Protein AF-A0A1A7X365-F1 (afdb_monomer)

Foldseek 3Di:
DVVVVVVVVVVVVVVVVVVVVLVVVLVPDDDPVVNVVSVVVVVVVVVVVVVVVVVVVVVVVVVVVVVVVVVVVVVVVVVVVVVVVVVVVVVVVVVVVVVVVVVVVVVVVPDDDDDDDDDDPVVVVVVVVVVVVVVVVVVVVVVVVVVVVVVVVVVVVVVVVVVVVVVVVVVVVVVVVVVVVVVVLVVVLVVLVVVLVDPPDDPVVNVVSVVVNVVSVVVVVVVVVVVVVPQCADPQQFGQFDPDPDVVSSVVSVVVSVVVVVVCVVVCVVQVVVLVVLVCVVPVVDPQPDDDDDPSVVVSVVSPDDPVCCVSVVVNVVCVVCVVVCVVCVCVVVVVVVVCVVPPDPVNVVCLVVQQVPRCRGPQRVDPPHPVNPD

InterPro domains:
  IPR000195 Rab-GAP-TBC domain [PS50086] (304-375)
  IPR035969 Rab-GAP-TBC domain superfamily [SSF47923] (286-368)
  IPR050302 Rab GTPase-activating TBC domain-containing protein [PTHR47219] (92-367)

Sequence (375 aa):
AQKELVWILHKALEAAQLEKRSCSEFLAAGDEQERLELLRHRERQAADLRRRLEEANMEVEGLKKSLADRDTQLSEQQESIKKLIEKNQAKQQVITKLSDHMTSCLFDSQHPDSSFGGPQNSQSIRQLQQQIENLKDDMEAYKTQNKFLNSEIYQLTRLWQKSSEQEKSLMVKCSYLEAANCQVESRYLGVLRKLQETKALDLEQLGAVQKMIEDALRGELKRDIRLSSDRDHDEYGFKIVPDYEVEDMKLLAKIQALEIRCFNLLNQEGVERPLLARWAEYLDSRSDGNLSPSPELKALLRAGVPKEHRQRVWCWLVRTRTRNIWERYPHHYQQLCEKSRTSPHLASRQIQLDLHRTLTTNQNFSSPSSPALHQ

Radius of gyration: 41.45 Å; Cα contacts (8 Å, |Δi|>4): 77; chains: 1; bounding box: 100×92×90 Å

Mean predicted aligned error: 21.5 Å

Structure (mmCIF, N/CA/C/O backbone):
data_AF-A0A1A7X365-F1
#
_entry.id   AF-A0A1A7X365-F1
#
loop_
_atom_site.group_PDB
_atom_site.id
_atom_site.type_symbol
_atom_site.label_atom_id
_atom_site.label_alt_id
_atom_site.label_comp_id
_atom_site.label_asym_id
_atom_site.label_entity_id
_atom_site.label_seq_id
_atom_site.pdbx_PDB_ins_code
_atom_site.Cartn_x
_atom_site.Cartn_y
_atom_site.Cartn_z
_atom_site.occupancy
_atom_site.B_iso_or_equiv
_atom_site.auth_seq_id
_atom_site.auth_comp_id
_atom_site.auth_asym_id
_atom_site.auth_atom_id
_atom_site.pdbx_PDB_model_num
ATOM 1 N N . ALA A 1 1 ? 15.070 33.798 38.983 1.00 67.25 1 ALA A N 1
ATOM 2 C CA . ALA A 1 1 ? 14.998 33.362 40.396 1.00 67.25 1 ALA A CA 1
ATOM 3 C C . ALA A 1 1 ? 13.934 34.118 41.210 1.00 67.25 1 ALA A C 1
ATOM 5 O O . ALA A 1 1 ? 12.795 33.679 41.206 1.00 67.25 1 ALA A O 1
ATOM 6 N N . GLN A 1 2 ? 14.222 35.253 41.875 1.00 81.38 2 GLN A N 1
ATOM 7 C CA . GLN A 1 2 ? 13.239 35.900 42.780 1.00 81.38 2 GLN A CA 1
ATOM 8 C C . GLN A 1 2 ? 11.979 36.436 42.067 1.00 81.38 2 GLN A C 1
ATOM 10 O O . GLN A 1 2 ? 10.875 36.255 42.567 1.00 81.38 2 GLN A O 1
ATOM 15 N N . LYS A 1 3 ? 12.115 37.037 40.875 1.00 86.75 3 LYS A N 1
ATOM 16 C CA . LYS A 1 3 ? 10.968 37.555 40.097 1.00 86.75 3 LYS A CA 1
ATOM 17 C C . LYS A 1 3 ? 10.043 36.451 39.564 1.00 86.75 3 LYS A C 1
ATOM 19 O O . LYS A 1 3 ? 8.831 36.624 39.557 1.00 86.75 3 LYS A O 1
ATOM 24 N N . GLU A 1 4 ? 10.606 35.315 39.159 1.00 87.00 4 GLU A N 1
ATOM 25 C CA . GLU A 1 4 ? 9.829 34.151 38.702 1.00 87.00 4 GLU A CA 1
ATOM 26 C C . GLU A 1 4 ? 9.062 33.511 39.856 1.00 87.00 4 GLU A C 1
ATOM 28 O O . GLU A 1 4 ? 7.892 33.183 39.703 1.00 87.00 4 GLU A O 1
ATOM 33 N N . LEU A 1 5 ? 9.688 33.404 41.033 1.00 91.00 5 LEU A N 1
ATOM 34 C CA . LEU A 1 5 ? 9.028 32.888 42.228 1.00 91.00 5 LEU A CA 1
ATOM 35 C C . LEU A 1 5 ? 7.830 33.758 42.631 1.00 91.00 5 LEU A C 1
ATOM 37 O O . LEU A 1 5 ? 6.754 33.231 42.894 1.00 91.00 5 LEU A O 1
ATOM 41 N N . VAL A 1 6 ? 7.991 35.086 42.627 1.00 93.12 6 VAL A N 1
ATOM 42 C CA . VAL A 1 6 ? 6.895 36.030 42.915 1.00 93.12 6 VAL A CA 1
ATOM 43 C C . VAL A 1 6 ? 5.750 35.877 41.911 1.00 93.12 6 VAL A C 1
ATOM 45 O O . VAL A 1 6 ? 4.588 35.882 42.307 1.00 93.12 6 VAL A O 1
ATOM 48 N N . TRP A 1 7 ? 6.054 35.682 40.627 1.00 93.44 7 TRP A N 1
ATOM 49 C CA . TRP A 1 7 ? 5.036 35.464 39.599 1.00 93.44 7 TRP A CA 1
ATOM 50 C C . TRP A 1 7 ? 4.288 34.133 39.769 1.00 93.44 7 TRP A C 1
ATOM 52 O O . TRP A 1 7 ? 3.063 34.104 39.664 1.00 93.44 7 TRP A O 1
ATOM 62 N N . ILE A 1 8 ? 4.995 33.044 40.091 1.00 92.88 8 ILE A N 1
ATOM 63 C CA . ILE A 1 8 ? 4.375 31.736 40.368 1.00 92.88 8 ILE A CA 1
ATOM 64 C C . ILE A 1 8 ? 3.462 31.828 41.593 1.00 92.88 8 ILE A C 1
ATOM 66 O O . ILE A 1 8 ? 2.335 31.340 41.555 1.00 92.88 8 ILE A O 1
ATOM 70 N N . LEU A 1 9 ? 3.921 32.487 42.660 1.00 92.88 9 LEU A N 1
ATOM 71 C CA . LEU A 1 9 ? 3.124 32.693 43.869 1.00 92.88 9 LEU A CA 1
ATOM 72 C C . LEU A 1 9 ? 1.886 33.552 43.595 1.00 92.88 9 LEU A C 1
ATOM 74 O O . LEU A 1 9 ? 0.812 33.241 44.103 1.00 92.88 9 LEU A O 1
ATOM 78 N N . HIS A 1 10 ? 2.006 34.589 42.762 1.00 93.19 10 HIS A N 1
ATOM 79 C CA . HIS A 1 10 ? 0.865 35.404 42.351 1.00 93.19 10 HIS A CA 1
ATOM 80 C C . HIS A 1 10 ? -0.165 34.578 41.570 1.00 93.19 10 HIS A C 1
ATOM 82 O O . HIS A 1 10 ? -1.341 34.593 41.918 1.00 93.19 10 HIS A O 1
ATOM 88 N N . LYS A 1 11 ? 0.280 33.762 40.605 1.00 93.44 11 LYS A N 1
ATOM 89 C CA . LYS A 1 11 ? -0.600 32.841 39.870 1.00 93.44 11 LYS A CA 1
ATOM 90 C C . LYS A 1 11 ? -1.267 31.800 40.764 1.00 93.44 11 LYS A C 1
ATOM 92 O O . LYS A 1 11 ? -2.445 31.505 40.587 1.00 93.44 11 LYS A O 1
ATOM 97 N N . ALA A 1 12 ? -0.527 31.238 41.717 1.00 92.25 12 ALA A N 1
ATOM 98 C CA . ALA A 1 12 ? -1.074 30.277 42.668 1.00 92.25 12 ALA A CA 1
ATOM 99 C C . ALA A 1 12 ? -2.134 30.929 43.571 1.00 92.25 12 ALA A C 1
ATOM 101 O O . ALA A 1 12 ? -3.173 30.329 43.838 1.00 92.25 12 ALA A O 1
ATOM 102 N N . LEU A 1 13 ? -1.904 32.177 43.993 1.00 93.94 13 LEU A N 1
ATOM 103 C CA . LEU A 1 13 ? -2.868 32.949 44.771 1.00 93.94 13 LEU A CA 1
ATOM 104 C C . LEU A 1 13 ? -4.130 33.269 43.960 1.00 93.94 13 LEU A C 1
ATOM 106 O O . LEU A 1 13 ? -5.233 33.101 44.474 1.00 93.94 13 LEU A O 1
ATOM 110 N N . GLU A 1 14 ? -3.988 33.699 42.706 1.00 93.50 14 GLU A N 1
ATOM 111 C CA . GLU A 1 14 ? -5.119 33.934 41.801 1.00 93.50 14 GLU A CA 1
ATOM 112 C C . GLU A 1 14 ? -5.942 32.657 41.587 1.00 93.50 14 GLU A C 1
ATOM 114 O O . GLU A 1 14 ? -7.169 32.692 41.697 1.00 93.50 14 GLU A O 1
ATOM 119 N N . ALA A 1 15 ? -5.283 31.515 41.362 1.00 90.38 15 ALA A N 1
ATOM 120 C CA . ALA A 1 15 ? -5.948 30.222 41.219 1.00 90.38 15 ALA A CA 1
ATOM 121 C C . ALA A 1 15 ? -6.735 29.842 42.485 1.0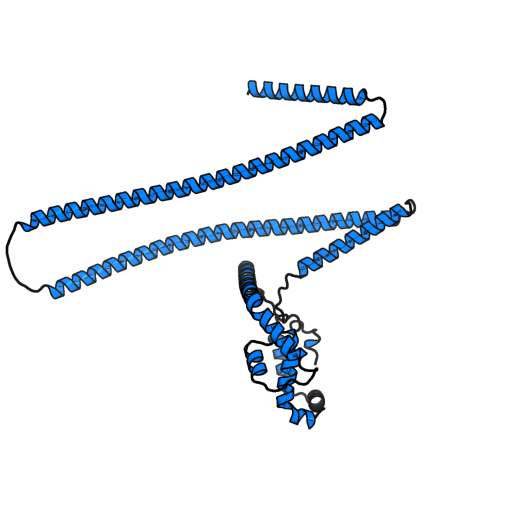0 90.38 15 ALA A C 1
ATOM 123 O O . ALA A 1 15 ? -7.924 29.535 42.400 1.00 90.38 15 ALA A O 1
ATOM 124 N N . ALA A 1 16 ? -6.118 29.961 43.664 1.00 90.88 16 ALA A N 1
ATOM 125 C CA . ALA A 1 16 ? -6.775 29.672 44.939 1.00 90.88 16 ALA A CA 1
ATOM 126 C C . ALA A 1 16 ? -7.962 30.618 45.222 1.00 90.88 16 ALA A C 1
ATOM 128 O O . ALA A 1 16 ? -8.984 30.208 45.776 1.00 90.88 16 ALA A O 1
ATOM 129 N N . GLN A 1 17 ? -7.866 31.893 44.827 1.00 91.44 17 GLN A N 1
ATOM 130 C CA . GLN A 1 17 ? -8.973 32.846 44.947 1.00 91.44 17 GLN A CA 1
ATOM 131 C C . GLN A 1 17 ? -10.138 32.505 44.009 1.00 91.44 17 GLN A C 1
ATOM 133 O O . GLN A 1 17 ? -11.297 32.642 44.407 1.00 91.44 17 GLN A O 1
ATOM 138 N N . LEU A 1 18 ? -9.854 32.050 42.787 1.00 89.00 18 LEU A N 1
ATOM 139 C CA . LEU A 1 18 ? -10.870 31.607 41.831 1.00 89.00 18 LEU A CA 1
ATOM 140 C C . LEU A 1 18 ? -11.557 30.314 42.283 1.00 89.00 18 LEU A C 1
ATOM 142 O O . LEU A 1 18 ? -12.782 30.230 42.206 1.00 89.00 18 LEU A O 1
ATOM 146 N N . GLU A 1 19 ? -10.804 29.351 42.819 1.00 89.25 19 GLU A N 1
ATOM 147 C CA . GLU A 1 19 ? -11.369 28.143 43.432 1.00 89.25 19 GLU A CA 1
ATOM 148 C C . GLU A 1 19 ? -12.299 28.500 44.588 1.00 89.25 19 GLU A C 1
ATOM 150 O O . GLU A 1 19 ? -13.444 28.053 44.619 1.00 89.25 19 GLU A O 1
ATOM 155 N N . LYS A 1 20 ? -11.861 29.385 45.494 1.00 92.44 20 LYS A N 1
ATOM 156 C CA . LYS A 1 20 ? -12.696 29.848 46.608 1.00 92.44 20 LYS A CA 1
ATOM 157 C C . LYS A 1 20 ? -14.010 30.470 46.124 1.00 92.44 20 LYS A C 1
ATOM 159 O O . LYS A 1 20 ? -15.058 30.161 46.687 1.00 92.44 20 LYS A O 1
ATOM 164 N N . ARG A 1 21 ? -13.968 31.319 45.088 1.00 89.94 21 ARG A N 1
ATOM 165 C CA . ARG A 1 21 ? -15.169 31.932 44.486 1.00 89.94 21 ARG A CA 1
ATOM 166 C C . ARG A 1 21 ? -16.092 30.877 43.872 1.00 89.94 21 ARG A C 1
ATOM 168 O O . ARG A 1 21 ? -17.285 30.874 44.157 1.00 89.94 21 ARG A O 1
ATOM 175 N N . SER A 1 22 ? -15.532 29.930 43.123 1.00 86.69 22 SER A N 1
ATOM 1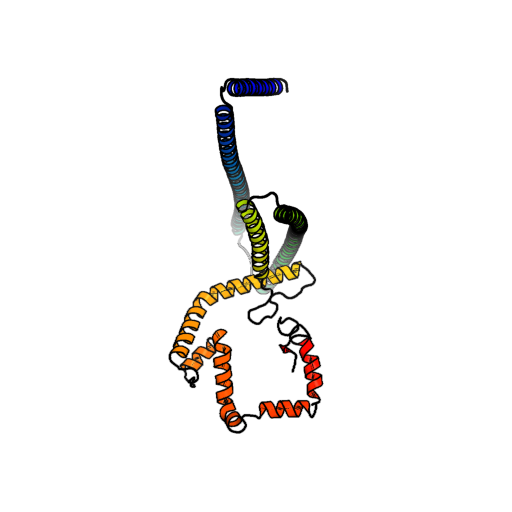76 C CA . SER A 1 22 ? -16.289 28.831 42.517 1.00 86.69 22 SER A CA 1
ATOM 177 C C . SER A 1 22 ? -16.952 27.929 43.564 1.00 86.69 22 SER A C 1
ATOM 179 O O . SER A 1 22 ? -18.098 27.523 43.391 1.00 86.69 22 SER A O 1
ATOM 181 N N . CYS A 1 23 ? -16.261 27.639 44.669 1.00 86.50 23 CYS A N 1
ATOM 182 C CA . CYS A 1 23 ? -16.823 26.881 45.785 1.00 86.50 23 CYS A CA 1
ATOM 183 C C . CYS A 1 23 ? -17.931 27.666 46.498 1.00 86.50 23 CYS A C 1
ATOM 185 O O . CYS A 1 23 ? -18.951 27.083 46.854 1.00 86.50 23 CYS A O 1
ATOM 187 N N . SER A 1 24 ? -17.775 28.983 46.676 1.00 89.31 24 SER A N 1
ATOM 188 C CA . SER A 1 24 ? -18.839 29.809 47.258 1.00 89.31 24 SER A CA 1
ATOM 189 C C . SER A 1 24 ? -20.081 29.894 46.368 1.00 89.31 24 SER A C 1
ATOM 191 O O . SER A 1 24 ? -21.185 29.826 46.893 1.00 89.31 24 SER A O 1
ATOM 193 N N . GLU A 1 25 ? -19.921 29.965 45.042 1.00 87.94 25 GLU A N 1
ATOM 194 C CA . GLU A 1 25 ? -21.035 29.914 44.081 1.00 87.94 25 GLU A CA 1
ATOM 195 C C . GLU A 1 25 ? -21.776 28.572 44.151 1.00 87.94 25 GLU A C 1
ATOM 197 O O . GLU A 1 25 ? -23.003 28.538 44.173 1.00 87.94 25 GLU A O 1
ATOM 202 N N . PHE A 1 26 ? -21.037 27.464 44.255 1.00 88.75 26 PHE A N 1
ATOM 203 C CA . PHE A 1 26 ? -21.619 26.127 44.378 1.00 88.75 26 PHE A CA 1
ATOM 204 C C . PHE A 1 26 ? -22.395 25.933 45.693 1.00 88.75 26 PHE A C 1
ATOM 206 O O . PHE A 1 26 ? -23.471 25.334 45.704 1.00 88.75 26 PHE A O 1
ATOM 213 N N . LEU A 1 27 ? -21.869 26.456 46.805 1.00 86.81 27 LEU A N 1
ATOM 214 C CA . LEU A 1 27 ? -22.532 26.395 48.111 1.00 86.81 27 LEU A CA 1
ATOM 215 C C . LEU A 1 27 ? -23.747 27.329 48.203 1.00 86.81 27 LEU A C 1
ATOM 217 O O . LEU A 1 27 ? -24.686 27.013 48.929 1.00 86.81 27 LEU A O 1
ATOM 221 N N . ALA A 1 28 ? -23.738 28.448 47.473 1.00 88.81 28 ALA A N 1
ATOM 222 C CA . ALA A 1 28 ? -24.839 29.409 47.434 1.00 88.81 28 ALA A CA 1
ATOM 223 C C . ALA A 1 28 ? -26.050 28.939 46.606 1.00 88.81 28 ALA A C 1
ATOM 225 O O . ALA A 1 28 ? -27.132 29.495 46.773 1.00 88.81 28 ALA A O 1
ATOM 226 N N . ALA A 1 29 ? -25.889 27.934 45.738 1.00 87.44 29 ALA A N 1
ATOM 227 C CA . ALA A 1 29 ? -27.003 27.321 45.014 1.00 87.44 29 ALA A CA 1
ATOM 228 C C . ALA A 1 29 ? -27.960 26.609 45.986 1.00 87.44 29 ALA A C 1
ATOM 230 O O . ALA A 1 29 ? -27.506 25.886 46.887 1.00 87.44 29 ALA A O 1
ATOM 231 N N . GLY A 1 30 ? -29.265 26.841 45.810 1.00 82.44 30 GLY A N 1
ATOM 232 C CA . GLY A 1 30 ? -30.304 26.423 46.753 1.00 82.44 30 GLY A CA 1
ATOM 233 C C . GLY A 1 30 ? -30.647 24.943 46.629 1.00 82.44 30 GLY A C 1
ATOM 234 O O . GLY A 1 30 ? -30.670 24.235 47.637 1.00 82.44 30 GLY A O 1
ATOM 235 N N . ASP A 1 31 ? -30.812 24.471 45.392 1.00 89.56 31 ASP A N 1
ATOM 236 C CA . ASP A 1 31 ? -31.239 23.104 45.089 1.00 89.56 31 ASP A CA 1
ATOM 237 C C . ASP A 1 31 ? -30.104 22.242 44.509 1.00 89.56 31 ASP A C 1
ATOM 239 O O . ASP A 1 31 ? -29.183 22.720 43.837 1.00 89.56 31 ASP A O 1
ATOM 243 N N . GLU A 1 32 ? -30.176 20.923 44.719 1.00 89.12 32 GLU A N 1
ATOM 244 C CA . GLU A 1 32 ? -29.201 19.971 44.157 1.00 89.12 32 GLU A CA 1
ATOM 245 C C . GLU A 1 32 ? -29.199 19.972 42.623 1.00 89.12 32 GLU A C 1
ATOM 247 O O . GLU A 1 32 ? -28.154 19.778 41.997 1.00 89.12 32 GLU A O 1
ATOM 252 N N . GLN A 1 33 ? -30.348 20.259 42.010 1.00 89.12 33 GLN A N 1
ATOM 253 C CA . GLN A 1 33 ? -30.479 20.351 40.560 1.00 89.12 33 GLN A CA 1
ATOM 254 C C . GLN A 1 33 ? -29.687 21.540 39.989 1.00 89.12 33 GLN A C 1
ATOM 256 O O . GLN A 1 33 ? -28.963 21.376 39.007 1.00 89.12 33 GLN A O 1
ATOM 261 N N . GLU A 1 34 ? -29.741 22.707 40.640 1.00 88.38 34 GLU A N 1
ATOM 262 C CA . GLU A 1 34 ? -28.975 23.898 40.242 1.00 88.38 34 GLU A CA 1
ATOM 263 C C . GLU A 1 34 ? -27.463 23.658 40.375 1.00 88.38 34 GLU A C 1
ATOM 265 O O . GLU A 1 34 ? -26.678 24.025 39.496 1.00 88.38 34 GLU A O 1
ATOM 270 N N . ARG A 1 35 ? -27.043 22.962 41.441 1.00 90.38 35 ARG A N 1
ATOM 271 C CA . ARG A 1 35 ? -25.644 22.552 41.648 1.00 90.38 35 ARG A CA 1
ATOM 272 C C . ARG A 1 35 ? -25.142 21.629 40.539 1.00 90.38 35 ARG A C 1
ATOM 274 O O . ARG A 1 35 ? -24.033 21.817 40.033 1.00 90.38 35 ARG A O 1
ATOM 281 N N . LEU A 1 36 ? -25.952 20.647 40.140 1.00 90.44 36 LEU A N 1
ATOM 282 C CA . LEU A 1 36 ? -25.625 19.729 39.046 1.00 90.44 36 LEU A CA 1
ATOM 283 C C . LEU A 1 36 ? -25.539 20.451 37.697 1.00 90.44 36 LEU A C 1
ATOM 285 O O . LEU A 1 36 ? -24.646 20.163 36.898 1.00 90.44 36 LEU A O 1
ATOM 289 N N . GLU A 1 37 ? -26.431 21.400 37.428 1.00 91.38 37 GLU A N 1
ATOM 290 C CA . GLU A 1 37 ? -26.393 22.194 36.199 1.00 91.38 37 GLU A CA 1
ATOM 291 C C . GLU A 1 37 ? -25.166 23.109 36.131 1.00 91.38 37 GLU A C 1
ATOM 293 O O . GLU A 1 37 ? -24.537 23.203 35.071 1.00 91.38 37 GLU A O 1
ATOM 298 N N . LEU A 1 38 ? -24.761 23.698 37.261 1.00 91.81 38 LEU A N 1
ATOM 299 C CA . LEU A 1 38 ? -23.549 24.509 37.367 1.00 91.81 38 LEU A CA 1
ATOM 300 C C . LEU A 1 38 ? -22.284 23.678 37.095 1.00 91.81 38 LEU A C 1
ATOM 302 O O . LEU A 1 38 ? -21.422 24.110 36.324 1.00 91.81 38 LEU A O 1
ATOM 306 N N . LEU A 1 39 ? -22.199 22.456 37.636 1.00 91.69 39 LEU A N 1
ATOM 307 C CA . LEU A 1 39 ? -21.101 21.524 37.340 1.00 91.69 39 LEU A CA 1
ATOM 308 C C . LEU A 1 39 ? -21.076 21.115 35.863 1.00 91.69 39 LEU A C 1
ATOM 310 O O . LEU A 1 39 ? -20.029 21.201 35.225 1.00 91.69 39 LEU A O 1
ATOM 314 N N . ARG A 1 40 ? -22.229 20.756 35.285 1.00 92.19 40 ARG A N 1
ATOM 315 C CA . ARG A 1 40 ? -22.335 20.416 33.854 1.00 92.19 40 ARG A CA 1
ATOM 316 C C . ARG A 1 40 ? -21.941 21.587 32.957 1.00 92.19 40 ARG A C 1
ATOM 318 O O . ARG A 1 40 ? -21.319 21.386 31.919 1.00 92.19 40 ARG A O 1
ATOM 325 N N . HIS A 1 41 ? -22.302 22.817 33.321 1.00 92.94 41 HIS A N 1
ATOM 326 C CA . HIS A 1 41 ? -21.902 24.003 32.567 1.00 92.94 41 HIS A CA 1
ATOM 327 C C . HIS A 1 41 ? -20.387 24.222 32.616 1.00 92.94 41 HIS A C 1
ATOM 329 O O . HIS A 1 41 ? -19.774 24.415 31.566 1.00 92.94 41 HIS A O 1
ATOM 335 N N . ARG A 1 42 ? -19.774 24.110 33.800 1.00 91.19 42 ARG A N 1
ATOM 336 C CA . ARG A 1 42 ? -18.315 24.193 33.975 1.00 91.19 42 ARG A CA 1
ATOM 337 C C . ARG A 1 42 ? -17.584 23.078 33.220 1.00 91.19 42 ARG A C 1
ATOM 339 O O . ARG A 1 42 ? -16.548 23.340 32.618 1.00 91.19 42 ARG A O 1
ATOM 346 N N . GLU A 1 43 ? -18.129 21.864 33.190 1.00 93.88 43 GLU A N 1
ATOM 347 C CA . GLU A 1 43 ? -17.562 20.739 32.439 1.00 93.88 43 GLU A CA 1
ATOM 348 C C . GLU A 1 43 ? -17.607 20.979 30.922 1.00 93.88 43 GLU A C 1
ATOM 350 O O . GLU A 1 43 ? -16.596 20.787 30.245 1.00 93.88 43 GLU A O 1
ATOM 355 N N . ARG A 1 44 ? -18.726 21.498 30.392 1.00 96.00 44 ARG A N 1
ATOM 356 C CA . ARG A 1 44 ? -18.818 21.916 28.979 1.00 96.00 44 ARG A CA 1
ATOM 357 C C . ARG A 1 44 ? -17.811 23.018 28.650 1.00 96.00 44 ARG A C 1
ATOM 359 O O . ARG A 1 44 ? -17.096 22.908 27.661 1.00 96.00 44 ARG A O 1
ATOM 366 N N . GLN A 1 45 ? -17.697 24.036 29.505 1.00 95.00 45 GLN A N 1
ATOM 367 C CA . GLN A 1 45 ? -16.703 25.100 29.337 1.00 95.00 45 GLN A CA 1
ATOM 368 C C . GLN A 1 45 ? -15.264 24.559 29.363 1.00 95.00 45 GLN A C 1
ATOM 370 O O . GLN A 1 45 ? -14.436 24.971 28.553 1.00 95.00 45 GLN A O 1
ATOM 375 N N . ALA A 1 46 ? -14.953 23.624 30.265 1.00 94.25 46 ALA A N 1
ATOM 376 C CA . ALA A 1 46 ? -13.634 23.001 30.345 1.00 94.25 46 ALA A CA 1
ATOM 377 C C . ALA A 1 46 ? -13.322 22.162 29.096 1.00 94.25 46 ALA A C 1
ATOM 379 O O . ALA A 1 46 ? -12.203 22.225 28.587 1.00 94.25 46 ALA A O 1
ATOM 380 N N . ALA A 1 47 ? -14.301 21.414 28.581 1.00 93.62 47 ALA A N 1
ATOM 381 C CA . ALA A 1 47 ? -14.166 20.669 27.333 1.00 93.62 47 ALA A CA 1
ATOM 382 C C . ALA A 1 47 ? -13.934 21.605 26.133 1.00 93.62 47 ALA A C 1
ATOM 384 O O . ALA A 1 47 ? -13.019 21.369 25.344 1.00 93.62 47 ALA A O 1
ATOM 385 N N . ASP A 1 48 ? -14.681 22.709 26.037 1.00 96.44 48 ASP A N 1
ATOM 386 C CA . ASP A 1 48 ? -14.501 23.714 24.984 1.00 96.44 48 ASP A CA 1
ATOM 387 C C . ASP A 1 48 ? -13.121 24.381 25.035 1.00 96.44 48 ASP A C 1
ATOM 389 O O . ASP A 1 48 ? -12.482 24.569 23.997 1.00 96.44 48 ASP A O 1
ATOM 393 N N . LEU A 1 49 ? -12.633 24.726 26.232 1.00 96.62 49 LEU A N 1
ATOM 394 C CA . LEU A 1 49 ? -11.297 25.301 26.408 1.00 96.62 49 LEU A CA 1
ATOM 395 C C . LEU A 1 49 ? -10.190 24.300 26.057 1.00 96.62 49 LEU A C 1
ATOM 397 O O . LEU A 1 49 ? -9.209 24.695 25.430 1.00 96.62 49 LEU A O 1
ATOM 401 N N . ARG A 1 50 ? -10.348 23.016 26.407 1.00 96.31 50 ARG A N 1
ATOM 402 C CA . ARG A 1 50 ? -9.406 21.954 26.011 1.00 96.31 50 ARG A CA 1
ATOM 403 C C . ARG A 1 50 ? -9.357 21.786 24.497 1.00 96.31 50 ARG A C 1
ATOM 405 O O . ARG A 1 50 ? -8.266 21.790 23.943 1.00 96.31 50 ARG A O 1
ATOM 412 N N . ARG A 1 51 ? -10.513 21.752 23.827 1.00 97.00 51 ARG A N 1
ATOM 413 C CA . ARG A 1 51 ? -10.580 21.685 22.361 1.00 97.00 51 ARG A CA 1
ATOM 414 C C . ARG A 1 51 ? -9.864 22.869 21.707 1.00 97.00 51 ARG A C 1
ATOM 416 O O . ARG A 1 51 ? -9.041 22.668 20.824 1.00 97.00 51 ARG A O 1
ATOM 423 N N . ARG A 1 52 ? -10.120 24.100 22.166 1.00 97.50 52 ARG A N 1
ATOM 424 C CA . ARG A 1 52 ? -9.435 25.298 21.640 1.00 97.50 52 ARG A CA 1
ATOM 425 C C . ARG A 1 52 ? -7.926 25.269 21.895 1.00 97.50 52 ARG A C 1
ATOM 427 O O . ARG A 1 52 ? -7.160 25.732 21.058 1.00 97.50 52 ARG A O 1
ATOM 434 N N . LEU A 1 53 ? -7.497 24.742 23.044 1.00 97.00 53 LEU A N 1
ATOM 435 C CA . LEU A 1 53 ? -6.080 24.554 23.359 1.00 97.00 53 LEU A CA 1
ATOM 436 C C . LEU A 1 53 ? -5.434 23.531 22.412 1.00 97.00 53 LEU A C 1
ATOM 438 O O . LEU A 1 53 ? -4.330 23.760 21.932 1.00 97.00 53 LEU A O 1
ATOM 442 N N . GLU A 1 54 ? -6.112 22.418 22.136 1.00 96.44 54 GLU A N 1
ATOM 443 C CA . GLU A 1 54 ? -5.659 21.398 21.185 1.00 96.44 54 GLU A CA 1
ATOM 444 C C . GLU A 1 54 ? -5.568 21.960 19.762 1.00 96.44 54 GLU A C 1
ATOM 446 O O . GLU A 1 54 ? -4.538 21.787 19.117 1.00 96.44 54 GLU A O 1
ATOM 451 N N . GLU A 1 55 ? -6.580 22.702 19.306 1.00 96.75 55 GLU A N 1
ATOM 452 C CA . GLU A 1 55 ? -6.576 23.401 18.012 1.00 96.75 55 GLU A CA 1
ATOM 453 C C . GLU A 1 55 ? -5.386 24.367 17.904 1.00 96.75 55 GLU A C 1
ATOM 455 O O . GLU A 1 55 ? -4.593 24.270 16.968 1.00 96.75 55 GLU A O 1
ATOM 460 N N . ALA A 1 56 ? -5.184 25.223 18.910 1.00 96.69 56 ALA A N 1
ATOM 461 C CA . ALA A 1 56 ? -4.055 26.150 18.944 1.00 96.69 56 ALA A CA 1
ATOM 462 C C . ALA A 1 56 ? -2.696 25.427 18.990 1.00 96.69 56 ALA A C 1
ATOM 464 O O . ALA A 1 56 ? -1.744 25.846 18.333 1.00 96.69 56 ALA A O 1
ATOM 465 N N . ASN A 1 57 ? -2.583 24.321 19.732 1.00 95.62 57 ASN A N 1
ATOM 466 C CA . ASN A 1 57 ? -1.360 23.515 19.761 1.00 95.62 57 ASN A CA 1
ATOM 467 C C . ASN A 1 57 ? -1.067 22.890 18.392 1.00 95.62 57 ASN A C 1
ATOM 469 O O . ASN A 1 57 ? 0.086 22.881 17.961 1.00 95.62 57 ASN A O 1
ATOM 473 N N . MET A 1 58 ? -2.091 22.407 17.687 1.00 95.81 58 MET A N 1
ATOM 474 C CA . MET A 1 58 ? -1.943 21.873 16.333 1.00 95.81 58 MET A CA 1
ATOM 475 C C . MET A 1 58 ? -1.499 22.953 15.341 1.00 95.81 58 MET A C 1
ATOM 477 O O . MET A 1 58 ? -0.626 22.688 14.513 1.00 95.81 58 MET A O 1
ATOM 481 N N . GLU A 1 59 ? -2.028 24.175 15.449 1.00 97.19 59 GLU A N 1
ATOM 482 C CA . GLU A 1 59 ? -1.570 25.323 14.657 1.00 97.19 59 GLU A CA 1
ATOM 483 C C . GLU A 1 59 ? -0.107 25.673 14.953 1.00 97.19 59 GLU A C 1
ATOM 485 O O . GLU A 1 59 ? 0.683 25.848 14.026 1.00 97.19 59 GLU A O 1
ATOM 490 N N . VAL A 1 60 ? 0.289 25.709 16.230 1.00 97.25 60 VAL A N 1
ATOM 491 C CA . VAL A 1 60 ? 1.679 25.969 16.639 1.00 97.25 60 VAL A CA 1
ATOM 492 C C . VAL A 1 60 ? 2.626 24.903 16.090 1.00 97.25 60 VAL A C 1
ATOM 494 O O . VAL A 1 60 ? 3.679 25.241 15.551 1.00 97.25 60 VAL A O 1
ATOM 497 N N . GLU A 1 61 ? 2.270 23.622 16.183 1.00 96.56 61 GLU A N 1
ATOM 498 C CA . GLU A 1 61 ? 3.081 22.538 15.621 1.00 96.56 61 GLU A CA 1
ATOM 499 C C . GLU A 1 61 ? 3.128 22.587 14.085 1.00 96.56 61 GLU A C 1
ATOM 501 O O . GLU A 1 61 ? 4.179 22.336 13.491 1.00 96.56 61 GLU A O 1
ATOM 506 N N . GLY A 1 62 ? 2.032 22.977 13.428 1.00 97.44 62 GLY A N 1
ATOM 507 C CA . GLY A 1 62 ? 2.000 23.225 11.985 1.00 97.44 62 GLY A CA 1
ATOM 508 C C . GLY A 1 62 ? 2.935 24.362 11.565 1.00 97.44 62 GLY A C 1
ATOM 509 O O . GLY A 1 62 ? 3.736 24.201 10.642 1.00 97.44 62 GLY A O 1
ATOM 510 N N . LEU A 1 63 ? 2.899 25.486 12.283 1.00 96.69 63 LEU A N 1
ATOM 511 C CA . LEU A 1 63 ? 3.779 26.630 12.043 1.00 96.69 63 LEU A CA 1
ATOM 512 C C . LEU A 1 63 ? 5.250 26.286 12.303 1.00 96.69 63 LEU A C 1
ATOM 514 O O . LEU A 1 63 ? 6.104 26.678 11.512 1.00 96.69 63 LEU A O 1
ATOM 518 N N . LYS A 1 64 ? 5.561 25.516 13.354 1.00 97.12 64 LYS A N 1
ATOM 519 C CA . LYS A 1 64 ? 6.931 25.043 13.624 1.00 97.12 64 LYS A CA 1
ATOM 520 C C . LYS A 1 64 ? 7.473 24.164 12.501 1.00 97.12 64 LYS A C 1
ATOM 522 O O . LYS A 1 64 ? 8.616 24.353 12.095 1.00 97.12 64 LYS A O 1
ATOM 527 N N . LYS A 1 65 ? 6.665 23.231 11.984 1.00 96.19 65 LYS A N 1
ATOM 528 C CA . LYS A 1 65 ? 7.047 22.399 10.830 1.00 96.19 65 LYS A CA 1
ATOM 529 C C . LYS A 1 65 ? 7.300 23.260 9.598 1.00 96.19 65 LYS A C 1
ATOM 531 O O . LYS A 1 65 ? 8.363 23.161 9.002 1.00 96.19 65 LYS A O 1
ATOM 536 N N . SER A 1 66 ? 6.382 24.180 9.292 1.00 97.12 66 SER A N 1
ATOM 537 C CA . SER A 1 66 ? 6.564 25.103 8.170 1.00 97.12 66 SER A CA 1
ATOM 538 C C . SER A 1 66 ? 7.803 25.986 8.331 1.00 97.12 66 SER A C 1
ATOM 540 O O . SER A 1 66 ? 8.423 26.315 7.325 1.00 97.12 66 SER A O 1
ATOM 542 N N . LEU A 1 67 ? 8.157 26.401 9.550 1.00 97.00 67 LEU A N 1
ATOM 543 C CA . LEU A 1 67 ? 9.374 27.171 9.804 1.00 97.00 67 LEU A CA 1
ATOM 544 C C . LEU A 1 67 ? 10.623 26.322 9.531 1.00 97.00 67 LEU A C 1
ATOM 546 O O . LEU A 1 67 ? 11.501 26.769 8.803 1.00 97.00 67 LEU A O 1
ATOM 550 N N . ALA A 1 68 ? 10.659 25.081 10.026 1.00 97.06 68 ALA A N 1
ATOM 551 C CA . ALA A 1 68 ? 11.760 24.151 9.772 1.00 97.06 68 ALA A CA 1
ATOM 552 C C . ALA A 1 68 ? 11.940 23.853 8.269 1.00 97.06 68 ALA A C 1
ATOM 554 O O . ALA A 1 68 ? 13.064 23.843 7.764 1.00 97.06 68 ALA A O 1
ATOM 555 N N . ASP A 1 69 ? 10.843 23.688 7.527 1.00 96.56 69 ASP A N 1
ATOM 556 C CA . ASP A 1 69 ? 10.879 23.510 6.070 1.00 96.56 69 ASP A CA 1
ATOM 557 C C . ASP A 1 69 ? 11.430 24.756 5.354 1.00 96.56 69 ASP A C 1
ATOM 559 O O . ASP A 1 69 ? 12.139 24.653 4.355 1.00 96.56 69 ASP A O 1
ATOM 563 N N . ARG A 1 70 ? 11.144 25.962 5.859 1.00 96.38 70 ARG A N 1
ATOM 564 C CA . ARG A 1 70 ? 11.724 27.195 5.301 1.00 96.38 70 ARG A CA 1
ATOM 565 C C . ARG A 1 70 ? 13.199 27.351 5.649 1.00 96.38 70 ARG A C 1
ATOM 567 O O . ARG A 1 70 ? 13.960 27.777 4.785 1.00 96.38 70 ARG A O 1
ATOM 574 N N . ASP A 1 71 ? 13.617 26.973 6.852 1.00 97.31 71 ASP A N 1
ATOM 575 C CA . ASP A 1 71 ? 15.026 27.018 7.258 1.00 97.31 71 ASP A CA 1
ATOM 576 C C . ASP A 1 71 ? 15.887 26.053 6.430 1.00 97.31 71 ASP A C 1
ATOM 578 O O . ASP A 1 71 ? 16.986 26.410 5.999 1.00 97.31 71 ASP A O 1
ATOM 582 N N . THR A 1 72 ? 15.373 24.854 6.132 1.00 96.44 72 THR A N 1
ATOM 583 C CA . THR A 1 72 ? 16.055 23.904 5.235 1.00 96.44 72 THR A CA 1
ATOM 584 C C . THR A 1 72 ? 16.190 24.463 3.817 1.00 96.44 72 THR A C 1
ATOM 586 O O . THR A 1 72 ? 17.297 24.480 3.280 1.00 96.44 72 THR A O 1
ATOM 589 N N . GLN A 1 73 ? 15.121 25.036 3.250 1.00 97.12 73 GLN A N 1
ATOM 590 C CA . GLN A 1 73 ? 15.173 25.702 1.941 1.00 97.12 73 GLN A CA 1
ATOM 591 C C . GLN A 1 73 ? 16.165 26.872 1.907 1.00 97.12 73 GLN A C 1
ATOM 593 O O . GLN A 1 73 ? 16.892 27.039 0.927 1.00 97.12 73 GLN A O 1
ATOM 598 N N . LEU A 1 74 ? 16.221 27.685 2.967 1.00 96.75 74 LEU A N 1
ATOM 599 C CA . LEU A 1 74 ? 17.190 28.778 3.071 1.00 96.75 74 LEU A CA 1
ATOM 600 C C . LEU A 1 74 ? 18.627 28.249 3.099 1.00 96.75 74 LEU A C 1
ATOM 602 O O . LEU A 1 74 ? 19.484 28.791 2.400 1.00 96.75 74 LEU A O 1
ATOM 606 N N . SER A 1 75 ? 18.887 27.166 3.838 1.00 95.81 75 SER A N 1
ATOM 607 C CA . SER A 1 75 ? 20.202 26.517 3.867 1.00 95.81 75 SER A CA 1
ATOM 608 C C . SER A 1 75 ? 20.610 25.993 2.485 1.00 95.81 75 SER A C 1
ATOM 610 O O . SER A 1 75 ? 21.725 26.254 2.031 1.00 95.81 75 SER A O 1
ATOM 612 N N . GLU A 1 76 ? 19.706 25.320 1.770 1.00 96.69 76 GLU A N 1
ATOM 613 C CA . GLU A 1 76 ? 19.954 24.817 0.411 1.00 96.69 76 GLU A CA 1
ATOM 614 C C . GLU A 1 76 ? 20.243 25.949 -0.586 1.00 96.69 76 GLU A C 1
ATOM 616 O O . GLU A 1 76 ? 21.176 25.870 -1.393 1.00 96.69 76 GLU A O 1
ATOM 621 N N . GLN A 1 77 ? 19.470 27.038 -0.522 1.00 96.06 77 GLN A N 1
ATOM 622 C CA . GLN A 1 77 ? 19.703 28.221 -1.350 1.00 96.06 77 GLN A CA 1
ATOM 623 C C . GLN A 1 77 ? 21.053 28.866 -1.037 1.00 96.06 77 GLN A C 1
ATOM 625 O O . GLN A 1 77 ? 21.779 29.252 -1.956 1.00 96.06 77 GLN A O 1
ATOM 630 N N . GLN A 1 78 ? 21.426 28.947 0.239 1.00 97.38 78 GLN A N 1
ATOM 631 C CA . GLN A 1 78 ? 22.707 29.501 0.659 1.00 97.38 78 GLN A CA 1
ATOM 632 C C . GLN A 1 78 ? 23.888 28.644 0.177 1.00 97.38 78 GLN A C 1
ATOM 634 O O . GLN A 1 78 ? 24.886 29.190 -0.304 1.00 97.38 78 GLN A O 1
ATOM 639 N N . GLU A 1 79 ? 23.763 27.315 0.202 1.00 97.00 79 GLU A N 1
ATOM 640 C CA . GLU A 1 79 ? 24.743 26.409 -0.407 1.00 97.00 79 GLU A CA 1
ATOM 641 C C . GLU A 1 79 ? 24.826 26.568 -1.930 1.00 97.00 79 GLU A C 1
ATOM 643 O O . GLU A 1 79 ? 25.924 26.586 -2.493 1.00 97.00 79 GLU A O 1
ATOM 648 N N . SER A 1 80 ? 23.687 26.716 -2.610 1.00 96.69 80 SER A N 1
ATOM 649 C CA . SER A 1 80 ? 23.635 26.960 -4.056 1.00 96.69 80 SER A CA 1
ATOM 650 C C . SER A 1 80 ? 24.342 28.265 -4.436 1.00 96.69 80 SER A C 1
ATOM 652 O O . SER A 1 80 ? 25.186 28.283 -5.337 1.00 96.69 80 SER A O 1
ATOM 654 N N . ILE A 1 81 ? 24.081 29.347 -3.694 1.00 96.62 81 ILE A N 1
ATOM 655 C CA . ILE A 1 81 ? 24.765 30.634 -3.866 1.00 96.62 81 ILE A CA 1
ATOM 656 C C . ILE A 1 81 ? 26.271 30.468 -3.654 1.00 96.62 81 ILE A C 1
ATOM 658 O O . ILE A 1 81 ? 27.056 30.941 -4.478 1.00 96.62 81 ILE A O 1
ATOM 662 N N . LYS A 1 82 ? 26.693 29.751 -2.604 1.00 97.56 82 LYS A N 1
ATOM 663 C CA . LYS A 1 82 ? 28.113 29.485 -2.345 1.00 97.56 82 LYS A CA 1
ATOM 664 C C . LYS A 1 82 ? 28.780 28.761 -3.521 1.00 97.56 82 LYS A C 1
ATOM 666 O O . LYS A 1 82 ? 29.817 29.216 -4.001 1.00 97.56 82 LYS A O 1
ATOM 671 N N . LYS A 1 83 ? 28.150 27.709 -4.057 1.00 96.44 83 LYS A N 1
ATOM 672 C CA . LYS A 1 83 ? 28.641 26.981 -5.245 1.00 96.44 83 LYS A CA 1
ATOM 673 C C . LYS A 1 83 ? 28.739 27.885 -6.479 1.00 96.44 83 LYS A C 1
ATOM 675 O O . LYS A 1 83 ? 29.693 27.786 -7.251 1.00 96.44 83 LYS A O 1
ATOM 680 N N . LEU A 1 84 ? 27.771 28.781 -6.685 1.00 95.88 84 LEU A N 1
ATOM 681 C CA . LEU A 1 84 ? 27.811 29.746 -7.788 1.00 95.88 84 LEU A CA 1
ATOM 682 C C . LEU A 1 84 ? 28.950 30.760 -7.631 1.00 95.88 84 LEU A C 1
ATOM 684 O O . LEU A 1 84 ? 29.598 31.082 -8.628 1.00 95.88 84 LEU A O 1
ATOM 688 N N . ILE A 1 85 ? 29.224 31.222 -6.407 1.00 96.75 85 ILE A N 1
ATOM 689 C CA . ILE A 1 85 ? 30.362 32.101 -6.104 1.00 96.75 85 ILE A CA 1
ATOM 690 C C . ILE A 1 85 ? 31.681 31.385 -6.413 1.00 96.75 85 ILE A C 1
ATOM 692 O O . ILE A 1 85 ? 32.503 31.935 -7.144 1.00 96.75 85 ILE A O 1
ATOM 696 N N . GLU A 1 86 ? 31.861 30.148 -5.944 1.00 96.12 86 GLU A N 1
ATOM 697 C CA . GLU A 1 86 ? 33.058 29.336 -6.219 1.00 96.12 86 GLU A CA 1
ATOM 698 C C . GLU A 1 86 ? 33.255 29.116 -7.730 1.00 96.12 86 GLU A C 1
ATOM 700 O O . GLU A 1 86 ? 34.348 29.318 -8.264 1.00 96.12 86 GLU A O 1
ATOM 705 N N . LYS A 1 87 ? 32.178 28.801 -8.464 1.00 96.38 87 LYS A N 1
ATOM 706 C CA . LYS A 1 87 ? 32.209 28.671 -9.931 1.00 96.38 87 LYS A CA 1
ATOM 707 C C . LYS A 1 87 ? 32.585 29.981 -10.621 1.00 96.38 87 LYS A C 1
ATOM 709 O O . LYS A 1 87 ? 33.299 29.961 -11.624 1.00 96.38 87 LYS A O 1
ATOM 714 N N . ASN A 1 88 ? 32.081 31.112 -10.133 1.00 93.12 88 ASN A N 1
ATOM 715 C CA . ASN A 1 88 ? 32.401 32.423 -10.690 1.00 93.12 88 ASN A CA 1
ATOM 71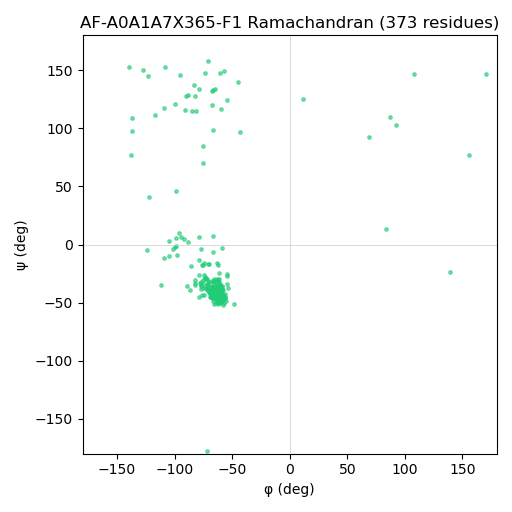6 C C . ASN A 1 88 ? 33.882 32.765 -10.461 1.00 93.12 88 ASN A C 1
ATOM 718 O O . ASN A 1 88 ? 34.575 33.127 -11.408 1.00 93.12 88 ASN A O 1
ATOM 722 N N . GLN A 1 89 ? 34.397 32.523 -9.253 1.00 95.75 89 GLN A N 1
ATOM 723 C CA . GLN A 1 89 ? 35.816 32.689 -8.931 1.00 95.75 89 GLN A CA 1
ATOM 724 C C . GLN A 1 89 ? 36.712 31.807 -9.811 1.00 95.75 89 GLN A C 1
ATOM 726 O O . GLN A 1 89 ? 37.693 32.300 -10.366 1.00 95.75 89 GLN A O 1
ATOM 731 N N . ALA A 1 90 ? 36.353 30.535 -10.016 1.00 94.56 90 ALA A N 1
ATOM 732 C CA . ALA A 1 90 ? 37.090 29.638 -10.906 1.00 94.56 90 ALA A CA 1
ATOM 733 C C . ALA A 1 90 ? 37.102 30.148 -12.359 1.00 94.56 90 ALA A C 1
ATOM 735 O O . ALA A 1 90 ? 38.152 30.174 -13.000 1.00 94.56 90 ALA A O 1
ATOM 736 N N . LYS A 1 91 ? 35.957 30.623 -12.873 1.00 93.38 91 LYS A N 1
ATOM 737 C CA . LYS A 1 91 ? 35.891 31.263 -14.199 1.00 93.38 91 LYS A CA 1
ATOM 738 C C . LYS A 1 91 ? 36.786 32.499 -14.279 1.00 93.38 91 LYS A C 1
ATOM 740 O O . LYS A 1 91 ? 37.492 32.655 -15.270 1.00 93.38 91 LYS A O 1
ATOM 745 N N . GLN A 1 92 ? 36.798 33.340 -13.245 1.00 92.12 92 GLN A N 1
ATOM 746 C CA . GLN A 1 92 ? 37.649 34.527 -13.202 1.00 92.12 92 GLN A CA 1
ATOM 747 C C . GLN A 1 92 ? 39.141 34.159 -13.233 1.00 92.12 92 GLN A C 1
ATOM 749 O O . GLN A 1 92 ? 39.894 34.788 -13.968 1.00 92.12 92 GLN A O 1
ATOM 754 N N . GLN A 1 93 ? 39.559 33.105 -12.523 1.00 94.12 93 GLN A N 1
ATOM 755 C CA . GLN A 1 93 ? 40.940 32.598 -12.566 1.00 94.12 93 GLN A CA 1
ATOM 756 C C . GLN A 1 93 ? 41.338 32.058 -13.948 1.00 94.12 93 GLN A C 1
ATOM 758 O O . GLN A 1 93 ? 42.489 32.184 -14.362 1.00 94.12 93 GLN A O 1
ATOM 763 N N . VAL A 1 94 ? 40.407 31.433 -14.674 1.00 94.50 94 VAL A N 1
ATOM 764 C CA . VAL A 1 94 ? 40.655 30.987 -16.055 1.00 94.50 94 VAL A CA 1
ATOM 765 C C . VAL A 1 94 ? 40.805 32.188 -16.985 1.00 94.50 94 VAL A C 1
ATOM 767 O O . VAL A 1 94 ? 41.721 32.200 -17.802 1.00 94.50 94 VAL A O 1
ATOM 770 N N . ILE A 1 95 ? 39.958 33.212 -16.834 1.00 90.88 95 ILE A N 1
ATOM 771 C CA . ILE A 1 95 ? 40.064 34.454 -17.610 1.00 90.88 95 ILE A CA 1
ATOM 772 C C . ILE A 1 95 ? 41.414 35.122 -17.361 1.00 90.88 95 ILE A C 1
ATOM 774 O O . ILE A 1 95 ? 42.071 35.482 -18.328 1.00 90.88 95 ILE A O 1
ATOM 778 N N . THR A 1 96 ? 41.867 35.247 -16.109 1.00 90.44 96 THR A N 1
ATOM 779 C CA . THR A 1 96 ? 43.185 35.838 -15.825 1.00 90.44 96 THR A CA 1
ATOM 780 C C . THR A 1 96 ? 44.306 35.026 -16.466 1.00 90.44 96 THR A C 1
ATOM 782 O O . THR A 1 96 ? 45.111 35.598 -17.184 1.00 90.44 96 THR A O 1
ATOM 785 N N . LYS A 1 97 ? 44.298 33.690 -16.336 1.00 92.56 97 LYS A N 1
ATOM 786 C CA . LYS A 1 97 ? 45.307 32.823 -16.974 1.00 92.56 97 LYS A CA 1
ATOM 787 C C . LYS A 1 97 ? 45.311 32.930 -18.503 1.00 92.56 97 LYS A C 1
ATOM 789 O O . LYS A 1 97 ? 46.377 32.936 -19.110 1.00 92.56 97 LYS A O 1
ATOM 794 N N . LEU A 1 98 ? 44.137 33.001 -19.134 1.00 87.25 98 LEU A N 1
ATOM 795 C CA . LEU A 1 98 ? 44.016 33.177 -20.585 1.00 87.25 98 LEU A CA 1
ATOM 796 C C . LEU A 1 98 ? 44.470 34.572 -21.026 1.00 87.25 98 LEU A C 1
ATOM 798 O O . LEU A 1 98 ? 45.149 34.684 -22.042 1.00 87.25 98 LEU A O 1
ATOM 802 N N . SER A 1 99 ? 44.139 35.616 -20.264 1.00 85.88 99 SER A N 1
ATOM 803 C CA . SER A 1 99 ? 44.617 36.981 -20.501 1.00 85.88 99 SER A CA 1
ATOM 804 C C . SER A 1 99 ? 46.137 37.074 -20.361 1.00 85.88 99 SER A C 1
ATOM 806 O O . SER A 1 99 ? 46.783 37.678 -21.216 1.00 85.88 99 SER A O 1
ATOM 808 N N . ASP A 1 100 ? 46.721 36.426 -19.352 1.00 84.81 100 ASP A N 1
ATOM 809 C CA . ASP A 1 100 ? 48.172 36.360 -19.150 1.00 84.81 100 ASP A CA 1
ATOM 810 C C . ASP A 1 100 ? 48.847 35.614 -20.310 1.00 84.81 100 ASP A C 1
ATOM 812 O O . ASP A 1 100 ? 49.822 36.100 -20.879 1.00 84.81 100 ASP A O 1
ATOM 816 N N . HIS A 1 101 ? 48.285 34.477 -20.736 1.00 83.12 101 HIS A N 1
ATOM 817 C CA . HIS A 1 101 ? 48.791 33.713 -21.879 1.00 83.12 101 HIS A CA 1
ATOM 818 C C . HIS A 1 101 ? 48.667 34.489 -23.199 1.00 83.12 101 HIS A C 1
ATOM 820 O O . HIS A 1 101 ? 49.588 34.470 -24.011 1.00 83.12 101 HIS A O 1
ATOM 826 N N . MET A 1 102 ? 47.554 35.190 -23.434 1.00 77.06 102 MET A N 1
ATOM 827 C CA . MET A 1 102 ? 47.371 36.029 -24.624 1.00 77.06 102 MET A CA 1
ATOM 828 C C . MET A 1 102 ? 48.355 37.202 -24.622 1.00 77.06 102 MET A C 1
ATOM 830 O O . MET A 1 102 ? 48.959 37.488 -25.651 1.00 77.06 102 MET A O 1
ATOM 834 N N . THR A 1 103 ? 48.577 37.823 -23.463 1.00 76.00 103 THR A N 1
ATOM 835 C CA . THR A 1 103 ? 49.596 38.864 -23.284 1.00 76.00 103 THR A CA 1
ATOM 836 C C . THR A 1 103 ? 50.984 38.304 -23.599 1.00 76.00 103 THR A C 1
ATOM 838 O O . THR A 1 103 ? 51.705 38.885 -24.403 1.00 76.00 103 THR A O 1
ATOM 841 N N . SER A 1 104 ? 51.329 37.126 -23.072 1.00 73.88 104 SER A N 1
ATOM 842 C CA . SER A 1 104 ? 52.626 36.484 -23.321 1.00 73.88 104 SER A CA 1
ATOM 843 C C . SER A 1 104 ? 52.833 36.091 -24.792 1.00 73.88 104 SER A C 1
ATOM 845 O O . SER A 1 104 ? 53.905 36.331 -25.338 1.00 73.88 104 SER A O 1
ATOM 847 N N . CYS A 1 105 ? 51.807 35.570 -25.478 1.00 65.50 105 CYS A N 1
ATOM 848 C CA . CYS A 1 105 ? 51.880 35.262 -26.914 1.00 65.50 105 CYS A CA 1
ATOM 849 C C . CYS A 1 105 ? 52.015 36.510 -27.802 1.00 65.50 105 CYS A C 1
ATOM 851 O O . CYS A 1 105 ? 52.632 36.444 -28.868 1.00 65.50 105 CYS A O 1
ATOM 853 N N . LEU A 1 106 ? 51.433 37.640 -27.386 1.00 63.31 106 LEU A N 1
ATOM 854 C CA . LEU A 1 106 ? 51.589 38.919 -28.082 1.00 63.31 106 LEU A CA 1
ATOM 855 C C . LEU A 1 106 ? 53.011 39.479 -27.922 1.00 63.31 106 LEU A C 1
ATOM 857 O O . LEU A 1 106 ? 53.517 40.089 -28.861 1.00 63.31 106 LEU A O 1
ATOM 861 N N . PHE A 1 107 ? 53.670 39.226 -26.785 1.00 58.59 107 PHE A N 1
ATOM 862 C CA . PHE A 1 107 ? 55.082 39.568 -26.574 1.00 58.59 107 PHE A CA 1
ATOM 863 C C . PHE A 1 107 ? 56.047 38.630 -27.328 1.00 58.59 107 PHE A C 1
ATOM 865 O O . PHE A 1 107 ? 57.051 39.106 -27.854 1.00 58.59 107 PHE A O 1
ATOM 872 N N . ASP A 1 108 ? 55.723 37.340 -27.479 1.00 51.22 108 ASP A N 1
ATOM 873 C CA . ASP A 1 108 ? 56.562 36.369 -28.211 1.00 51.22 108 ASP A CA 1
ATOM 874 C C . ASP A 1 108 ? 56.478 36.490 -29.748 1.00 51.22 108 ASP A C 1
ATOM 876 O O . ASP A 1 108 ? 57.373 36.034 -30.460 1.00 51.22 108 ASP A O 1
ATOM 880 N N . SER A 1 109 ? 55.449 37.146 -30.300 1.00 48.38 109 SER A N 1
ATOM 881 C CA . SER A 1 109 ? 55.294 37.325 -31.759 1.00 48.38 109 SER A CA 1
ATOM 882 C C . SER A 1 109 ? 56.173 38.435 -32.368 1.00 48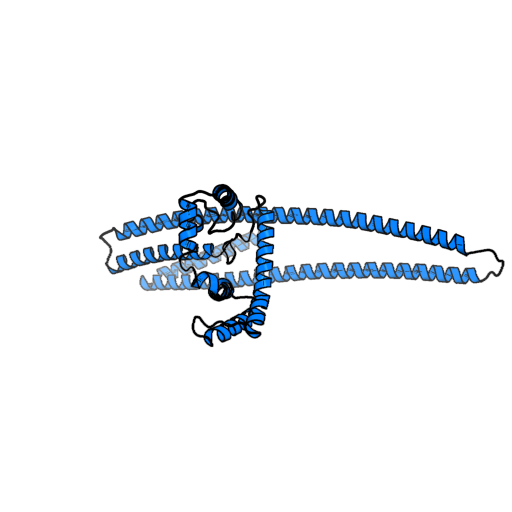.38 109 SER A C 1
ATOM 884 O O . SER A 1 109 ? 56.033 38.742 -33.551 1.00 48.38 109 SER A O 1
ATOM 886 N N . GLN A 1 110 ? 57.086 39.043 -31.599 1.00 45.25 110 GLN A N 1
ATOM 887 C CA . GLN A 1 110 ? 58.011 40.078 -32.090 1.00 45.25 110 GLN A CA 1
ATOM 888 C C . GLN A 1 110 ? 59.376 39.564 -32.584 1.00 45.25 110 GLN A C 1
ATOM 890 O O . GLN A 1 110 ? 60.202 40.379 -32.993 1.00 45.25 110 GLN A O 1
ATOM 895 N N . HIS A 1 111 ? 59.616 38.250 -32.640 1.00 41.78 111 HIS A N 1
ATOM 896 C CA . HIS A 1 111 ? 60.849 37.703 -33.219 1.00 41.78 111 HIS A CA 1
ATOM 897 C C . HIS A 1 111 ? 60.581 36.824 -34.452 1.00 41.78 111 HIS A C 1
ATOM 899 O O . HIS A 1 111 ? 60.045 35.724 -34.312 1.00 41.78 111 HIS A O 1
ATOM 905 N N . PRO A 1 112 ? 60.976 37.259 -35.665 1.00 49.38 112 PRO A N 1
ATOM 906 C CA . PRO A 1 112 ? 61.073 36.360 -36.800 1.00 49.38 112 PRO A CA 1
ATOM 907 C C . PRO A 1 112 ? 62.414 35.623 -36.717 1.00 49.38 112 PRO A C 1
ATOM 909 O O . PRO A 1 112 ? 63.448 36.262 -36.544 1.00 49.38 112 PRO A O 1
ATOM 912 N N . ASP A 1 113 ? 62.396 34.290 -36.789 1.00 37.06 113 ASP A N 1
ATOM 913 C CA . ASP A 1 113 ? 63.179 33.547 -37.786 1.00 37.06 113 ASP A CA 1
ATOM 914 C C . ASP A 1 113 ? 63.194 32.023 -37.558 1.00 37.06 113 ASP A C 1
ATOM 916 O O . ASP A 1 113 ? 63.300 31.518 -36.445 1.00 37.06 113 ASP A O 1
ATOM 920 N N . SER A 1 114 ? 63.235 31.324 -38.699 1.00 39.56 114 SER A N 1
ATOM 921 C CA . SER A 1 114 ? 63.912 30.038 -38.941 1.00 39.56 114 SER A CA 1
ATOM 922 C C . SER A 1 114 ? 63.178 28.692 -38.763 1.00 39.56 114 SER A C 1
ATOM 924 O O . SER A 1 114 ? 63.145 28.081 -37.704 1.00 39.56 114 SER A O 1
ATOM 926 N N . SER A 1 115 ? 62.818 28.156 -39.938 1.00 39.16 115 SER A N 1
ATOM 927 C CA . SER A 1 115 ? 63.318 26.890 -40.519 1.00 39.16 115 SER A CA 1
ATOM 928 C C . SER A 1 115 ? 62.666 25.531 -40.180 1.00 39.16 115 SER A C 1
ATOM 930 O O . SER A 1 115 ? 62.821 24.958 -39.109 1.00 39.16 115 SER A O 1
ATOM 932 N N . PHE A 1 116 ? 61.997 25.009 -41.218 1.00 44.81 116 PHE A N 1
ATOM 933 C CA . PHE A 1 116 ? 61.886 23.630 -41.727 1.00 44.81 116 PHE A CA 1
ATOM 934 C C . PHE A 1 116 ? 62.395 22.430 -40.893 1.00 44.81 116 PHE A C 1
ATOM 936 O O . PHE A 1 116 ? 63.591 22.276 -40.667 1.00 44.81 116 PHE A O 1
ATOM 943 N N . GLY A 1 117 ? 61.493 21.455 -40.661 1.00 40.75 117 GLY A N 1
ATOM 944 C CA . GLY A 1 117 ? 61.860 20.044 -40.435 1.00 40.75 117 GLY A CA 1
ATOM 945 C C . GLY A 1 117 ? 60.869 19.176 -39.634 1.00 40.75 117 GLY A C 1
ATOM 946 O O . GLY A 1 117 ? 61.137 18.870 -38.483 1.00 40.75 117 GLY A O 1
ATOM 947 N N . GLY A 1 118 ? 59.761 18.729 -40.251 1.00 50.00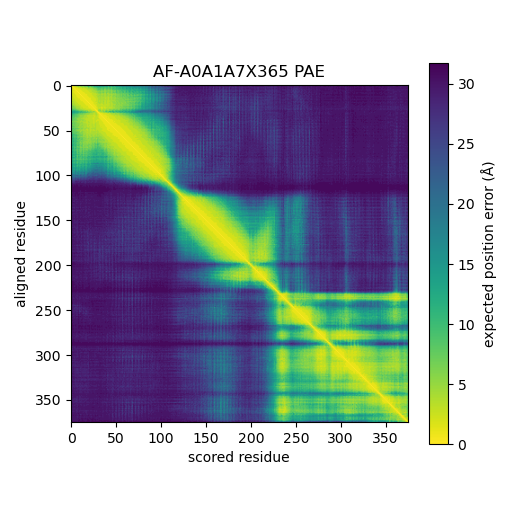 118 GLY A N 1
ATOM 948 C CA . GLY A 1 118 ? 58.966 17.531 -39.877 1.00 50.00 118 GLY A CA 1
ATOM 949 C C . GLY A 1 118 ? 58.155 17.514 -38.555 1.00 50.00 118 GLY A C 1
ATOM 950 O O . GLY A 1 118 ? 58.663 17.019 -37.551 1.00 50.00 118 GLY A O 1
ATOM 951 N N . PRO A 1 119 ? 56.855 17.900 -38.537 1.00 51.16 119 PRO A N 1
ATOM 952 C CA . PRO A 1 119 ? 56.067 17.979 -37.296 1.00 51.16 119 PRO A CA 1
ATOM 953 C C . PRO A 1 119 ? 55.091 16.813 -37.011 1.00 51.16 119 PRO A C 1
ATOM 955 O O . PRO A 1 119 ? 54.470 16.798 -35.952 1.00 51.16 119 PRO A O 1
ATOM 958 N N . GLN A 1 120 ? 54.917 15.821 -37.894 1.00 53.62 120 GLN A N 1
ATOM 959 C CA . GLN A 1 120 ? 53.766 14.902 -37.774 1.00 53.62 120 GLN A CA 1
ATOM 960 C C . GLN A 1 120 ? 53.893 13.817 -36.680 1.00 53.62 120 GLN A C 1
ATOM 962 O O . GLN A 1 120 ? 52.916 13.506 -35.994 1.00 53.62 120 GLN A O 1
ATOM 967 N N . ASN A 1 121 ? 55.086 13.246 -36.473 1.00 54.47 121 ASN A N 1
ATOM 968 C CA . ASN A 1 121 ? 55.266 12.122 -35.537 1.00 54.47 121 ASN A CA 1
ATOM 969 C C . ASN A 1 121 ? 55.410 12.573 -34.072 1.00 54.47 121 ASN A C 1
ATOM 971 O O . ASN A 1 121 ? 54.911 11.918 -33.160 1.00 54.47 121 ASN A O 1
ATOM 975 N N . SER A 1 122 ? 56.043 13.723 -33.835 1.00 59.56 122 SER A N 1
ATOM 976 C CA . SER A 1 122 ? 56.183 14.311 -32.497 1.00 59.56 122 SER A CA 1
ATOM 977 C C . SER A 1 122 ? 54.854 14.857 -31.963 1.00 59.56 122 SER A C 1
ATOM 979 O O . SER A 1 122 ? 54.574 14.715 -30.772 1.00 59.56 122 SER A O 1
ATOM 981 N N . GLN A 1 123 ? 54.000 15.409 -32.835 1.00 64.88 123 GLN A N 1
ATOM 982 C CA . GLN A 1 123 ? 52.630 15.795 -32.477 1.00 64.88 123 GLN A CA 1
ATOM 983 C C . GLN A 1 123 ? 51.769 14.583 -32.100 1.00 64.88 123 GLN A C 1
ATOM 985 O O . GLN A 1 123 ? 51.069 14.639 -31.092 1.00 64.88 123 GLN A O 1
ATOM 990 N N . SER A 1 124 ? 51.868 13.474 -32.839 1.00 71.31 124 SER A N 1
ATOM 991 C CA . SER A 1 124 ? 51.085 12.255 -32.570 1.00 71.31 124 SER A CA 1
ATOM 992 C C . SER A 1 124 ? 51.457 11.594 -31.233 1.00 71.31 124 SER A C 1
ATOM 994 O O . SER A 1 124 ? 50.585 11.162 -30.482 1.00 71.31 124 SER A O 1
ATOM 996 N N . ILE A 1 125 ? 52.749 11.571 -30.878 1.00 77.31 125 ILE A N 1
ATOM 997 C CA . ILE A 1 125 ? 53.217 11.040 -29.585 1.00 77.31 125 ILE A CA 1
ATOM 998 C C . ILE A 1 125 ? 52.774 11.936 -28.421 1.00 77.31 125 ILE A C 1
ATOM 1000 O O . ILE A 1 125 ? 52.319 11.418 -27.403 1.00 77.31 125 ILE A O 1
ATOM 1004 N N . ARG A 1 126 ? 52.842 13.268 -28.570 1.00 81.25 126 ARG A N 1
ATOM 1005 C CA . ARG A 1 126 ? 52.323 14.198 -27.549 1.00 81.25 126 ARG A CA 1
ATOM 1006 C C . ARG A 1 126 ? 50.816 14.044 -27.346 1.00 81.25 126 ARG A C 1
ATOM 1008 O O . ARG A 1 126 ? 50.362 14.054 -26.209 1.00 81.25 126 ARG A O 1
ATOM 1015 N N . GLN A 1 127 ? 50.054 13.858 -28.424 1.00 85.19 127 GLN A N 1
ATOM 1016 C CA . GLN A 1 127 ? 48.610 13.616 -28.344 1.00 85.19 127 GLN A CA 1
ATOM 1017 C C . GLN A 1 127 ? 48.287 12.312 -27.604 1.00 85.19 127 GLN A C 1
ATOM 1019 O O . GLN A 1 127 ? 47.415 12.306 -26.741 1.00 85.19 127 GLN A O 1
ATOM 1024 N N . LEU A 1 128 ? 49.017 11.227 -27.881 1.00 86.06 128 LEU A N 1
ATOM 1025 C CA . LEU A 1 128 ? 48.864 9.959 -27.160 1.00 86.06 128 LEU A CA 1
ATOM 1026 C C . LEU A 1 128 ? 49.244 10.083 -25.678 1.00 86.06 128 LEU A C 1
ATOM 1028 O O . LEU A 1 128 ? 48.549 9.547 -24.821 1.00 86.06 128 LEU A O 1
ATOM 1032 N N . GLN A 1 129 ? 50.314 10.813 -25.357 1.00 87.81 129 GLN A N 1
ATOM 1033 C CA . GLN A 1 129 ? 50.706 11.079 -23.968 1.00 87.81 129 GLN A CA 1
ATOM 1034 C C . GLN A 1 129 ? 49.631 11.868 -23.217 1.00 87.81 129 GLN A C 1
ATOM 1036 O O . GLN A 1 129 ? 49.279 11.498 -22.101 1.00 87.81 129 GLN A O 1
ATOM 1041 N N . GLN A 1 130 ? 49.049 12.882 -23.857 1.00 90.19 130 GLN A N 1
ATOM 1042 C CA . GLN A 1 130 ? 47.963 13.669 -23.283 1.00 90.19 130 GLN A CA 1
ATOM 1043 C C . GLN A 1 130 ? 46.679 12.845 -23.103 1.00 90.19 130 GLN A C 1
ATOM 1045 O O . GLN A 1 130 ? 45.988 12.987 -22.102 1.00 90.19 130 GLN A O 1
ATOM 1050 N N . GLN A 1 131 ? 46.373 11.925 -24.025 1.00 92.25 131 GLN A N 1
ATOM 1051 C CA . GLN A 1 131 ? 45.263 10.980 -23.854 1.00 92.25 131 GLN A CA 1
ATOM 1052 C C . GLN A 1 131 ? 45.496 10.016 -22.685 1.00 92.25 131 GLN A C 1
ATOM 1054 O O . GLN A 1 131 ? 44.564 9.733 -21.940 1.00 92.25 131 GLN A O 1
ATOM 1059 N N . ILE A 1 132 ? 46.725 9.528 -22.499 1.00 90.88 132 ILE A N 1
ATOM 1060 C CA . ILE A 1 132 ? 47.080 8.673 -21.357 1.00 90.88 132 ILE A CA 1
ATOM 1061 C C . ILE A 1 132 ? 46.938 9.438 -20.037 1.00 90.88 132 ILE A C 1
ATOM 1063 O O . ILE A 1 132 ? 46.497 8.857 -19.049 1.00 90.88 132 ILE A O 1
ATOM 1067 N N . GLU A 1 133 ? 47.313 10.715 -20.008 1.00 92.88 133 GLU A N 1
ATOM 1068 C CA . GLU A 1 133 ? 47.169 11.576 -18.832 1.00 92.88 133 GLU A CA 1
ATOM 1069 C C . GLU A 1 133 ? 45.690 11.825 -18.504 1.00 92.88 133 GLU A C 1
ATOM 1071 O O . GLU A 1 133 ? 45.259 11.518 -17.397 1.00 92.88 133 GLU A O 1
ATOM 1076 N N . ASN A 1 134 ? 44.879 12.194 -19.499 1.00 92.81 134 ASN A N 1
ATOM 1077 C CA . ASN A 1 134 ? 43.433 12.356 -19.325 1.00 92.81 134 ASN A CA 1
ATOM 1078 C C . ASN A 1 134 ? 42.754 11.063 -18.834 1.00 92.81 134 ASN A C 1
ATOM 1080 O O . ASN A 1 134 ? 41.933 11.097 -17.926 1.00 92.81 134 ASN A O 1
ATOM 1084 N N . LEU A 1 135 ? 43.121 9.902 -19.393 1.00 94.56 135 LEU A N 1
ATOM 1085 C CA . LEU A 1 135 ? 42.569 8.613 -18.960 1.00 94.56 135 LEU A CA 1
ATOM 1086 C C . LEU A 1 135 ? 42.979 8.246 -17.527 1.00 94.56 135 LEU A C 1
ATOM 1088 O O . LEU A 1 135 ? 42.225 7.567 -16.827 1.00 94.56 135 LEU A O 1
ATOM 1092 N N . LYS A 1 136 ? 44.169 8.664 -17.079 1.00 95.12 136 LYS A N 1
ATOM 1093 C CA . LYS A 1 136 ? 44.583 8.498 -15.680 1.00 95.12 136 LYS A CA 1
ATOM 1094 C C . LYS A 1 136 ? 43.741 9.370 -14.757 1.00 95.12 136 LYS A C 1
ATOM 1096 O O . LYS A 1 136 ? 43.266 8.852 -13.747 1.00 95.12 136 LYS A O 1
ATOM 1101 N N . ASP A 1 137 ? 43.507 10.623 -15.131 1.00 96.00 137 ASP A N 1
ATOM 1102 C CA . ASP A 1 137 ? 42.659 11.543 -14.370 1.00 96.00 137 ASP A CA 1
ATOM 1103 C C . ASP A 1 137 ? 41.216 11.022 -14.281 1.00 96.00 137 ASP A C 1
ATOM 1105 O O . ASP A 1 137 ? 40.641 10.972 -13.192 1.00 96.00 137 ASP A O 1
ATOM 1109 N N . ASP A 1 138 ? 40.657 10.527 -15.391 1.00 95.12 138 ASP A N 1
ATOM 1110 C CA . ASP A 1 138 ? 39.328 9.902 -15.423 1.00 95.12 138 ASP A CA 1
ATOM 1111 C C . ASP A 1 138 ? 39.262 8.678 -14.496 1.00 95.12 138 ASP A C 1
ATOM 1113 O O . ASP A 1 138 ? 38.308 8.497 -13.733 1.00 95.12 138 ASP A O 1
ATOM 1117 N N . MET A 1 139 ? 40.298 7.836 -14.503 1.00 94.56 139 MET A N 1
ATOM 1118 C CA . MET A 1 139 ? 40.375 6.667 -13.628 1.00 94.56 139 MET A CA 1
ATOM 1119 C C . MET A 1 139 ? 40.452 7.062 -12.141 1.00 94.56 139 MET A C 1
ATOM 1121 O O . MET A 1 139 ? 39.825 6.414 -11.295 1.00 94.56 139 MET A O 1
ATOM 1125 N N . GLU A 1 140 ? 41.179 8.128 -11.798 1.00 96.12 140 GLU A N 1
ATOM 1126 C CA . GLU A 1 140 ? 41.220 8.670 -10.434 1.00 96.12 140 GLU A CA 1
ATOM 1127 C C . GLU A 1 140 ? 39.885 9.298 -10.012 1.00 96.12 140 GLU A C 1
ATOM 1129 O O . GLU A 1 140 ? 39.431 9.079 -8.877 1.00 96.12 140 GLU A O 1
ATOM 1134 N N . ALA A 1 141 ? 39.208 9.995 -10.927 1.00 95.62 141 ALA A N 1
ATOM 1135 C CA . ALA A 1 141 ? 37.868 10.525 -10.713 1.00 95.62 141 ALA A CA 1
ATOM 1136 C C . ALA A 1 141 ? 36.870 9.392 -10.425 1.00 95.62 141 ALA A C 1
ATOM 1138 O O . ALA A 1 141 ? 36.187 9.423 -9.397 1.00 95.62 141 ALA A O 1
ATOM 1139 N N . TYR A 1 142 ? 36.856 8.329 -11.239 1.00 96.31 142 TYR A N 1
ATOM 1140 C CA . TYR A 1 142 ? 35.995 7.162 -11.015 1.00 96.31 142 TYR A CA 1
ATOM 1141 C C . TYR A 1 142 ? 36.317 6.415 -9.720 1.00 96.31 142 TYR A C 1
ATOM 1143 O O . TYR A 1 142 ? 35.412 5.910 -9.050 1.00 96.31 142 TYR A O 1
ATOM 1151 N N . LYS A 1 143 ? 37.591 6.346 -9.323 1.00 96.62 143 LYS A N 1
ATOM 1152 C CA . LYS A 1 143 ? 37.996 5.751 -8.041 1.00 96.62 143 LYS A CA 1
ATOM 1153 C C . LYS A 1 143 ? 37.475 6.567 -6.859 1.00 96.62 143 LYS A C 1
ATOM 1155 O O . LYS A 1 143 ? 37.027 5.994 -5.865 1.00 96.62 143 LYS A O 1
ATOM 1160 N N . THR A 1 144 ? 37.519 7.892 -6.963 1.00 95.25 144 THR A N 1
ATOM 1161 C CA . THR A 1 144 ? 37.006 8.805 -5.933 1.00 95.25 144 THR A CA 1
ATOM 1162 C C . THR A 1 144 ? 35.483 8.749 -5.863 1.00 95.25 144 THR A C 1
ATOM 1164 O O . THR A 1 144 ? 34.932 8.620 -4.770 1.00 95.25 144 THR A O 1
ATOM 1167 N N . GLN A 1 145 ? 34.807 8.719 -7.014 1.00 96.38 145 GLN A N 1
ATOM 1168 C CA . GLN A 1 145 ? 33.361 8.530 -7.098 1.00 96.38 145 GLN A CA 1
ATOM 1169 C C . GLN A 1 145 ? 32.933 7.193 -6.485 1.00 96.38 145 GLN A C 1
ATOM 1171 O O . GLN A 1 145 ? 32.021 7.171 -5.669 1.00 96.38 145 GLN A O 1
ATOM 1176 N N . ASN A 1 146 ? 33.622 6.089 -6.792 1.00 94.94 146 ASN A N 1
ATOM 1177 C CA . ASN A 1 146 ? 33.329 4.791 -6.178 1.00 94.94 146 ASN A CA 1
ATOM 1178 C C . ASN A 1 146 ? 33.495 4.814 -4.656 1.00 94.94 146 ASN A C 1
ATOM 1180 O O . ASN A 1 146 ? 32.670 4.256 -3.940 1.00 94.94 146 ASN A O 1
ATOM 1184 N N . LYS A 1 147 ? 34.537 5.472 -4.131 1.00 96.31 147 LYS A N 1
ATOM 1185 C CA . LYS A 1 147 ? 34.703 5.630 -2.677 1.00 96.31 147 LYS A CA 1
ATOM 1186 C C . LYS A 1 147 ? 33.550 6.418 -2.057 1.00 96.31 147 LYS A C 1
ATOM 1188 O O . LYS A 1 147 ? 33.053 6.018 -1.007 1.00 96.31 147 LYS A O 1
ATOM 1193 N N . PHE A 1 148 ? 33.129 7.503 -2.706 1.00 96.31 148 PHE A N 1
ATOM 1194 C CA . PHE A 1 148 ? 31.995 8.304 -2.260 1.00 96.31 148 PHE A CA 1
ATOM 1195 C C . PHE A 1 148 ? 30.699 7.486 -2.273 1.00 96.31 148 PHE A C 1
ATOM 1197 O O . PHE A 1 148 ? 30.055 7.366 -1.235 1.00 96.31 148 PHE A O 1
ATOM 1204 N N . LEU A 1 149 ? 30.383 6.828 -3.391 1.00 94.69 149 LEU A N 1
ATOM 1205 C CA . LEU A 1 149 ? 29.202 5.972 -3.530 1.00 94.69 149 LEU A CA 1
ATOM 1206 C C . LEU A 1 149 ? 29.194 4.843 -2.496 1.00 94.69 149 LEU A C 1
ATOM 1208 O O . LEU A 1 149 ? 28.180 4.609 -1.851 1.00 94.69 149 LEU A O 1
ATOM 1212 N N . ASN A 1 150 ? 30.331 4.186 -2.257 1.00 95.38 150 ASN A N 1
ATOM 1213 C CA . ASN A 1 150 ? 30.435 3.162 -1.216 1.00 95.38 150 ASN A CA 1
ATOM 1214 C C . ASN A 1 150 ? 30.161 3.733 0.184 1.00 95.38 150 ASN A C 1
ATOM 1216 O O . ASN A 1 150 ? 29.522 3.075 1.005 1.00 95.38 150 ASN A O 1
ATOM 1220 N N . SER A 1 151 ? 30.616 4.959 0.466 1.00 95.25 151 SER A N 1
ATOM 1221 C CA . SER A 1 151 ? 30.332 5.625 1.741 1.00 95.25 151 SER A CA 1
ATOM 1222 C C . SER A 1 151 ? 28.857 6.017 1.883 1.00 95.25 151 SER A C 1
ATOM 1224 O O . SER A 1 151 ? 28.289 5.863 2.962 1.00 95.25 151 SER A O 1
ATOM 1226 N N . GLU A 1 152 ? 28.221 6.447 0.794 1.00 95.75 152 GLU A N 1
ATOM 1227 C CA . GLU A 1 152 ? 26.800 6.792 0.742 1.00 95.75 152 GLU A CA 1
ATOM 1228 C C . GLU A 1 152 ? 25.925 5.545 0.914 1.00 95.75 152 GLU A C 1
ATOM 1230 O O . GLU A 1 152 ? 25.034 5.533 1.762 1.00 95.75 152 GLU A O 1
ATOM 1235 N N . ILE A 1 153 ? 26.254 4.448 0.222 1.00 92.06 153 ILE A N 1
ATOM 1236 C CA . ILE A 1 153 ? 25.609 3.140 0.403 1.00 92.06 153 ILE A CA 1
ATOM 1237 C C . ILE A 1 153 ? 25.720 2.689 1.860 1.00 92.06 153 ILE A C 1
ATOM 1239 O O . ILE A 1 153 ? 24.730 2.246 2.441 1.00 92.06 153 ILE A O 1
ATOM 1243 N N . TYR A 1 154 ? 26.894 2.823 2.484 1.00 93.94 154 TYR A N 1
ATOM 1244 C CA . TYR A 1 154 ? 27.077 2.454 3.889 1.00 93.94 154 TYR A CA 1
ATOM 1245 C C . TYR A 1 154 ? 26.196 3.292 4.829 1.00 93.94 154 TYR A C 1
ATOM 1247 O O . TYR A 1 154 ? 25.565 2.751 5.740 1.00 93.94 154 TYR A O 1
ATOM 1255 N N . GLN A 1 155 ? 26.109 4.607 4.605 1.00 93.81 155 GLN A N 1
ATOM 1256 C CA . GLN A 1 155 ? 25.253 5.491 5.400 1.00 93.81 155 GLN A CA 1
ATOM 1257 C C . GLN A 1 155 ? 23.767 5.174 5.213 1.00 93.81 155 GLN A C 1
ATOM 1259 O O . GLN A 1 155 ? 23.049 5.041 6.206 1.00 93.81 155 GLN A O 1
ATOM 1264 N N . LEU A 1 156 ? 23.320 4.995 3.968 1.00 91.75 156 LEU A N 1
ATOM 1265 C CA . LEU A 1 156 ? 21.948 4.607 3.647 1.00 91.75 156 LEU A CA 1
ATOM 1266 C C . LEU A 1 156 ? 21.596 3.258 4.277 1.00 91.75 156 LEU A C 1
ATOM 1268 O O . LEU A 1 156 ? 20.560 3.145 4.925 1.00 91.75 156 LEU A O 1
ATOM 1272 N N . THR A 1 157 ? 22.492 2.273 4.189 1.00 88.44 157 THR A N 1
ATOM 1273 C CA . THR A 1 157 ? 22.311 0.956 4.822 1.00 88.44 157 THR A CA 1
ATOM 1274 C C . THR A 1 157 ? 22.141 1.094 6.333 1.00 88.44 157 THR A C 1
ATOM 1276 O O . THR A 1 157 ? 21.250 0.481 6.914 1.00 88.44 157 THR A O 1
ATOM 1279 N N . ARG A 1 158 ? 22.940 1.945 6.987 1.00 91.19 158 ARG A N 1
ATOM 1280 C CA . ARG A 1 158 ? 22.838 2.178 8.434 1.00 91.19 158 ARG A CA 1
ATOM 1281 C C . ARG A 1 158 ? 21.527 2.867 8.826 1.00 91.19 158 ARG A C 1
ATOM 1283 O O . ARG A 1 158 ? 20.921 2.501 9.832 1.00 91.19 158 ARG A O 1
ATOM 1290 N N . LEU A 1 159 ? 21.095 3.871 8.060 1.00 90.06 159 LEU A N 1
ATOM 1291 C CA . LEU A 1 159 ? 19.809 4.543 8.280 1.00 90.06 159 LEU A CA 1
ATOM 1292 C C . LEU A 1 159 ? 18.649 3.566 8.107 1.00 90.06 159 LEU A C 1
ATOM 1294 O O . LEU A 1 159 ? 17.733 3.539 8.928 1.00 90.06 159 LEU A O 1
ATOM 1298 N N . TRP A 1 160 ? 18.730 2.729 7.080 1.00 87.12 160 TRP A N 1
ATOM 1299 C CA . TRP A 1 160 ? 17.721 1.731 6.786 1.00 87.12 160 TRP A CA 1
ATOM 1300 C C . TRP A 1 160 ? 17.640 0.646 7.862 1.00 87.12 160 TRP A C 1
ATOM 1302 O O . TRP A 1 160 ? 16.550 0.367 8.352 1.00 87.12 160 TRP A O 1
ATOM 1312 N N . GLN A 1 161 ? 18.779 0.127 8.334 1.00 87.19 161 GLN A N 1
ATOM 1313 C CA . GLN A 1 161 ? 18.831 -0.794 9.477 1.00 87.19 161 GLN A CA 1
ATOM 1314 C C . GLN A 1 161 ? 18.171 -0.195 10.720 1.00 87.19 161 GLN A C 1
ATOM 1316 O O . GLN A 1 161 ? 17.349 -0.850 11.355 1.00 87.19 161 GLN A O 1
ATOM 1321 N N . LYS A 1 162 ? 18.473 1.070 11.040 1.00 89.94 162 LYS A N 1
ATOM 1322 C CA . LYS A 1 162 ? 17.858 1.762 12.179 1.00 89.94 162 LYS A CA 1
ATOM 1323 C C . LYS A 1 162 ? 16.342 1.902 12.010 1.00 89.94 162 LYS A C 1
ATOM 1325 O O . LYS A 1 162 ? 15.610 1.704 12.974 1.00 89.94 162 LYS A O 1
ATOM 1330 N N . SER A 1 163 ? 15.871 2.239 10.809 1.00 85.00 163 SER A N 1
ATOM 1331 C CA . SER A 1 163 ? 14.437 2.337 10.512 1.00 85.00 163 SER A CA 1
ATOM 1332 C C . SER A 1 163 ? 13.741 0.980 10.639 1.00 85.00 163 SER A C 1
ATOM 1334 O O . SER A 1 163 ? 12.696 0.890 11.275 1.00 85.00 163 SER A O 1
ATOM 1336 N N . SER A 1 164 ? 14.346 -0.077 10.090 1.00 81.12 164 SER A N 1
ATOM 1337 C CA . SER A 1 164 ? 13.847 -1.456 10.170 1.00 81.12 164 SER A CA 1
ATOM 1338 C C . SER A 1 164 ? 13.783 -1.947 11.621 1.00 81.12 164 SER A C 1
ATOM 1340 O O . SER A 1 164 ? 12.783 -2.513 12.054 1.00 81.12 164 SER A O 1
ATOM 1342 N N . GLU A 1 165 ? 14.802 -1.660 12.434 1.00 87.12 165 GLU A N 1
ATOM 1343 C CA . GLU A 1 165 ? 14.809 -2.015 13.856 1.00 87.12 165 GLU A CA 1
ATOM 1344 C C . GLU A 1 165 ? 13.739 -1.252 14.655 1.00 87.12 165 GLU A C 1
ATOM 1346 O O . GLU A 1 165 ? 13.052 -1.833 15.500 1.00 87.12 165 GLU A O 1
ATOM 1351 N N . GLN A 1 166 ? 13.529 0.032 14.350 1.00 87.94 166 GLN A N 1
ATOM 1352 C CA . GLN A 1 166 ? 12.438 0.814 14.932 1.00 87.94 166 GLN A CA 1
ATOM 1353 C C . GLN A 1 166 ? 11.068 0.245 14.550 1.00 87.94 166 GLN A C 1
ATOM 1355 O O . GLN A 1 166 ? 10.222 0.075 15.428 1.00 87.94 166 GLN A O 1
ATOM 1360 N N . GLU A 1 167 ? 10.860 -0.105 13.283 1.00 77.19 167 GLU A N 1
ATOM 1361 C CA . GLU A 1 167 ? 9.623 -0.724 12.805 1.00 77.19 167 GLU A CA 1
ATOM 1362 C C . GLU A 1 167 ? 9.359 -2.065 13.500 1.00 77.19 167 GLU A C 1
ATOM 1364 O O . GLU A 1 167 ? 8.268 -2.272 14.031 1.00 77.19 167 GLU A O 1
ATOM 1369 N N . LYS A 1 168 ? 10.373 -2.932 13.615 1.00 83.06 168 LYS A N 1
ATOM 1370 C CA . LYS A 1 168 ? 10.283 -4.194 14.370 1.00 83.06 168 LYS A CA 1
ATOM 1371 C C . LYS A 1 168 ? 9.903 -3.956 15.828 1.00 83.06 168 LYS A C 1
ATOM 1373 O O . LYS A 1 168 ? 9.015 -4.627 16.354 1.00 83.06 168 LYS A O 1
ATOM 1378 N N . SER A 1 169 ? 10.531 -2.977 16.480 1.00 86.94 169 SER A N 1
ATOM 1379 C CA . SER A 1 169 ? 10.215 -2.627 17.869 1.00 86.94 169 SER A CA 1
ATOM 1380 C C . SER A 1 169 ? 8.766 -2.148 18.033 1.00 86.94 169 SER A C 1
ATOM 1382 O O . SER A 1 169 ? 8.092 -2.519 18.996 1.00 86.94 169 SER A O 1
ATOM 1384 N N . LEU A 1 170 ? 8.258 -1.374 17.067 1.00 86.94 170 LEU A N 1
ATOM 1385 C CA . LEU A 1 170 ? 6.876 -0.906 17.051 1.00 86.94 170 LEU A CA 1
ATOM 1386 C C . LEU A 1 170 ? 5.909 -2.056 16.784 1.00 86.94 170 LEU A C 1
ATOM 1388 O O . LEU A 1 170 ? 4.904 -2.148 17.475 1.00 86.94 170 LEU A O 1
ATOM 1392 N N . MET A 1 171 ? 6.235 -2.965 15.867 1.00 83.44 171 MET A N 1
ATOM 1393 C CA . MET A 1 171 ? 5.423 -4.143 15.568 1.00 83.44 171 MET A CA 1
ATOM 1394 C C . MET A 1 171 ? 5.277 -5.054 16.793 1.00 83.44 171 MET A C 1
ATOM 1396 O O . MET A 1 171 ? 4.165 -5.460 17.125 1.00 83.44 171 MET A O 1
ATOM 1400 N N . VAL A 1 172 ? 6.369 -5.315 17.521 1.00 87.31 172 VAL A N 1
ATOM 1401 C CA . VAL A 1 172 ? 6.331 -6.072 18.788 1.00 87.31 172 VAL A CA 1
ATOM 1402 C C . VAL A 1 172 ? 5.509 -5.337 19.850 1.00 87.31 172 VAL A C 1
ATOM 1404 O O . VAL A 1 172 ? 4.761 -5.953 20.608 1.00 87.31 172 VAL A O 1
ATOM 1407 N N . LYS A 1 173 ? 5.605 -4.005 19.911 1.00 91.19 173 LYS A N 1
ATOM 1408 C CA . LYS A 1 173 ? 4.787 -3.207 20.829 1.00 91.19 173 LYS A CA 1
ATOM 1409 C C . LYS A 1 173 ? 3.303 -3.254 20.454 1.00 91.19 173 LYS A C 1
ATOM 1411 O O . LYS A 1 173 ? 2.473 -3.370 21.350 1.00 91.19 173 LYS A O 1
ATOM 1416 N N . CYS A 1 174 ? 2.969 -3.184 19.167 1.00 80.94 174 CYS A N 1
ATOM 1417 C CA . CYS A 1 174 ? 1.605 -3.311 18.660 1.00 80.94 174 CYS A CA 1
ATOM 1418 C C . CYS A 1 174 ? 1.028 -4.686 18.986 1.00 80.94 174 CYS A C 1
ATOM 1420 O O . CYS A 1 174 ? -0.033 -4.740 19.594 1.00 80.94 174 CYS A O 1
ATOM 1422 N N . SER A 1 175 ? 1.749 -5.775 18.709 1.00 78.88 175 SER A N 1
ATOM 1423 C CA . SER A 1 175 ? 1.272 -7.128 19.021 1.00 78.88 175 SER A CA 1
ATOM 1424 C C . SER A 1 175 ? 1.088 -7.351 20.525 1.00 78.88 175 SER A C 1
ATOM 1426 O O . SER A 1 175 ? 0.107 -7.961 20.951 1.00 78.88 175 SER A O 1
ATOM 1428 N N . TYR A 1 176 ? 1.974 -6.797 21.358 1.00 89.88 176 TYR A N 1
ATOM 1429 C CA . TYR A 1 176 ? 1.797 -6.804 22.810 1.00 89.88 176 TYR A CA 1
ATOM 1430 C C . TYR A 1 176 ? 0.549 -6.021 23.245 1.00 89.88 176 TYR A C 1
ATOM 1432 O O . TYR A 1 176 ? -0.227 -6.505 24.072 1.00 89.88 176 TYR A O 1
ATOM 1440 N N . LEU A 1 177 ? 0.340 -4.819 22.697 1.00 88.31 177 LEU A N 1
ATOM 1441 C CA . LEU A 1 177 ? -0.830 -3.993 23.003 1.00 88.31 177 LEU A CA 1
ATOM 1442 C C . LEU A 1 177 ? -2.130 -4.641 22.519 1.00 88.31 177 LEU A C 1
ATOM 1444 O O . LEU A 1 177 ? -3.124 -4.589 23.235 1.00 88.31 177 LEU A O 1
ATOM 1448 N N . GLU A 1 178 ? -2.119 -5.291 21.360 1.00 80.00 178 GLU A N 1
ATOM 1449 C CA . GLU A 1 178 ? -3.242 -6.067 20.835 1.00 80.00 178 GLU A CA 1
ATOM 1450 C C . GLU A 1 178 ? -3.562 -7.246 21.751 1.00 80.00 178 GLU A C 1
ATOM 1452 O O . GLU A 1 178 ? -4.705 -7.393 22.174 1.00 80.00 178 GLU A O 1
ATOM 1457 N N . ALA A 1 179 ? -2.558 -8.030 22.152 1.00 85.75 179 ALA A N 1
ATOM 1458 C CA . ALA A 1 179 ? -2.751 -9.130 23.092 1.00 85.75 179 ALA A CA 1
ATOM 1459 C C . ALA A 1 179 ? -3.303 -8.644 24.443 1.00 85.75 179 ALA A C 1
ATOM 1461 O O . ALA A 1 179 ? -4.213 -9.261 25.002 1.00 85.75 179 ALA A O 1
ATOM 1462 N N . ALA A 1 180 ? -2.794 -7.522 24.963 1.00 90.31 180 ALA A N 1
ATOM 1463 C CA . ALA A 1 180 ? -3.302 -6.906 26.185 1.00 90.31 180 ALA A CA 1
ATOM 1464 C C . ALA A 1 180 ? -4.749 -6.411 26.016 1.00 90.31 180 ALA A C 1
ATOM 1466 O O . ALA A 1 180 ? -5.573 -6.619 26.909 1.00 90.31 180 ALA A O 1
ATOM 1467 N N . ASN A 1 181 ? -5.078 -5.814 24.868 1.00 85.62 181 ASN A N 1
ATOM 1468 C CA . ASN A 1 181 ? -6.434 -5.378 24.558 1.00 85.62 181 ASN A CA 1
ATOM 1469 C C . ASN A 1 181 ? -7.392 -6.575 24.472 1.00 85.62 181 ASN A C 1
ATOM 1471 O O . ASN A 1 181 ? -8.417 -6.562 25.143 1.00 85.62 181 ASN A O 1
ATOM 1475 N N . CYS A 1 182 ? -7.014 -7.657 23.785 1.00 85.44 182 CYS A N 1
ATOM 1476 C CA . CYS A 1 182 ? -7.795 -8.897 23.727 1.00 85.44 182 CYS A CA 1
ATOM 1477 C C . CYS A 1 182 ? -8.023 -9.507 25.123 1.00 85.44 182 CYS A C 1
ATOM 1479 O O . CYS A 1 182 ? -9.114 -9.991 25.428 1.00 85.44 182 CYS A O 1
ATOM 1481 N N . GLN A 1 183 ? -7.022 -9.469 26.014 1.00 90.06 183 GLN A N 1
ATOM 1482 C CA . GLN A 1 183 ? -7.197 -9.926 27.401 1.00 90.06 183 GLN A CA 1
ATOM 1483 C C . GLN A 1 183 ? -8.225 -9.081 28.159 1.00 90.06 183 GLN A C 1
ATOM 1485 O O . GLN A 1 183 ? -9.030 -9.617 28.923 1.00 90.06 183 GLN A O 1
ATOM 1490 N N . VAL A 1 184 ? -8.191 -7.763 27.974 1.00 88.12 184 VAL A N 1
ATOM 1491 C CA . VAL A 1 184 ? -9.132 -6.832 28.601 1.00 88.12 184 VAL A CA 1
ATOM 1492 C C . VAL A 1 184 ? -10.540 -7.014 28.025 1.00 88.12 184 VAL A C 1
ATOM 1494 O O . VAL A 1 184 ? -11.491 -7.145 28.796 1.00 88.12 184 VAL A O 1
ATOM 1497 N N . GLU A 1 185 ? -10.672 -7.119 26.703 1.00 86.00 185 GLU A N 1
ATOM 1498 C CA . GLU A 1 185 ? -11.926 -7.415 26.001 1.00 86.00 185 GLU A CA 1
ATOM 1499 C C . GLU A 1 185 ? -12.537 -8.736 26.499 1.00 86.00 185 GLU A C 1
ATOM 1501 O O . GLU A 1 185 ? -13.709 -8.769 26.873 1.00 86.00 185 GLU A O 1
ATOM 1506 N N . SER A 1 186 ? -11.733 -9.797 26.641 1.00 88.25 186 SER A N 1
ATOM 1507 C CA . SER A 1 186 ? -12.177 -11.087 27.188 1.00 88.25 186 SER A CA 1
ATOM 1508 C C . SER A 1 186 ? -12.679 -10.980 28.635 1.00 88.25 186 SER A C 1
ATOM 1510 O O . SER A 1 186 ? -13.715 -11.558 28.981 1.00 88.25 186 SER A O 1
ATOM 1512 N N . ARG A 1 187 ? -12.004 -10.194 29.489 1.00 91.50 187 ARG A N 1
ATOM 1513 C CA . ARG A 1 187 ? -12.459 -9.937 30.868 1.00 91.50 187 ARG A CA 1
ATOM 1514 C C . ARG A 1 187 ? -13.795 -9.199 30.887 1.00 91.50 187 ARG A C 1
ATOM 1516 O O . ARG A 1 187 ? -14.688 -9.609 31.629 1.00 91.50 187 ARG A O 1
ATOM 1523 N N . TYR A 1 188 ? -13.955 -8.157 30.069 1.00 89.75 188 TYR A N 1
ATOM 1524 C CA . TYR A 1 188 ? -15.216 -7.419 29.968 1.00 89.75 188 TYR A CA 1
ATOM 1525 C C . TYR A 1 188 ? -16.347 -8.296 29.436 1.00 89.75 188 TYR A C 1
ATOM 1527 O O . TYR A 1 188 ? -17.433 -8.301 30.011 1.00 89.75 188 TYR A O 1
ATOM 1535 N N . LEU A 1 189 ? -16.082 -9.106 28.413 1.00 89.06 189 LEU A N 1
ATOM 1536 C CA . LEU A 1 189 ? -17.054 -10.050 27.871 1.00 89.06 189 LEU A CA 1
ATOM 1537 C C . LEU A 1 189 ? -17.459 -11.104 28.915 1.00 89.06 189 LEU A C 1
ATOM 1539 O O . LEU A 1 189 ? -18.635 -11.447 29.025 1.00 89.06 189 LEU A O 1
ATOM 1543 N N . GLY A 1 190 ? -16.519 -11.558 29.750 1.00 86.69 190 GLY A N 1
ATOM 1544 C CA . GLY A 1 190 ? -16.804 -12.426 30.894 1.00 86.69 190 GLY A CA 1
ATOM 1545 C C . GLY A 1 190 ? -17.696 -11.772 31.956 1.00 86.69 190 GLY A C 1
ATOM 1546 O O . GLY A 1 190 ? -18.589 -12.427 32.492 1.00 86.69 190 GLY A O 1
ATOM 1547 N N . VAL A 1 191 ? -17.500 -10.482 32.248 1.00 88.25 191 VAL A N 1
ATOM 1548 C CA . VAL A 1 191 ? -18.372 -9.719 33.162 1.00 88.25 191 VAL A CA 1
ATOM 1549 C C . VAL A 1 191 ? -19.763 -9.520 32.559 1.00 88.25 191 VAL A C 1
ATOM 1551 O O . VAL A 1 191 ? -20.753 -9.724 33.257 1.00 88.25 191 VAL A O 1
ATOM 1554 N N . LEU A 1 192 ? -19.855 -9.202 31.264 1.00 87.75 192 LEU A N 1
ATOM 1555 C CA . LEU A 1 192 ? -21.131 -9.058 30.554 1.00 87.75 192 LEU A CA 1
ATOM 1556 C C . LEU A 1 192 ? -21.934 -10.366 30.544 1.00 87.75 192 LEU A C 1
ATOM 1558 O O . LEU A 1 192 ? -23.138 -10.336 30.782 1.00 87.75 192 LEU A O 1
ATOM 1562 N N . ARG A 1 193 ? -21.280 -11.521 30.358 1.00 86.06 193 ARG A N 1
ATOM 1563 C CA . ARG A 1 193 ? -21.944 -12.834 30.468 1.00 86.06 193 ARG A CA 1
ATOM 1564 C C . ARG A 1 193 ? -22.456 -13.114 31.884 1.00 86.06 193 ARG A C 1
ATOM 1566 O O . ARG A 1 193 ? -23.588 -13.551 32.042 1.00 86.06 193 ARG A O 1
ATOM 1573 N N . LYS A 1 194 ? -21.679 -12.790 32.923 1.00 86.31 194 LYS A N 1
ATOM 1574 C CA . LYS A 1 194 ? -22.137 -12.921 34.321 1.00 86.31 194 LYS A CA 1
ATOM 1575 C C . LYS A 1 194 ? -23.318 -11.997 34.641 1.00 86.31 194 LYS A C 1
ATOM 1577 O O . LYS A 1 194 ? -24.221 -12.400 35.370 1.00 86.31 194 LYS A O 1
ATOM 1582 N N . LEU A 1 195 ? -23.328 -10.784 34.081 1.00 82.94 195 LEU A N 1
ATOM 1583 C CA . LEU A 1 195 ? -24.459 -9.852 34.168 1.00 82.94 195 LEU A CA 1
ATOM 1584 C C . LEU A 1 195 ? -25.704 -10.421 33.480 1.00 82.94 195 LEU A C 1
ATOM 1586 O O . LEU A 1 195 ? -26.787 -10.369 34.047 1.00 82.94 195 LEU A O 1
ATOM 1590 N N . GLN A 1 196 ? -25.547 -11.040 32.310 1.00 81.44 196 GLN A N 1
ATOM 1591 C CA . GLN A 1 196 ? -26.646 -11.705 31.605 1.00 81.44 196 GLN A CA 1
ATOM 1592 C C . GLN A 1 196 ? -27.274 -12.849 32.426 1.00 81.44 196 GLN A C 1
ATOM 1594 O O . GLN A 1 196 ? -28.479 -13.075 32.353 1.00 81.44 196 GLN A O 1
ATOM 1599 N N . GLU A 1 197 ? -26.477 -13.558 33.227 1.00 81.00 197 GLU A N 1
ATOM 1600 C CA . GLU A 1 197 ? -26.936 -14.650 34.098 1.00 81.00 197 GLU A CA 1
ATOM 1601 C C . GLU A 1 197 ? -27.596 -14.161 35.403 1.00 81.00 197 GLU A C 1
ATOM 1603 O O . GLU A 1 197 ? -28.247 -14.942 36.107 1.00 81.00 197 GLU A O 1
ATOM 1608 N N . THR A 1 198 ? -27.454 -12.878 35.757 1.00 78.06 198 THR A N 1
ATOM 1609 C CA . THR A 1 198 ? -27.991 -12.352 37.017 1.00 78.06 198 THR A CA 1
ATOM 1610 C C . THR A 1 198 ? -29.485 -12.044 36.879 1.00 78.06 198 THR A C 1
ATOM 1612 O O . THR A 1 198 ? -29.888 -11.125 36.175 1.00 78.06 198 THR A O 1
ATOM 1615 N N . LYS A 1 199 ? -30.333 -12.772 37.619 1.00 64.00 199 LYS A N 1
ATOM 1616 C CA . LYS A 1 199 ? -31.812 -12.659 37.587 1.00 64.00 199 LYS A CA 1
ATOM 1617 C C . LYS A 1 199 ? -32.397 -11.335 38.122 1.00 64.00 199 LYS A C 1
ATOM 1619 O O . LYS A 1 199 ? -33.604 -11.248 38.314 1.00 64.00 199 LYS A O 1
ATOM 1624 N N . ALA A 1 200 ? -31.563 -10.342 38.422 1.00 67.00 200 ALA A N 1
ATOM 1625 C CA . ALA A 1 200 ? -31.964 -9.080 39.050 1.00 67.00 200 ALA A CA 1
ATOM 1626 C C . ALA A 1 200 ? -32.151 -7.918 38.053 1.00 67.00 200 ALA A C 1
ATOM 1628 O O . ALA A 1 200 ? -32.479 -6.814 38.477 1.00 67.00 200 ALA A O 1
ATOM 1629 N N . LEU A 1 201 ? -31.909 -8.146 36.759 1.00 67.88 201 LEU A N 1
ATOM 1630 C CA . LEU A 1 201 ? -31.986 -7.122 35.716 1.00 67.88 201 LEU A CA 1
ATOM 1631 C C . LEU A 1 201 ? -33.348 -7.131 35.016 1.00 67.88 201 LEU A C 1
ATOM 1633 O O . LEU A 1 201 ? -33.953 -8.186 34.821 1.00 67.88 201 LEU A O 1
ATOM 1637 N N . ASP A 1 202 ? -33.798 -5.943 34.616 1.00 78.38 202 ASP A N 1
ATOM 1638 C CA . ASP A 1 202 ? -35.034 -5.754 33.855 1.00 78.38 202 ASP A CA 1
ATOM 1639 C C . ASP A 1 202 ? -34.894 -6.261 32.401 1.00 78.38 202 ASP A C 1
ATOM 1641 O O . ASP A 1 202 ? -33.782 -6.357 31.868 1.00 78.38 202 ASP A O 1
ATOM 1645 N N . LEU A 1 203 ? -36.009 -6.573 31.728 1.00 76.25 203 LEU A N 1
ATOM 1646 C CA . LEU A 1 203 ? 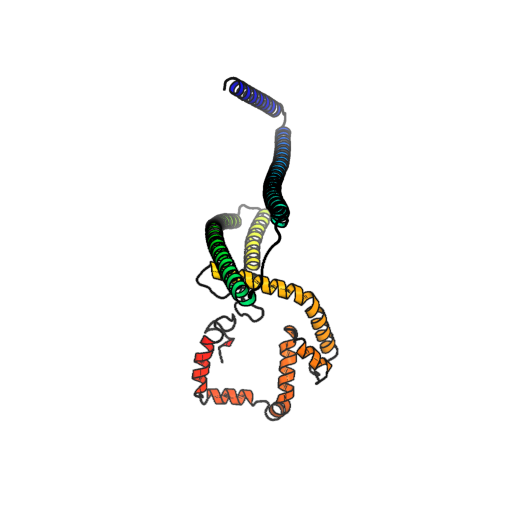-36.010 -7.148 30.370 1.00 76.25 203 LEU A CA 1
ATOM 1647 C C . LEU A 1 203 ? -35.309 -6.240 29.342 1.00 76.25 203 LEU A C 1
ATOM 1649 O O . LEU A 1 203 ? -34.604 -6.734 28.459 1.00 76.25 203 LEU A O 1
ATOM 1653 N N . GLU A 1 204 ? -35.456 -4.919 29.472 1.00 78.44 204 GLU A N 1
ATOM 1654 C CA . GLU A 1 204 ? -34.776 -3.942 28.609 1.00 78.44 204 GLU A CA 1
ATOM 1655 C C . GLU A 1 204 ? -33.256 -3.928 28.832 1.00 78.44 204 GLU A C 1
ATOM 1657 O O . GLU A 1 204 ? -32.476 -3.829 27.882 1.00 78.44 204 GLU A O 1
ATOM 1662 N N . GLN A 1 205 ? -32.820 -4.088 30.084 1.00 78.31 205 GLN A N 1
ATOM 1663 C CA . GLN A 1 205 ? -31.405 -4.106 30.457 1.00 78.31 205 GLN A CA 1
ATOM 1664 C C . GLN A 1 205 ? -30.720 -5.392 29.982 1.00 78.31 205 GLN A C 1
ATOM 1666 O O . GLN A 1 205 ? -29.601 -5.342 29.470 1.00 78.31 205 GLN A O 1
ATOM 1671 N N . LEU A 1 206 ? -31.408 -6.535 30.071 1.00 79.44 206 LEU A N 1
ATOM 1672 C CA . LEU A 1 206 ? -30.932 -7.803 29.511 1.00 79.44 206 LEU A CA 1
ATOM 1673 C C . LEU A 1 206 ? -30.791 -7.731 27.985 1.00 79.44 206 LEU A C 1
ATOM 1675 O O . LEU A 1 206 ? -29.772 -8.168 27.448 1.00 79.44 206 LEU A O 1
ATOM 1679 N N . GLY A 1 207 ? -31.759 -7.118 27.295 1.00 79.38 207 GLY A N 1
ATOM 1680 C CA . GLY A 1 207 ? -31.687 -6.887 25.850 1.00 79.38 207 GLY A CA 1
ATOM 1681 C C . GLY A 1 207 ? -30.507 -5.996 25.443 1.00 79.38 207 GLY A C 1
ATOM 1682 O O . GLY A 1 207 ? -29.821 -6.286 24.460 1.00 79.38 207 GLY A O 1
ATOM 1683 N N . ALA A 1 208 ? -30.212 -4.951 26.223 1.00 83.25 208 ALA A N 1
ATOM 1684 C CA . ALA A 1 208 ? -29.056 -4.084 25.995 1.00 83.25 208 ALA A CA 1
ATOM 1685 C C . ALA A 1 208 ? -27.718 -4.827 26.174 1.00 83.25 208 ALA A C 1
ATOM 1687 O O . ALA A 1 208 ? -26.835 -4.715 25.322 1.00 83.25 208 ALA A O 1
ATOM 1688 N N . VAL A 1 209 ? -27.583 -5.639 27.231 1.00 83.75 209 VAL A N 1
ATOM 1689 C CA . VAL A 1 209 ? -26.385 -6.465 27.480 1.00 83.75 209 VAL A CA 1
ATOM 1690 C C . VAL A 1 209 ? -26.185 -7.500 26.369 1.00 83.75 209 VAL A C 1
ATOM 1692 O O . VAL A 1 209 ? -25.069 -7.678 25.882 1.00 83.75 209 VAL A O 1
ATOM 1695 N N . GLN A 1 210 ? -27.260 -8.144 25.913 1.00 84.06 210 GLN A N 1
ATOM 1696 C CA . GLN A 1 210 ? -27.207 -9.144 24.846 1.00 84.06 210 GLN A CA 1
ATOM 1697 C C . GLN A 1 210 ? -26.775 -8.527 23.507 1.00 84.06 210 GLN A C 1
ATOM 1699 O O . GLN A 1 210 ? -25.915 -9.080 22.820 1.00 84.06 210 GLN A O 1
ATOM 1704 N N . LYS A 1 211 ? -27.274 -7.327 23.190 1.00 85.81 211 LYS A N 1
ATOM 1705 C CA . LYS A 1 211 ? -26.856 -6.564 22.009 1.00 85.81 211 LYS A CA 1
ATOM 1706 C C . LYS A 1 211 ? -25.383 -6.143 22.072 1.00 85.81 211 LYS A C 1
ATOM 1708 O O . LYS A 1 211 ? -24.677 -6.274 21.078 1.00 85.81 211 LYS A O 1
ATOM 1713 N N . MET A 1 212 ? -24.888 -5.716 23.237 1.00 85.12 212 MET A N 1
ATOM 1714 C CA . MET A 1 212 ? -23.464 -5.392 23.424 1.00 85.12 212 MET A CA 1
ATOM 1715 C C . MET A 1 212 ? -22.548 -6.607 23.209 1.00 85.12 212 MET A C 1
ATOM 1717 O O . MET A 1 212 ? -21.468 -6.463 22.638 1.00 85.12 212 MET A O 1
ATOM 1721 N N . ILE A 1 213 ? -22.973 -7.805 23.631 1.00 84.56 213 ILE A N 1
ATOM 1722 C CA . ILE A 1 213 ? -22.231 -9.053 23.389 1.00 84.56 213 ILE A CA 1
ATOM 1723 C C . ILE A 1 213 ? -22.214 -9.391 21.890 1.00 84.56 213 ILE A C 1
ATOM 1725 O O . ILE A 1 213 ? -21.163 -9.744 21.354 1.00 84.56 213 ILE A O 1
ATOM 1729 N N . GLU A 1 214 ? -23.349 -9.263 21.198 1.00 84.38 214 GLU A N 1
ATOM 1730 C CA . GLU A 1 214 ? -23.424 -9.499 19.752 1.00 84.38 214 GLU A CA 1
ATOM 1731 C C . GLU A 1 214 ? -22.572 -8.512 18.947 1.00 84.38 214 GLU A C 1
ATOM 1733 O O . GLU A 1 214 ? -21.879 -8.923 18.014 1.00 84.38 214 GLU A O 1
ATOM 1738 N N . ASP A 1 215 ? -22.588 -7.227 19.306 1.00 82.50 215 ASP A N 1
ATOM 1739 C CA . ASP A 1 215 ? -21.804 -6.191 18.630 1.00 82.50 215 ASP A CA 1
ATOM 1740 C C . ASP A 1 215 ? -20.292 -6.398 18.828 1.00 82.50 215 ASP A C 1
ATOM 1742 O O . ASP A 1 215 ? -19.521 -6.231 17.877 1.00 82.50 215 ASP A O 1
ATOM 1746 N N . ALA A 1 216 ? -19.864 -6.844 20.017 1.00 80.38 216 ALA A N 1
ATOM 1747 C CA . ALA A 1 216 ? -18.470 -7.201 20.290 1.00 80.38 216 ALA A CA 1
ATOM 1748 C C . ALA A 1 216 ? -17.988 -8.366 19.401 1.00 80.38 216 ALA A C 1
ATOM 1750 O O . ALA A 1 216 ? -16.967 -8.245 18.724 1.00 80.38 216 ALA A O 1
ATOM 1751 N N . LEU A 1 217 ? -18.772 -9.447 19.307 1.00 78.62 217 LEU A N 1
ATOM 1752 C CA . LEU A 1 217 ? -18.439 -10.625 18.489 1.00 78.62 217 LEU A CA 1
ATOM 1753 C C . LEU A 1 217 ? -18.455 -10.327 16.979 1.00 78.62 217 LEU A C 1
ATOM 1755 O O . LEU A 1 217 ? -17.650 -10.853 16.209 1.00 78.62 217 LEU A O 1
ATOM 1759 N N . ARG A 1 218 ? -19.366 -9.459 16.525 1.00 74.69 218 ARG A N 1
ATOM 1760 C CA . ARG A 1 218 ? -19.474 -9.063 15.110 1.00 74.69 218 ARG A CA 1
ATOM 1761 C C . ARG A 1 218 ? -18.329 -8.132 14.688 1.00 74.69 218 ARG A C 1
ATOM 1763 O O . ARG A 1 218 ? -17.940 -8.130 13.517 1.00 74.69 218 ARG A O 1
ATOM 1770 N N . GLY A 1 219 ? -17.797 -7.348 15.629 1.00 64.62 219 GLY A N 1
ATOM 1771 C CA . GLY A 1 219 ? -16.627 -6.493 15.444 1.00 64.62 219 GLY A CA 1
ATOM 1772 C C . GLY A 1 219 ? -15.340 -7.279 15.177 1.00 64.62 219 GLY A C 1
ATOM 1773 O O . GLY A 1 219 ? -14.600 -6.902 14.270 1.00 64.62 219 GLY A O 1
ATOM 1774 N N . GLU A 1 220 ? -15.108 -8.381 15.896 1.00 58.44 220 GLU A N 1
ATOM 1775 C CA . GLU A 1 220 ? -13.950 -9.275 15.710 1.00 58.44 220 GLU A CA 1
ATOM 1776 C C . GLU A 1 220 ? -13.942 -9.910 14.310 1.00 58.44 220 GLU A C 1
ATOM 1778 O O . GLU A 1 220 ? -12.983 -9.744 13.555 1.00 58.44 220 GLU A O 1
ATOM 1783 N N . LEU A 1 221 ? -15.073 -10.489 13.886 1.00 53.62 221 LEU A N 1
ATOM 1784 C CA . LEU A 1 221 ? -15.205 -11.124 12.569 1.00 53.62 221 LEU A CA 1
ATOM 1785 C C . LEU A 1 221 ? -14.919 -10.145 11.411 1.00 53.62 221 LEU A C 1
ATOM 1787 O O . LEU A 1 221 ? -14.332 -10.508 10.395 1.00 53.62 221 LEU A O 1
ATOM 1791 N N . LYS A 1 222 ? -15.307 -8.870 11.558 1.00 50.53 222 LYS A N 1
ATOM 1792 C CA . LYS A 1 222 ? -15.075 -7.824 10.544 1.00 50.53 222 LYS A CA 1
ATOM 1793 C C . LYS A 1 222 ? -13.612 -7.370 10.460 1.00 50.53 222 LYS A C 1
ATOM 1795 O O . LYS A 1 222 ? -13.205 -6.903 9.393 1.00 50.53 222 LYS A O 1
ATOM 1800 N N . ARG A 1 223 ? -12.842 -7.465 11.551 1.00 50.75 223 ARG A N 1
ATOM 1801 C CA . ARG A 1 223 ? -11.404 -7.133 11.577 1.00 50.75 223 ARG A CA 1
ATOM 1802 C C . ARG A 1 223 ? -10.585 -8.244 10.916 1.00 50.75 223 ARG A C 1
ATOM 1804 O O . ARG A 1 223 ? -9.783 -7.940 10.035 1.00 50.75 223 ARG A O 1
ATOM 1811 N N . ASP A 1 224 ? -10.895 -9.506 11.210 1.00 44.81 224 ASP A N 1
ATOM 1812 C CA . ASP A 1 224 ? -10.240 -10.674 10.598 1.00 44.81 224 ASP A CA 1
ATOM 1813 C C . ASP A 1 224 ? -10.466 -10.743 9.075 1.00 44.81 224 ASP A C 1
ATOM 1815 O O . ASP A 1 224 ? -9.547 -11.001 8.291 1.00 44.81 224 ASP A O 1
ATOM 1819 N N . ILE A 1 225 ? -11.675 -10.404 8.613 1.00 43.69 225 ILE A N 1
ATOM 1820 C CA . ILE A 1 225 ? -11.993 -10.348 7.175 1.00 43.69 225 ILE A CA 1
ATOM 1821 C C . ILE A 1 225 ? -11.202 -9.239 6.452 1.00 43.69 225 ILE A C 1
ATOM 1823 O O . ILE A 1 225 ? -10.848 -9.392 5.283 1.00 43.69 225 ILE A O 1
ATOM 1827 N N . ARG A 1 226 ? -10.883 -8.125 7.125 1.00 40.84 226 ARG A N 1
ATOM 1828 C CA . ARG A 1 226 ? -10.099 -7.032 6.522 1.00 40.84 226 ARG A CA 1
ATOM 1829 C C . ARG A 1 226 ? -8.600 -7.328 6.465 1.00 40.84 226 ARG A C 1
ATOM 1831 O O . ARG A 1 226 ? -7.969 -6.928 5.493 1.00 40.84 226 ARG A O 1
ATOM 1838 N N . LEU A 1 227 ? -8.054 -8.057 7.437 1.00 45.47 227 LEU A N 1
ATOM 1839 C CA . LEU A 1 227 ? -6.648 -8.486 7.435 1.00 45.47 227 LEU A CA 1
ATOM 1840 C C . LEU A 1 227 ? -6.381 -9.616 6.423 1.00 45.47 227 LEU A C 1
ATOM 1842 O O . LEU A 1 227 ? -5.309 -9.685 5.836 1.00 45.47 227 LEU A O 1
ATOM 1846 N N . SER A 1 228 ? -7.380 -10.457 6.144 1.00 36.25 228 SER A N 1
ATOM 1847 C CA . SER A 1 228 ? -7.271 -11.575 5.189 1.00 36.25 228 SER A CA 1
ATOM 1848 C C . SER A 1 228 ? -7.325 -11.192 3.695 1.00 36.25 228 SER A C 1
ATOM 1850 O O . SER A 1 228 ? -7.165 -12.059 2.835 1.00 36.25 228 SER A O 1
ATOM 1852 N N . SER A 1 229 ? -7.534 -9.912 3.351 1.00 41.91 229 SER A N 1
ATOM 1853 C CA . SER A 1 229 ? -7.514 -9.442 1.950 1.00 41.91 229 SER A CA 1
ATOM 1854 C C . SER A 1 229 ? -6.131 -9.022 1.437 1.00 41.91 229 SER A C 1
ATOM 1856 O O . SER A 1 229 ? -6.014 -8.651 0.266 1.00 41.91 229 SER A O 1
ATOM 1858 N N . ASP A 1 230 ? -5.079 -9.157 2.247 1.00 51.97 230 ASP A N 1
ATOM 1859 C CA . ASP A 1 230 ? -3.692 -9.171 1.770 1.00 51.97 230 ASP A CA 1
ATOM 1860 C C . ASP A 1 230 ? -3.429 -10.545 1.126 1.00 51.97 230 ASP A C 1
ATOM 1862 O O . ASP A 1 230 ? -2.823 -11.443 1.706 1.00 51.97 230 ASP A O 1
ATOM 1866 N N . ARG A 1 231 ? -4.044 -10.800 -0.040 1.00 58.53 231 ARG A N 1
ATOM 1867 C CA . ARG A 1 231 ? -3.875 -12.080 -0.735 1.00 58.53 231 ARG A CA 1
ATOM 1868 C C . ARG A 1 231 ? -2.423 -12.182 -1.193 1.00 58.53 231 ARG A C 1
ATOM 1870 O O . ARG A 1 231 ? -2.076 -11.700 -2.264 1.00 58.53 231 ARG A O 1
ATOM 1877 N N . ASP A 1 232 ? -1.616 -12.903 -0.424 1.00 70.25 232 ASP A N 1
ATOM 1878 C CA . ASP A 1 232 ? -0.262 -13.340 -0.792 1.00 70.25 232 ASP A CA 1
ATOM 1879 C C . ASP A 1 232 ? -0.232 -14.200 -2.075 1.00 70.25 232 ASP A C 1
ATOM 1881 O O . ASP A 1 232 ? 0.841 -14.608 -2.516 1.00 70.25 232 ASP A O 1
ATOM 1885 N N . HIS A 1 233 ? -1.391 -14.504 -2.672 1.00 76.88 233 HIS A N 1
ATOM 1886 C CA . HIS A 1 233 ? -1.561 -15.362 -3.837 1.00 76.88 233 HIS A CA 1
ATOM 1887 C C . HIS A 1 233 ? -2.282 -14.626 -4.976 1.00 76.88 233 HIS A C 1
ATOM 1889 O O . HIS A 1 233 ? -3.178 -13.812 -4.742 1.00 76.88 233 HIS A O 1
ATOM 1895 N N . ASP A 1 234 ? -1.892 -14.934 -6.210 1.00 78.56 234 ASP A N 1
ATOM 1896 C CA . ASP A 1 234 ? -2.443 -14.372 -7.434 1.00 78.56 234 ASP A CA 1
ATOM 1897 C C . ASP A 1 234 ? -3.858 -14.896 -7.733 1.00 78.56 234 ASP A C 1
ATOM 1899 O O . ASP A 1 234 ? -4.452 -15.677 -6.983 1.00 78.56 234 ASP A O 1
ATOM 1903 N N . GLU A 1 235 ? -4.418 -14.466 -8.865 1.00 76.88 235 GLU A N 1
ATOM 1904 C CA . GLU A 1 235 ? -5.762 -14.861 -9.297 1.00 76.88 235 GLU A CA 1
ATOM 1905 C C . GLU A 1 235 ? -5.927 -16.371 -9.547 1.00 76.88 235 GLU A C 1
ATOM 1907 O O . GLU A 1 235 ? -7.056 -16.862 -9.584 1.00 76.88 235 GLU A O 1
ATOM 1912 N N . TYR A 1 236 ? -4.828 -17.110 -9.711 1.00 81.88 236 TYR A N 1
ATOM 1913 C CA . TYR A 1 236 ? -4.806 -18.559 -9.917 1.00 81.88 236 TYR A CA 1
ATOM 1914 C C . TYR A 1 236 ? -4.359 -19.326 -8.664 1.00 81.88 236 TYR A C 1
ATOM 1916 O O . TYR A 1 236 ? -4.253 -20.557 -8.692 1.00 81.88 236 TYR A O 1
ATOM 1924 N N . GLY A 1 237 ? -4.124 -18.615 -7.559 1.00 80.19 237 GLY A N 1
ATOM 1925 C CA . GLY A 1 237 ? -3.732 -19.175 -6.276 1.00 80.19 237 GLY A CA 1
ATOM 1926 C C . GLY A 1 237 ? -2.236 -19.439 -6.129 1.00 80.19 237 GLY A C 1
ATOM 1927 O O . GLY A 1 237 ? -1.872 -20.143 -5.196 1.00 80.19 237 GLY A O 1
ATOM 1928 N N . PHE A 1 238 ? -1.362 -18.925 -6.998 1.00 83.56 238 PHE A N 1
ATOM 1929 C CA . PHE A 1 238 ? 0.092 -18.995 -6.810 1.00 83.56 238 PHE A CA 1
ATOM 1930 C C . PHE A 1 238 ? 0.581 -17.876 -5.908 1.00 83.56 238 PHE A C 1
ATOM 1932 O O . PHE A 1 238 ? 0.178 -16.732 -6.086 1.00 83.56 238 PHE A O 1
ATOM 1939 N N . LYS A 1 239 ? 1.491 -18.174 -4.976 1.00 81.31 239 LYS A N 1
ATOM 1940 C CA . LYS A 1 239 ? 2.134 -17.131 -4.167 1.00 81.31 239 LYS A CA 1
ATOM 1941 C C . LYS A 1 239 ? 2.785 -16.055 -5.048 1.00 81.31 239 LYS A C 1
ATOM 1943 O O . LYS A 1 239 ? 3.630 -16.372 -5.881 1.00 81.31 239 LYS A O 1
ATOM 1948 N N . ILE A 1 240 ? 2.406 -14.795 -4.829 1.00 75.62 240 ILE A N 1
ATOM 1949 C CA . ILE A 1 240 ? 2.955 -13.614 -5.516 1.00 75.62 240 ILE A CA 1
ATOM 1950 C C . ILE A 1 240 ? 4.348 -13.292 -4.967 1.00 75.62 240 ILE A C 1
ATOM 1952 O O . ILE A 1 240 ? 5.243 -12.900 -5.710 1.00 75.62 240 ILE A O 1
ATOM 1956 N N . VAL A 1 241 ? 4.533 -13.475 -3.660 1.00 73.62 241 VAL A N 1
ATOM 1957 C CA . VAL A 1 241 ? 5.787 -13.193 -2.961 1.00 73.62 241 VAL A CA 1
ATOM 1958 C C . VAL A 1 241 ? 6.425 -14.522 -2.563 1.00 73.62 241 VAL A C 1
ATOM 1960 O O . VAL A 1 241 ? 5.819 -15.272 -1.794 1.00 73.62 241 VAL A O 1
ATOM 1963 N N . PRO A 1 242 ? 7.628 -14.842 -3.070 1.00 69.31 242 PRO A N 1
ATOM 1964 C CA . PRO A 1 242 ? 8.368 -16.015 -2.626 1.00 69.31 242 PRO A CA 1
ATOM 1965 C C . PRO A 1 242 ? 8.695 -15.941 -1.129 1.00 69.31 242 PRO A C 1
ATOM 1967 O O . PRO A 1 242 ? 8.940 -14.863 -0.581 1.00 69.31 242 PRO A O 1
ATOM 1970 N N . ASP A 1 243 ? 8.739 -17.098 -0.468 1.00 66.56 243 ASP A N 1
ATOM 1971 C CA . ASP A 1 243 ? 9.141 -17.192 0.936 1.00 66.56 243 ASP A CA 1
ATOM 1972 C C . ASP A 1 243 ? 10.669 -17.031 1.039 1.00 66.56 243 ASP A C 1
ATOM 1974 O O . ASP A 1 243 ? 11.419 -18.005 1.033 1.00 66.56 243 ASP A O 1
ATOM 1978 N N . TYR A 1 244 ? 11.147 -15.787 1.083 1.00 69.19 244 TYR A N 1
ATOM 1979 C CA . TYR A 1 244 ? 12.548 -15.492 1.381 1.00 69.19 244 TYR A CA 1
ATOM 1980 C C . TYR A 1 244 ? 12.805 -15.598 2.890 1.00 69.19 244 TYR A C 1
ATOM 1982 O O . TYR A 1 244 ? 12.052 -15.039 3.688 1.00 69.19 244 TYR A O 1
ATOM 1990 N N . GLU A 1 245 ? 13.893 -16.273 3.275 1.00 64.94 245 GLU A N 1
ATOM 1991 C CA . GLU A 1 245 ? 14.340 -16.373 4.677 1.00 64.94 245 GLU A CA 1
ATOM 1992 C C . GLU A 1 245 ? 14.782 -15.014 5.243 1.00 64.94 245 GLU A C 1
ATOM 1994 O O . GLU A 1 245 ? 14.652 -14.752 6.436 1.00 64.94 245 GLU A O 1
ATOM 1999 N N . VAL A 1 246 ? 15.282 -14.131 4.373 1.00 74.44 246 VAL A N 1
ATOM 2000 C CA . VAL A 1 246 ? 15.709 -12.777 4.729 1.00 74.44 246 VAL A CA 1
ATOM 2001 C C . VAL A 1 246 ? 14.527 -11.820 4.568 1.00 74.44 246 VAL A C 1
ATOM 2003 O O . VAL A 1 246 ? 14.049 -11.593 3.454 1.00 74.44 246 VAL A O 1
ATOM 2006 N N . GLU A 1 247 ? 14.076 -11.232 5.678 1.00 68.81 247 GLU A N 1
ATOM 2007 C CA . GLU A 1 247 ? 12.925 -10.314 5.739 1.00 68.81 247 GLU A CA 1
ATOM 2008 C C . GLU A 1 247 ? 13.039 -9.146 4.749 1.00 68.81 247 GLU A C 1
ATOM 2010 O O . GLU A 1 247 ? 12.064 -8.782 4.097 1.00 68.81 247 GLU A O 1
ATOM 2015 N N . ASP A 1 248 ? 14.250 -8.629 4.568 1.00 65.75 248 ASP A N 1
ATOM 2016 C CA . ASP A 1 248 ? 14.583 -7.555 3.635 1.00 65.75 248 ASP A CA 1
ATOM 2017 C C . ASP A 1 248 ? 14.293 -7.931 2.173 1.00 65.75 248 ASP A C 1
ATOM 2019 O O . ASP A 1 248 ? 13.715 -7.153 1.413 1.00 65.75 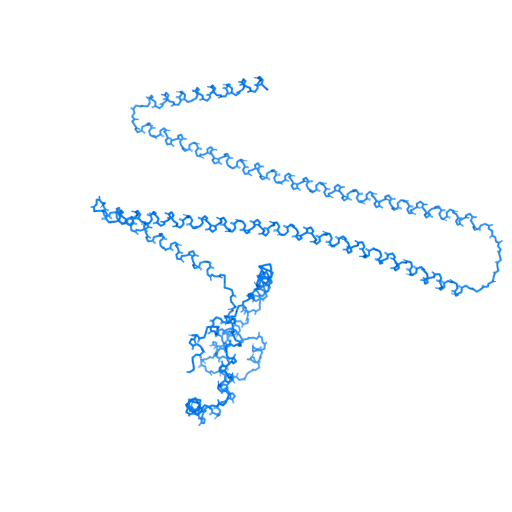248 ASP A O 1
ATOM 2023 N N . MET A 1 249 ? 14.619 -9.166 1.784 1.00 70.06 249 MET A N 1
ATOM 2024 C CA . MET A 1 249 ? 14.320 -9.690 0.448 1.00 70.06 249 MET A CA 1
ATOM 2025 C C . MET A 1 249 ? 12.825 -9.952 0.273 1.00 70.06 249 MET A C 1
ATOM 2027 O O . MET A 1 249 ? 12.276 -9.714 -0.802 1.00 70.06 249 MET A O 1
ATOM 2031 N N . LYS A 1 250 ? 12.143 -10.385 1.340 1.00 73.56 250 LYS A N 1
ATOM 2032 C CA . LYS A 1 250 ? 10.684 -10.537 1.353 1.00 73.56 250 LYS A CA 1
ATOM 2033 C C . LYS A 1 250 ? 9.981 -9.188 1.179 1.00 73.56 250 LYS A C 1
ATOM 2035 O O . LYS A 1 250 ? 9.005 -9.107 0.435 1.00 73.56 250 LYS A O 1
ATOM 2040 N N . LEU A 1 251 ? 10.484 -8.133 1.822 1.00 74.81 251 LEU A N 1
ATOM 2041 C CA . LEU A 1 251 ? 9.967 -6.774 1.679 1.00 74.81 251 LEU A CA 1
ATOM 2042 C C . LEU A 1 251 ? 10.203 -6.230 0.265 1.00 74.81 251 LEU A C 1
ATOM 2044 O O . LEU A 1 251 ? 9.266 -5.727 -0.348 1.00 74.81 251 LEU A O 1
ATOM 2048 N N . LEU A 1 252 ? 11.409 -6.390 -0.291 1.00 76.12 252 LEU A N 1
ATOM 2049 C CA . LEU A 1 252 ? 11.701 -5.995 -1.674 1.00 76.12 252 LEU A CA 1
ATOM 2050 C C . LEU A 1 252 ? 10.809 -6.729 -2.681 1.00 76.12 252 LEU A C 1
ATOM 2052 O O . LEU A 1 252 ? 10.263 -6.105 -3.587 1.00 76.12 252 LEU A O 1
ATOM 2056 N N . ALA A 1 253 ? 10.594 -8.032 -2.490 1.00 76.69 253 ALA A N 1
ATOM 2057 C CA . ALA A 1 253 ? 9.692 -8.813 -3.328 1.00 76.69 253 ALA A CA 1
ATOM 2058 C C . ALA A 1 253 ? 8.230 -8.349 -3.202 1.00 76.69 253 ALA A C 1
ATOM 2060 O O . ALA A 1 253 ? 7.524 -8.285 -4.207 1.00 76.69 253 ALA A O 1
ATOM 2061 N N . LYS A 1 254 ? 7.781 -7.961 -1.998 1.00 79.00 254 LYS A N 1
ATOM 2062 C CA . LYS A 1 254 ? 6.467 -7.326 -1.790 1.00 79.00 254 LYS A CA 1
ATOM 2063 C C . LYS A 1 254 ? 6.351 -5.996 -2.530 1.00 79.00 254 LYS A C 1
ATOM 2065 O O . LYS A 1 254 ? 5.350 -5.776 -3.204 1.00 79.00 254 LYS A O 1
ATOM 2070 N N . ILE A 1 255 ? 7.362 -5.132 -2.436 1.00 77.81 255 ILE A N 1
ATOM 2071 C CA . ILE A 1 255 ? 7.383 -3.835 -3.130 1.00 77.81 255 ILE A CA 1
ATOM 2072 C C . ILE A 1 255 ? 7.303 -4.051 -4.644 1.00 77.81 255 ILE A C 1
ATOM 2074 O O . ILE A 1 255 ? 6.411 -3.503 -5.283 1.00 77.81 255 ILE A O 1
ATOM 2078 N N . GLN A 1 256 ? 8.143 -4.926 -5.201 1.00 77.94 256 GLN A N 1
ATOM 2079 C CA . GLN A 1 256 ? 8.126 -5.250 -6.632 1.00 77.94 256 GLN A CA 1
ATOM 2080 C C . GLN A 1 256 ? 6.782 -5.839 -7.081 1.00 77.94 256 GLN A C 1
ATOM 2082 O O . GLN A 1 256 ? 6.251 -5.462 -8.124 1.00 77.94 256 GLN A O 1
ATOM 2087 N N . ALA A 1 257 ? 6.194 -6.739 -6.289 1.00 81.50 257 ALA A N 1
ATOM 2088 C CA . ALA A 1 257 ? 4.875 -7.295 -6.570 1.00 81.50 257 ALA A CA 1
ATOM 2089 C C . ALA A 1 257 ? 3.785 -6.213 -6.606 1.00 81.50 257 ALA A C 1
ATOM 2091 O O . ALA A 1 257 ? 2.931 -6.217 -7.497 1.00 81.50 257 ALA A O 1
ATOM 2092 N N . LEU A 1 258 ? 3.819 -5.274 -5.658 1.00 79.62 258 LEU A N 1
ATOM 2093 C CA . LEU A 1 258 ? 2.894 -4.145 -5.610 1.00 79.62 258 LEU A CA 1
ATOM 2094 C C . LEU A 1 258 ? 3.121 -3.172 -6.769 1.00 79.62 258 LEU A C 1
ATOM 2096 O O . LEU A 1 258 ? 2.145 -2.722 -7.360 1.00 79.62 258 LEU A O 1
ATOM 2100 N N . GLU A 1 259 ? 4.366 -2.892 -7.152 1.00 79.81 259 GLU A N 1
ATOM 2101 C CA . GLU A 1 259 ? 4.697 -2.059 -8.314 1.00 79.81 259 GLU A CA 1
ATOM 2102 C C . GLU A 1 259 ? 4.163 -2.663 -9.615 1.00 79.81 259 GLU A C 1
ATOM 2104 O O . GLU A 1 259 ? 3.463 -1.983 -10.368 1.00 79.81 259 GLU A O 1
ATOM 2109 N N . ILE A 1 260 ? 4.415 -3.957 -9.849 1.00 79.56 260 ILE A N 1
ATOM 2110 C CA . ILE A 1 260 ? 3.882 -4.688 -11.007 1.00 79.56 260 ILE A CA 1
ATOM 2111 C C . ILE A 1 260 ? 2.353 -4.653 -10.988 1.00 79.56 260 ILE A C 1
ATOM 2113 O O . ILE A 1 260 ? 1.725 -4.415 -12.019 1.00 79.56 260 ILE A O 1
ATOM 2117 N N . ARG A 1 261 ? 1.732 -4.847 -9.820 1.00 75.88 261 ARG A N 1
ATOM 2118 C CA . ARG A 1 261 ? 0.275 -4.788 -9.675 1.00 75.88 261 ARG A CA 1
ATOM 2119 C C . ARG A 1 261 ? -0.273 -3.394 -9.972 1.00 75.88 261 ARG A C 1
ATOM 2121 O O . ARG A 1 261 ? -1.256 -3.297 -10.695 1.00 75.88 261 ARG A O 1
ATOM 2128 N N . CYS A 1 262 ? 0.340 -2.334 -9.458 1.00 74.94 262 CYS A N 1
ATOM 2129 C CA . CYS A 1 262 ? -0.054 -0.952 -9.732 1.00 74.94 262 CYS A CA 1
ATOM 2130 C C . CYS A 1 262 ? 0.085 -0.617 -11.219 1.00 74.94 262 CYS A C 1
ATOM 2132 O O . CYS A 1 262 ? -0.835 -0.054 -11.809 1.00 74.94 262 CYS A O 1
ATOM 2134 N N . PHE A 1 263 ? 1.195 -1.018 -11.840 1.00 76.31 263 PHE A N 1
ATOM 2135 C CA . PHE A 1 263 ? 1.411 -0.863 -13.276 1.00 76.31 263 PHE A CA 1
ATOM 2136 C C . PHE A 1 263 ? 0.357 -1.619 -14.095 1.00 76.31 263 PHE A C 1
ATOM 2138 O O . PHE A 1 263 ? -0.213 -1.071 -15.038 1.00 76.31 263 PHE A O 1
ATOM 2145 N N . ASN A 1 264 ? 0.051 -2.860 -13.710 1.00 72.62 264 ASN A N 1
ATOM 2146 C CA . ASN A 1 264 ? -0.987 -3.654 -14.355 1.00 72.62 264 ASN A CA 1
ATOM 2147 C C . ASN A 1 264 ? -2.362 -3.016 -14.176 1.00 72.62 264 ASN A C 1
ATOM 2149 O O . ASN A 1 264 ? -3.046 -2.848 -15.170 1.00 72.62 264 ASN A O 1
ATOM 2153 N N . LEU A 1 265 ? -2.747 -2.586 -12.972 1.00 72.38 265 LEU A N 1
ATOM 2154 C CA . LEU A 1 265 ? -4.031 -1.920 -12.727 1.00 72.38 265 LEU A CA 1
ATOM 2155 C C . LEU A 1 265 ? -4.188 -0.656 -13.584 1.00 72.38 265 LEU A C 1
ATOM 2157 O O . LEU A 1 265 ? -5.223 -0.479 -14.225 1.00 72.38 265 LEU A O 1
ATOM 2161 N N . LEU A 1 266 ? -3.143 0.175 -13.661 1.00 71.75 266 LEU A N 1
ATOM 2162 C CA . LEU A 1 266 ? -3.150 1.399 -14.464 1.00 71.75 266 LEU A CA 1
ATOM 2163 C C . LEU A 1 266 ? -3.337 1.108 -15.964 1.00 71.75 266 LEU A C 1
ATOM 2165 O O . LEU A 1 266 ? -4.065 1.821 -16.651 1.00 71.75 266 LEU A O 1
ATOM 2169 N N . ASN A 1 267 ? -2.721 0.037 -16.469 1.00 65.69 267 ASN A N 1
ATOM 2170 C CA . ASN A 1 267 ? -2.844 -0.370 -17.871 1.00 65.69 267 ASN A CA 1
ATOM 2171 C C . ASN A 1 267 ? -4.122 -1.185 -18.159 1.00 65.69 267 ASN A C 1
ATOM 2173 O O . ASN A 1 267 ? -4.669 -1.115 -19.263 1.00 65.69 267 ASN A O 1
ATOM 2177 N N . GLN A 1 268 ? -4.617 -1.946 -17.181 1.00 59.84 268 GLN A N 1
ATOM 2178 C CA . GLN A 1 268 ? -5.806 -2.793 -17.290 1.00 59.84 268 GLN A CA 1
ATOM 2179 C C . GLN A 1 268 ? -7.083 -1.956 -17.359 1.00 59.84 268 GLN A C 1
ATOM 2181 O O . GLN A 1 268 ? -7.960 -2.269 -18.162 1.00 59.84 268 GLN A O 1
ATOM 2186 N N . GLU A 1 269 ? -7.192 -0.852 -16.611 1.00 57.31 269 GLU A N 1
ATOM 2187 C CA . GLU A 1 269 ? -8.401 -0.017 -16.653 1.00 57.31 269 GLU A CA 1
ATOM 2188 C C . GLU A 1 269 ? -8.669 0.606 -18.036 1.00 57.31 269 GLU A C 1
ATOM 2190 O O . GLU A 1 269 ? -9.833 0.764 -18.412 1.00 57.31 269 GLU A O 1
ATOM 2195 N N . GLY A 1 270 ? -7.621 0.888 -18.820 1.00 59.91 270 GLY A N 1
ATOM 2196 C CA . GLY A 1 270 ? -7.742 1.458 -20.167 1.00 59.91 270 GLY A CA 1
ATOM 2197 C C . GLY A 1 270 ? -8.040 0.444 -21.281 1.00 59.91 270 GLY A C 1
ATOM 2198 O O . GLY A 1 270 ? -8.736 0.783 -22.238 1.00 59.91 270 GLY A O 1
ATOM 2199 N N . VAL A 1 271 ? -7.539 -0.796 -21.177 1.00 62.59 271 VAL A N 1
ATOM 2200 C CA . VAL A 1 271 ? -7.592 -1.798 -22.268 1.00 62.59 271 VAL A CA 1
ATOM 2201 C C . VAL A 1 271 ? -8.512 -2.984 -21.956 1.00 62.59 271 VAL A C 1
ATOM 2203 O O . VAL A 1 271 ? -9.188 -3.483 -22.860 1.00 62.59 271 VAL A O 1
ATOM 2206 N N . GLU A 1 272 ? -8.605 -3.427 -20.698 1.00 65.62 272 GLU A N 1
ATOM 2207 C CA . GLU A 1 272 ? -9.410 -4.603 -20.345 1.00 65.62 272 GLU A CA 1
ATOM 2208 C C . GLU A 1 272 ? -10.908 -4.312 -20.302 1.00 65.62 272 GLU A C 1
ATOM 2210 O O . GLU A 1 272 ? -11.682 -5.170 -20.712 1.00 65.62 272 GLU A O 1
ATOM 2215 N N . ARG A 1 273 ? -11.350 -3.117 -19.883 1.00 69.88 273 ARG A N 1
ATOM 2216 C CA . ARG A 1 273 ? -12.789 -2.778 -19.891 1.00 69.88 273 ARG A CA 1
ATOM 2217 C C . ARG A 1 273 ? -13.391 -2.816 -21.308 1.00 69.88 273 ARG A C 1
ATOM 2219 O O . ARG A 1 273 ? -14.417 -3.475 -21.482 1.00 69.88 273 ARG A O 1
ATOM 2226 N N . PRO A 1 274 ? -12.760 -2.215 -22.339 1.00 79.31 274 PRO A N 1
ATOM 2227 C CA . PRO A 1 274 ? -13.195 -2.388 -23.726 1.00 79.31 274 PRO A CA 1
ATOM 2228 C C . PRO A 1 274 ? -13.111 -3.839 -24.213 1.00 79.31 274 PRO A C 1
ATOM 2230 O O . PRO A 1 274 ? -13.969 -4.285 -24.969 1.00 79.31 274 PRO A O 1
ATOM 2233 N N . LEU A 1 275 ? -12.087 -4.595 -23.802 1.00 83.38 275 LEU A N 1
ATOM 2234 C CA . LEU A 1 275 ? -11.924 -5.993 -24.208 1.00 83.38 275 LEU A CA 1
ATOM 2235 C C . LEU A 1 275 ? -13.008 -6.897 -23.602 1.00 83.38 275 LEU A C 1
ATOM 2237 O O . LEU A 1 275 ? -13.576 -7.718 -24.317 1.00 83.38 275 LEU A O 1
ATOM 2241 N N . LEU A 1 276 ? -13.317 -6.724 -22.317 1.00 83.75 276 LEU A N 1
ATOM 2242 C CA . LEU A 1 276 ? -14.406 -7.401 -21.613 1.00 83.75 276 LEU A CA 1
ATOM 2243 C C . LEU A 1 276 ? -15.753 -7.097 -22.266 1.00 83.75 276 LEU A C 1
ATOM 2245 O O . LEU A 1 276 ? -16.505 -8.028 -22.535 1.00 83.75 276 LEU A O 1
ATOM 2249 N N . ALA A 1 277 ? -16.024 -5.828 -22.589 1.00 84.12 277 ALA A N 1
ATOM 2250 C CA . ALA A 1 277 ? -17.240 -5.435 -23.299 1.00 84.12 277 ALA A CA 1
ATOM 2251 C C . ALA A 1 277 ? -17.343 -6.123 -24.669 1.00 84.12 277 ALA A C 1
ATOM 2253 O O . ALA A 1 277 ? -18.371 -6.709 -24.985 1.00 84.12 277 ALA A O 1
ATOM 2254 N N . ARG A 1 278 ? -16.251 -6.165 -25.441 1.00 87.19 278 ARG A N 1
ATOM 2255 C CA . ARG A 1 278 ? -16.213 -6.872 -26.733 1.00 87.19 278 ARG A CA 1
ATOM 2256 C C . ARG A 1 278 ? -16.402 -8.384 -26.597 1.00 87.19 278 ARG A C 1
ATOM 2258 O O . ARG A 1 278 ? -17.018 -9.002 -27.461 1.00 87.19 278 ARG A O 1
ATOM 2265 N N . TRP A 1 279 ? -15.867 -8.997 -25.540 1.00 89.50 279 TRP A N 1
ATOM 2266 C CA . TRP A 1 279 ? -16.121 -10.408 -25.240 1.00 89.50 279 TRP A CA 1
ATOM 2267 C C . TRP A 1 279 ? -17.580 -10.647 -24.851 1.00 89.50 279 TRP A C 1
ATOM 2269 O O . TRP A 1 279 ? -18.162 -11.612 -25.340 1.00 89.50 279 TRP A O 1
ATOM 2279 N N . ALA A 1 280 ? -18.171 -9.770 -24.037 1.00 86.06 280 ALA A N 1
ATOM 2280 C CA . ALA A 1 280 ? -19.581 -9.829 -23.671 1.00 86.06 280 ALA A CA 1
ATOM 2281 C C . ALA A 1 280 ? -20.476 -9.681 -24.909 1.00 86.06 280 ALA A C 1
ATOM 2283 O O . ALA A 1 280 ? -21.277 -10.563 -25.169 1.00 86.06 280 ALA A O 1
ATOM 2284 N N . GLU A 1 281 ? -20.255 -8.676 -25.760 1.00 86.25 281 GLU A N 1
ATOM 2285 C CA . GLU A 1 281 ? -20.988 -8.494 -27.024 1.00 86.25 281 GLU A CA 1
ATOM 2286 C C . GLU A 1 281 ? -20.885 -9.724 -27.946 1.00 86.25 281 GLU A C 1
ATOM 2288 O O . GLU A 1 281 ? -21.883 -10.204 -28.497 1.00 86.25 281 GLU A O 1
ATOM 2293 N N . TYR A 1 282 ? -19.680 -10.285 -28.091 1.00 85.12 282 TYR A N 1
ATOM 2294 C CA . TYR A 1 282 ? -19.452 -11.471 -28.918 1.00 85.12 282 TYR A CA 1
ATOM 2295 C C . TYR A 1 282 ? -20.121 -12.738 -28.351 1.00 85.12 282 TYR A C 1
ATOM 2297 O O . TYR A 1 282 ? -20.507 -13.631 -29.111 1.00 85.12 282 TYR A O 1
ATOM 2305 N N . LEU A 1 283 ? -20.245 -12.845 -27.024 1.00 83.75 283 LEU A N 1
ATOM 2306 C CA . LEU A 1 283 ? -20.844 -13.998 -26.348 1.00 83.75 283 LEU A CA 1
ATOM 2307 C C . LEU A 1 283 ? -22.360 -13.862 -26.153 1.00 83.75 283 LEU A C 1
ATOM 2309 O O . LEU A 1 283 ? -23.048 -14.868 -26.291 1.00 83.75 283 LEU A O 1
ATOM 2313 N N . ASP A 1 284 ? -22.880 -12.663 -25.896 1.00 77.69 284 ASP A N 1
ATOM 2314 C CA . ASP A 1 284 ? -24.310 -12.371 -25.714 1.00 77.69 284 ASP A CA 1
ATOM 2315 C C . ASP A 1 284 ? -25.074 -12.473 -27.034 1.00 77.69 284 ASP A C 1
ATOM 2317 O O . ASP A 1 284 ? -26.206 -12.953 -27.080 1.00 77.69 284 ASP A O 1
ATOM 2321 N N . SER A 1 285 ? -24.426 -12.115 -28.147 1.00 68.12 285 SER A N 1
ATOM 2322 C CA . SER A 1 285 ? -24.980 -12.301 -29.493 1.00 68.12 285 SER A CA 1
ATOM 2323 C C . SER A 1 285 ? -25.128 -13.776 -29.903 1.00 68.12 285 SER A C 1
ATOM 2325 O O . SER A 1 285 ? -25.679 -14.070 -30.967 1.00 68.12 285 SER A O 1
ATOM 2327 N N . ARG A 1 286 ? -24.641 -14.730 -29.091 1.00 68.75 286 ARG A N 1
ATOM 2328 C CA . ARG A 1 286 ? -24.589 -16.161 -29.423 1.00 68.75 286 ARG A CA 1
ATOM 2329 C C . ARG A 1 286 ? -25.009 -17.027 -28.235 1.00 68.75 286 ARG A C 1
ATOM 2331 O O . ARG A 1 286 ? -24.243 -17.234 -27.295 1.00 68.75 286 ARG A O 1
ATOM 2338 N N . SER A 1 287 ? -26.192 -17.633 -28.343 1.00 58.47 287 SER A N 1
ATOM 2339 C CA . SER A 1 287 ? -26.702 -18.627 -27.388 1.00 58.47 287 SER A CA 1
ATOM 2340 C C . SER A 1 287 ? -25.634 -19.663 -27.010 1.00 58.47 287 SER A C 1
ATOM 2342 O O . SER A 1 287 ? -24.876 -20.117 -27.879 1.00 58.47 287 SER A O 1
ATOM 2344 N N . ASP A 1 288 ? -25.592 -20.031 -25.724 1.00 55.91 288 ASP A N 1
ATOM 2345 C CA . ASP A 1 288 ? -24.640 -20.969 -25.113 1.00 55.91 288 ASP A CA 1
ATOM 2346 C C . ASP A 1 288 ? -24.399 -22.215 -25.983 1.00 55.91 288 ASP A C 1
ATOM 2348 O O . ASP A 1 288 ? -25.163 -23.175 -25.971 1.00 55.91 288 ASP A O 1
ATOM 2352 N N . GLY A 1 289 ? -23.321 -22.189 -26.775 1.00 58.75 289 GLY A N 1
ATOM 2353 C CA . GLY A 1 289 ? -22.898 -23.319 -27.611 1.00 58.75 289 GLY A CA 1
ATOM 2354 C C . GLY A 1 289 ? -22.409 -22.970 -29.018 1.00 58.75 289 GLY A C 1
ATOM 2355 O O . GLY A 1 289 ? -21.588 -23.707 -29.557 1.00 58.75 289 GLY A O 1
ATOM 2356 N N . ASN A 1 290 ? -22.810 -21.832 -29.596 1.00 67.31 290 ASN A N 1
ATOM 2357 C CA . ASN A 1 290 ? -22.551 -21.527 -31.016 1.00 67.31 290 ASN A CA 1
ATOM 2358 C C . ASN A 1 290 ? -21.340 -20.608 -31.25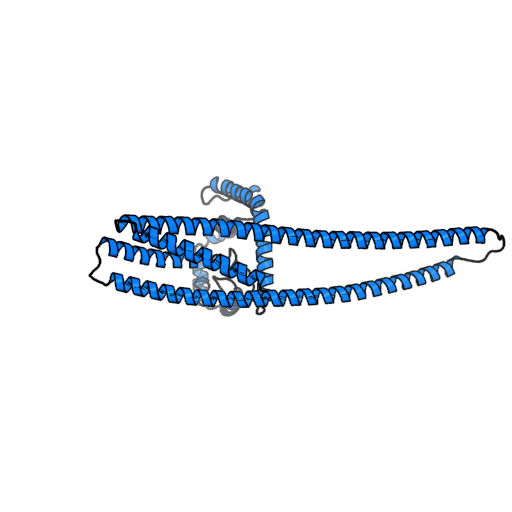7 1.00 67.31 290 ASN A C 1
ATOM 2360 O O . ASN A 1 290 ? -21.382 -19.652 -32.039 1.00 67.31 290 ASN A O 1
ATOM 2364 N N . LEU A 1 291 ? -20.219 -20.901 -30.596 1.00 79.44 291 LEU A N 1
ATOM 2365 C CA . LEU A 1 291 ? -18.939 -20.333 -31.016 1.00 79.44 291 LEU A CA 1
ATOM 2366 C C . LEU A 1 291 ? -18.579 -20.935 -32.387 1.00 79.44 291 LEU A C 1
ATOM 2368 O O . LEU A 1 291 ? -18.681 -22.145 -32.594 1.00 79.44 291 LEU A O 1
ATOM 2372 N N . SER A 1 292 ? -18.187 -20.094 -33.344 1.00 81.00 292 SER A N 1
ATOM 2373 C CA . SER A 1 292 ? -17.741 -20.525 -34.673 1.00 81.00 292 SER A CA 1
ATOM 2374 C C . SER A 1 292 ? -16.381 -19.906 -34.995 1.00 81.00 292 SER A C 1
ATOM 2376 O O . SER A 1 292 ? -16.100 -18.798 -34.528 1.00 81.00 292 SER A O 1
ATOM 2378 N N . PRO A 1 293 ? -15.524 -20.569 -35.796 1.00 84.56 293 PRO A N 1
ATOM 2379 C CA . PRO A 1 293 ? -14.281 -19.961 -36.253 1.00 84.56 293 PRO A CA 1
ATOM 2380 C C . PRO A 1 293 ? -14.591 -18.694 -37.059 1.00 84.56 293 PRO A C 1
ATOM 2382 O O . PRO A 1 293 ? -15.247 -18.758 -38.096 1.00 84.56 293 PRO A O 1
ATOM 2385 N N . SER A 1 294 ? -14.143 -17.540 -36.571 1.00 86.81 294 SER A N 1
ATOM 2386 C CA . SER A 1 294 ? -14.335 -16.242 -37.220 1.00 86.81 294 SER A CA 1
ATOM 2387 C C . SER A 1 294 ? -13.053 -15.403 -37.110 1.00 86.81 294 SER A C 1
ATOM 2389 O O . SER A 1 294 ? -12.257 -15.604 -36.181 1.00 86.81 294 SER A O 1
ATOM 2391 N N . PRO A 1 295 ? -12.800 -14.475 -38.053 1.00 87.62 295 PRO A N 1
ATOM 2392 C CA . PRO A 1 295 ? -11.654 -13.568 -37.962 1.00 87.62 295 PRO A CA 1
ATOM 2393 C C . PRO A 1 295 ? -11.731 -12.678 -36.712 1.00 87.62 295 PRO A C 1
ATOM 2395 O O . PRO A 1 295 ? -10.702 -12.383 -36.107 1.00 87.62 295 PRO A O 1
ATOM 2398 N N . GLU A 1 296 ? -12.945 -12.332 -36.284 1.00 88.75 296 GLU A N 1
ATOM 2399 C CA . GLU A 1 296 ? -13.227 -11.593 -35.055 1.00 88.75 296 GLU A CA 1
ATOM 2400 C C . GLU A 1 296 ? -12.825 -12.382 -33.802 1.00 88.75 296 GLU A C 1
ATOM 2402 O O . GLU A 1 296 ? -12.043 -11.884 -32.993 1.00 88.75 296 GLU A O 1
ATOM 2407 N N . LEU A 1 297 ? -13.242 -13.650 -33.685 1.00 88.25 297 LEU A N 1
ATOM 2408 C CA . LEU A 1 297 ? -12.833 -14.520 -32.578 1.00 88.25 297 LEU A CA 1
ATOM 2409 C C . LEU A 1 297 ? -11.317 -14.700 -32.548 1.00 88.25 297 LEU A C 1
ATOM 2411 O O . LEU A 1 297 ? -10.705 -14.693 -31.484 1.00 88.25 297 LEU A O 1
ATOM 2415 N N . LYS A 1 298 ? -10.681 -14.827 -33.717 1.00 90.31 298 LYS A N 1
ATOM 2416 C CA . LYS A 1 298 ? -9.219 -14.912 -33.810 1.00 90.31 298 LYS A CA 1
ATOM 2417 C C . LYS A 1 298 ? -8.542 -13.644 -33.283 1.00 90.31 298 LYS A C 1
ATOM 2419 O O . LYS A 1 298 ? -7.496 -13.747 -32.645 1.00 90.31 298 LYS A O 1
ATOM 2424 N N . ALA A 1 299 ? -9.109 -12.468 -33.544 1.00 89.88 299 ALA A N 1
ATOM 2425 C CA . ALA A 1 299 ? -8.607 -11.206 -33.009 1.00 89.88 299 ALA A CA 1
ATOM 2426 C C . ALA A 1 299 ? -8.813 -11.111 -31.487 1.00 89.88 299 ALA A C 1
ATOM 2428 O O . ALA A 1 299 ? -7.870 -10.762 -30.782 1.00 89.88 299 ALA A O 1
ATOM 2429 N N . LEU A 1 300 ? -9.988 -11.500 -30.977 1.00 89.94 300 LEU A N 1
ATOM 2430 C CA . LEU A 1 300 ? -10.282 -11.539 -29.538 1.00 89.94 300 LEU A CA 1
ATOM 2431 C C . LEU A 1 300 ? -9.349 -12.492 -28.782 1.00 89.94 300 LEU A C 1
ATOM 2433 O O . LEU A 1 300 ? -8.790 -12.129 -27.754 1.00 89.94 300 LEU A O 1
ATOM 2437 N N . LEU A 1 301 ? -9.093 -13.682 -29.331 1.00 90.38 301 LEU A N 1
ATOM 2438 C CA . LEU A 1 301 ? -8.149 -14.640 -28.750 1.00 90.38 301 LEU A CA 1
ATOM 2439 C C . LEU A 1 301 ? -6.722 -14.079 -28.660 1.00 90.38 301 LEU A C 1
ATOM 2441 O O . LEU A 1 301 ? -6.034 -14.341 -27.678 1.00 90.38 301 LEU A O 1
ATOM 2445 N N . ARG A 1 302 ? -6.276 -13.310 -29.663 1.00 89.62 302 ARG A N 1
ATOM 2446 C CA . ARG A 1 302 ? -4.953 -12.656 -29.653 1.00 89.62 302 ARG A CA 1
ATOM 2447 C C . ARG A 1 302 ? -4.866 -11.508 -28.653 1.00 89.62 302 ARG A C 1
ATOM 2449 O O . ARG A 1 302 ? -3.789 -11.272 -28.126 1.00 89.62 302 ARG A O 1
ATOM 2456 N N . ALA A 1 303 ? -5.976 -10.813 -28.418 1.00 87.31 303 ALA A N 1
ATOM 2457 C CA . ALA A 1 303 ? -6.067 -9.764 -27.407 1.00 87.31 303 ALA A CA 1
ATOM 2458 C C . ALA A 1 303 ? -6.125 -10.324 -25.973 1.00 87.31 303 ALA A C 1
ATOM 2460 O O . ALA A 1 303 ? -5.882 -9.588 -25.025 1.00 87.31 303 ALA A O 1
ATOM 2461 N N . GLY A 1 304 ? -6.405 -11.621 -25.820 1.00 88.44 304 GLY A N 1
ATOM 2462 C CA . GLY A 1 304 ? -6.484 -12.308 -24.536 1.00 88.44 304 GLY A CA 1
ATOM 2463 C C . GLY A 1 304 ? -7.920 -12.669 -24.160 1.00 88.44 304 GLY A C 1
ATOM 2464 O O . GLY A 1 304 ? -8.874 -11.969 -24.499 1.00 88.44 304 GLY A O 1
ATOM 2465 N N . VAL A 1 305 ? -8.075 -13.800 -23.465 1.00 89.38 305 VAL A N 1
ATOM 2466 C CA . VAL A 1 305 ? -9.375 -14.285 -22.979 1.00 89.38 305 VAL A CA 1
ATOM 2467 C C . VAL A 1 305 ? -9.533 -13.916 -21.498 1.00 89.38 305 VAL A C 1
ATOM 2469 O O . VAL A 1 305 ? -8.714 -14.377 -20.686 1.00 89.38 305 VAL A O 1
ATOM 2472 N N . PRO A 1 306 ? -10.573 -13.144 -21.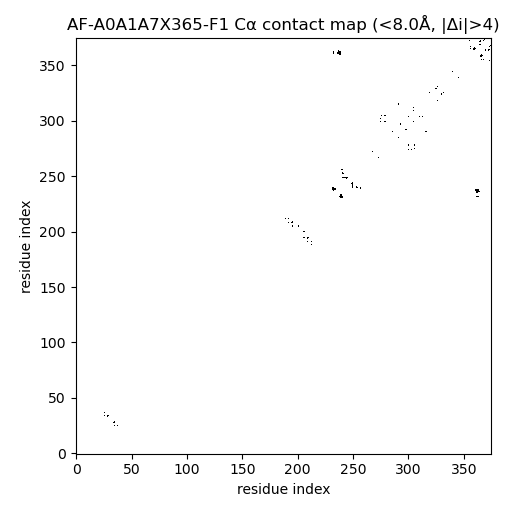133 1.00 88.25 306 PRO A N 1
ATOM 2473 C CA . PRO A 1 306 ? -10.926 -12.855 -19.748 1.00 88.25 306 PRO A CA 1
ATOM 2474 C C . PRO A 1 306 ? -11.181 -14.115 -18.931 1.00 88.25 306 PRO A C 1
ATOM 2476 O O . PRO A 1 306 ? -11.650 -15.126 -19.464 1.00 88.25 306 PRO A O 1
ATOM 2479 N N . LYS A 1 307 ? -10.884 -14.062 -17.631 1.00 83.19 307 LYS A N 1
ATOM 2480 C CA . LYS A 1 307 ? -10.928 -15.236 -16.745 1.00 83.19 307 LYS A CA 1
ATOM 2481 C C . LYS A 1 307 ? -12.296 -15.905 -16.717 1.00 83.19 307 LYS A C 1
ATOM 2483 O O . LYS A 1 307 ? -12.371 -17.129 -16.786 1.00 83.19 307 LYS A O 1
ATOM 2488 N N . GLU A 1 308 ? -13.350 -15.103 -16.728 1.00 84.94 308 GLU A N 1
ATOM 2489 C CA . GLU A 1 308 ? -14.753 -15.507 -16.693 1.00 84.94 308 GLU A CA 1
ATOM 2490 C C . GLU A 1 308 ? -15.124 -16.362 -17.913 1.00 84.94 308 GLU A C 1
ATOM 2492 O O . GLU A 1 308 ? -15.975 -17.246 -17.838 1.00 84.94 308 GLU A O 1
ATOM 2497 N N . HIS A 1 309 ? -14.451 -16.138 -19.044 1.00 86.31 309 HIS A N 1
ATOM 2498 C CA . HIS A 1 309 ? -14.763 -16.783 -20.317 1.00 86.31 309 HIS A CA 1
ATOM 2499 C C . HIS A 1 309 ? -13.769 -17.883 -20.711 1.00 86.31 309 HIS A C 1
ATOM 2501 O O . HIS A 1 309 ? -14.048 -18.644 -21.643 1.00 86.31 309 HIS A O 1
ATOM 2507 N N . ARG A 1 310 ? -12.634 -18.029 -20.006 1.00 89.94 310 ARG A N 1
ATOM 2508 C CA . ARG A 1 310 ? -11.584 -19.017 -20.339 1.00 89.94 310 ARG A CA 1
ATOM 2509 C C . ARG A 1 310 ? -12.123 -20.434 -20.426 1.00 89.94 310 ARG A C 1
ATOM 2511 O O . ARG A 1 310 ? -11.883 -21.094 -21.432 1.00 89.94 310 ARG A O 1
ATOM 2518 N N . GLN A 1 311 ? -12.892 -20.887 -19.435 1.00 89.06 311 GLN A N 1
ATOM 2519 C CA . GLN A 1 311 ? -13.447 -22.243 -19.440 1.00 89.06 311 GLN A CA 1
ATOM 2520 C C . GLN A 1 311 ? -14.311 -22.488 -20.686 1.00 89.06 311 GLN A C 1
ATOM 2522 O O . GLN A 1 311 ? -14.057 -23.434 -21.430 1.00 89.06 311 GLN A O 1
ATOM 2527 N N . ARG A 1 312 ? -15.285 -21.610 -20.968 1.00 87.88 312 ARG A N 1
ATOM 2528 C CA . ARG A 1 312 ? -16.188 -21.737 -22.127 1.00 87.88 312 ARG A CA 1
ATOM 2529 C C . ARG A 1 312 ? -15.412 -21.743 -23.447 1.00 87.88 312 ARG A C 1
ATOM 2531 O O . ARG A 1 312 ? -15.608 -22.634 -24.275 1.00 87.88 312 ARG A O 1
ATOM 2538 N N . VAL A 1 313 ? -14.507 -20.782 -23.629 1.00 89.31 313 VAL A N 1
ATOM 2539 C CA . VAL A 1 313 ? -13.748 -20.595 -24.876 1.00 89.31 313 VAL A CA 1
ATOM 2540 C C . VAL A 1 313 ? -12.741 -21.724 -25.099 1.00 89.31 313 VAL A C 1
ATOM 2542 O O . VAL A 1 313 ? -12.664 -22.273 -26.200 1.00 89.31 313 VAL A O 1
ATOM 2545 N N . TRP A 1 314 ? -11.982 -22.113 -24.073 1.00 91.75 314 TRP A N 1
ATOM 2546 C CA . TRP A 1 314 ? -10.980 -23.175 -24.183 1.00 91.75 314 TRP A CA 1
ATOM 2547 C C . TRP A 1 314 ? -11.623 -24.550 -24.346 1.00 91.75 314 TRP A C 1
ATOM 2549 O O . TRP A 1 314 ? -11.188 -25.317 -25.206 1.00 91.75 314 TRP A O 1
ATOM 2559 N N . CYS A 1 315 ? -12.704 -24.847 -23.612 1.00 89.25 315 CYS A N 1
ATOM 2560 C CA . CYS A 1 315 ? -13.471 -26.071 -23.834 1.00 89.25 315 CYS A CA 1
ATOM 2561 C C . CYS A 1 315 ? -13.994 -26.138 -25.269 1.00 89.25 315 CYS A C 1
ATOM 2563 O O . CYS A 1 315 ? -13.889 -27.189 -25.898 1.00 89.25 315 CYS A O 1
ATOM 2565 N N . TRP A 1 316 ? -14.515 -25.036 -25.814 1.00 88.88 316 TRP A N 1
ATOM 2566 C CA . TRP A 1 316 ? -14.961 -25.000 -27.203 1.00 88.88 316 TRP A CA 1
ATOM 2567 C C . TRP A 1 316 ? -13.816 -25.221 -28.201 1.00 88.88 316 TRP A C 1
ATOM 2569 O O . TRP A 1 316 ? -13.966 -26.024 -29.123 1.00 88.88 316 TRP A O 1
ATOM 2579 N N . LEU A 1 317 ? -12.657 -24.579 -28.010 1.00 89.38 317 LEU A N 1
ATOM 2580 C CA . LEU A 1 317 ? -11.482 -24.761 -28.874 1.00 89.38 317 LEU A CA 1
ATOM 2581 C C . LEU A 1 317 ? -11.021 -26.222 -28.912 1.00 89.38 317 LEU A C 1
ATOM 2583 O O . LEU A 1 317 ? -10.761 -26.766 -29.989 1.00 89.38 317 LEU A O 1
ATOM 2587 N N . VAL A 1 318 ? -10.941 -26.864 -27.743 1.00 89.88 318 VAL A N 1
ATOM 2588 C CA . VAL A 1 318 ? -10.561 -28.277 -27.632 1.00 89.88 318 VAL A CA 1
ATOM 2589 C C . VAL A 1 318 ? -11.627 -29.161 -28.272 1.00 89.88 318 VAL A C 1
ATOM 2591 O O . VAL A 1 318 ? -11.293 -29.948 -29.155 1.00 89.88 318 VAL A O 1
ATOM 2594 N N . ARG A 1 319 ? -12.907 -28.985 -27.908 1.00 87.31 319 ARG A N 1
ATOM 2595 C CA . ARG A 1 319 ? -14.031 -29.772 -28.447 1.00 87.31 319 ARG A CA 1
ATOM 2596 C C . ARG A 1 319 ? -14.150 -29.657 -29.958 1.00 87.31 319 ARG A C 1
ATOM 2598 O O . ARG A 1 319 ? -14.423 -30.652 -30.607 1.00 87.31 319 ARG A O 1
ATOM 2605 N N . THR A 1 320 ? -13.905 -28.484 -30.534 1.00 86.88 320 THR A N 1
ATOM 2606 C CA . THR A 1 320 ? -13.959 -28.291 -31.991 1.00 86.88 320 THR A CA 1
ATOM 2607 C C . THR A 1 320 ? -12.894 -29.127 -32.702 1.00 86.88 320 THR A C 1
ATOM 2609 O O . THR A 1 320 ? -13.168 -29.705 -33.750 1.00 86.88 320 THR A O 1
ATOM 2612 N N . ARG A 1 321 ? -11.691 -29.247 -32.121 1.00 87.75 321 ARG A N 1
ATOM 2613 C CA . ARG A 1 321 ? -10.599 -30.066 -32.677 1.00 87.75 321 ARG A CA 1
ATOM 2614 C C . ARG A 1 321 ? -10.784 -31.561 -32.434 1.00 87.75 321 ARG A C 1
ATOM 2616 O O . ARG A 1 321 ? -10.406 -32.361 -33.282 1.00 87.75 321 ARG A O 1
ATOM 2623 N N . THR A 1 322 ? -11.345 -31.944 -31.288 1.00 88.94 322 THR A N 1
ATOM 2624 C CA . THR A 1 322 ? -11.516 -33.351 -30.890 1.00 88.94 322 THR A CA 1
ATOM 2625 C C . THR A 1 322 ? -12.917 -33.897 -31.161 1.00 88.94 322 THR A C 1
ATOM 2627 O O . THR A 1 322 ? -13.192 -35.044 -30.809 1.00 88.94 322 THR A O 1
ATOM 2630 N N . ARG A 1 323 ? -13.785 -33.120 -31.824 1.00 86.38 323 ARG A N 1
ATOM 2631 C CA . ARG A 1 323 ? -15.203 -33.430 -32.056 1.00 86.38 323 ARG A CA 1
ATOM 2632 C C . ARG A 1 323 ? -15.420 -34.840 -32.594 1.00 86.38 323 ARG A C 1
ATOM 2634 O O . ARG A 1 323 ? -16.155 -35.610 -31.992 1.00 86.38 323 ARG A O 1
ATOM 2641 N N . ASN A 1 324 ? -14.700 -35.201 -33.655 1.00 88.62 324 ASN A N 1
ATOM 2642 C CA . ASN A 1 324 ? -14.825 -36.508 -34.304 1.00 88.62 324 ASN A CA 1
ATOM 2643 C C . ASN A 1 324 ? -14.474 -37.676 -33.365 1.00 88.62 324 ASN A C 1
ATOM 2645 O O . ASN A 1 324 ? -15.061 -38.750 -33.463 1.00 88.62 324 ASN A O 1
ATOM 2649 N N . ILE A 1 325 ? -13.507 -37.482 -32.461 1.00 86.81 325 ILE A N 1
ATOM 2650 C CA . ILE A 1 325 ? -13.083 -38.503 -31.492 1.00 86.81 325 ILE A CA 1
ATOM 2651 C C . ILE A 1 325 ? -14.139 -38.637 -30.394 1.00 86.81 325 ILE A C 1
ATOM 2653 O O . ILE A 1 325 ? -14.506 -39.750 -30.031 1.00 86.81 325 ILE A O 1
ATOM 2657 N N . TRP A 1 326 ? -14.647 -37.507 -29.903 1.00 83.44 326 TRP A N 1
ATOM 2658 C CA . TRP A 1 326 ? -15.680 -37.455 -28.871 1.00 83.44 326 TRP A CA 1
ATOM 2659 C C . TRP A 1 326 ? -17.010 -38.053 -29.336 1.00 83.44 326 TRP A C 1
ATOM 2661 O O . TRP A 1 326 ? -17.603 -38.844 -28.612 1.00 83.44 326 TRP A O 1
ATOM 2671 N N . GLU A 1 327 ? -17.455 -37.717 -30.550 1.00 88.75 327 GLU A N 1
ATOM 2672 C CA . GLU A 1 327 ? -18.684 -38.265 -31.139 1.00 88.75 327 GLU A CA 1
ATOM 2673 C C . GLU A 1 327 ? -18.564 -39.774 -31.386 1.00 88.75 327 GLU A C 1
ATOM 2675 O O . GLU A 1 327 ? -19.522 -40.515 -31.181 1.00 88.75 327 GLU A O 1
ATOM 2680 N N . ARG A 1 328 ? -17.375 -40.249 -31.780 1.00 91.38 328 ARG A N 1
ATOM 2681 C CA . ARG A 1 328 ? -17.130 -41.676 -32.016 1.00 91.38 328 ARG A CA 1
ATOM 2682 C C . ARG A 1 328 ? -16.950 -42.476 -30.721 1.00 91.38 328 ARG A C 1
ATOM 2684 O O . ARG A 1 328 ? -17.333 -43.643 -30.687 1.00 91.38 328 ARG A O 1
ATOM 2691 N N . TYR A 1 329 ? -16.383 -41.881 -29.670 1.00 89.44 329 TYR A N 1
ATOM 2692 C CA . TYR A 1 329 ? -16.109 -42.561 -28.400 1.00 89.44 329 TYR A CA 1
ATOM 2693 C C . TYR A 1 329 ? -16.455 -41.689 -27.170 1.00 89.44 329 TYR A C 1
ATOM 2695 O O . TYR A 1 329 ? -15.555 -41.189 -26.489 1.00 89.44 329 TYR A O 1
ATOM 2703 N N . PRO A 1 330 ? -17.746 -41.549 -26.813 1.00 86.75 330 PRO A N 1
ATOM 2704 C CA . PRO A 1 330 ? -18.183 -40.654 -25.732 1.00 86.75 330 PRO A CA 1
ATOM 2705 C C . PRO A 1 330 ? -17.649 -41.034 -24.342 1.00 86.75 330 PRO A C 1
ATOM 2707 O O . PRO A 1 330 ? -17.348 -40.172 -23.522 1.00 86.75 330 PRO A O 1
ATOM 2710 N N . HIS A 1 331 ? -17.480 -42.334 -24.086 1.00 91.00 331 HIS A N 1
ATOM 2711 C CA . HIS A 1 331 ? -17.014 -42.869 -22.800 1.00 91.00 331 HIS A CA 1
ATOM 2712 C C . HIS A 1 331 ? -15.508 -43.156 -22.770 1.00 91.00 331 HIS A C 1
ATOM 2714 O O . HIS A 1 331 ? -15.011 -43.775 -21.831 1.00 91.00 331 HIS A O 1
ATOM 2720 N N . HIS A 1 332 ? -14.759 -42.721 -23.789 1.00 89.06 332 HIS A N 1
ATOM 2721 C CA . HIS A 1 332 ? -13.357 -43.109 -23.947 1.00 89.06 332 HIS A CA 1
ATOM 2722 C C . HIS A 1 332 ? -12.480 -42.683 -22.771 1.00 89.06 332 HIS A C 1
ATOM 2724 O O . HIS A 1 332 ? -11.662 -43.464 -22.298 1.00 89.06 332 HIS A O 1
ATOM 2730 N N . TYR A 1 333 ? -12.676 -41.460 -22.270 1.00 87.94 333 TYR A N 1
ATOM 2731 C CA . TYR A 1 333 ? -11.916 -40.948 -21.132 1.00 87.94 333 TYR A CA 1
ATOM 2732 C C . TYR A 1 333 ? -12.153 -41.785 -19.867 1.00 87.94 333 TYR A C 1
ATOM 2734 O O . TYR A 1 333 ? -11.193 -42.222 -19.241 1.00 87.94 333 TYR A O 1
ATOM 2742 N N . GLN A 1 334 ? -13.417 -42.090 -19.545 1.00 90.31 334 GLN A N 1
ATOM 2743 C CA . GLN A 1 334 ? -13.777 -42.927 -18.392 1.00 90.31 334 GLN A CA 1
ATOM 2744 C C . GLN A 1 334 ? -13.172 -44.332 -18.510 1.00 90.31 334 GLN A C 1
ATOM 2746 O O . GLN A 1 334 ? -12.538 -44.807 -17.573 1.00 90.31 334 GLN A O 1
ATOM 2751 N N . GLN A 1 335 ? -13.265 -44.949 -19.692 1.00 91.00 335 GLN A N 1
ATOM 2752 C CA . GLN A 1 335 ? -12.665 -46.259 -19.957 1.00 91.00 335 GLN A CA 1
ATOM 2753 C C . GLN A 1 335 ? -11.134 -46.248 -19.823 1.00 91.00 335 GLN A C 1
ATOM 2755 O O . GLN A 1 335 ? -10.550 -47.225 -19.359 1.00 91.00 335 GLN A O 1
ATOM 2760 N N . LEU A 1 336 ? -10.460 -45.167 -20.230 1.00 88.56 336 LEU A N 1
ATOM 2761 C CA . LEU A 1 336 ? -9.014 -45.019 -20.043 1.00 88.56 336 LEU A CA 1
ATOM 2762 C C . LEU A 1 336 ? -8.648 -44.880 -18.559 1.00 88.56 336 LEU A C 1
ATOM 2764 O O . LEU A 1 336 ? -7.694 -45.521 -18.119 1.00 88.56 336 LEU A O 1
ATOM 2768 N N . CYS A 1 337 ? -9.423 -44.113 -17.787 1.00 87.25 337 CYS A N 1
ATOM 2769 C CA . CYS A 1 337 ? -9.246 -43.991 -16.338 1.00 87.25 337 CYS A CA 1
ATOM 2770 C C . CYS A 1 337 ? -9.453 -45.334 -15.615 1.00 87.25 337 CYS A C 1
ATOM 2772 O O . CYS A 1 337 ? -8.662 -45.699 -14.743 1.00 87.25 337 CYS A O 1
ATOM 2774 N N . GLU A 1 338 ? -10.474 -46.106 -15.995 1.00 87.62 338 GLU A N 1
ATOM 2775 C CA . GLU A 1 338 ? -10.709 -47.452 -15.458 1.00 87.62 338 GLU A CA 1
ATOM 2776 C C . GLU A 1 338 ? -9.550 -48.396 -15.793 1.00 87.62 338 GLU A C 1
ATOM 2778 O O . GLU A 1 338 ? -9.007 -49.049 -14.901 1.00 87.62 338 GLU A O 1
ATOM 2783 N N . LYS A 1 339 ? -9.088 -48.399 -17.051 1.00 87.75 339 LYS A N 1
ATOM 2784 C CA . LYS A 1 339 ? -7.926 -49.196 -17.469 1.00 87.75 339 LYS A CA 1
ATOM 2785 C C . LYS A 1 339 ? -6.676 -48.852 -16.665 1.00 87.75 339 LYS A C 1
ATOM 2787 O O . LYS A 1 339 ? -6.004 -49.764 -16.185 1.00 87.75 339 LYS A O 1
ATOM 2792 N N . SER A 1 340 ? -6.389 -47.565 -16.448 1.00 83.69 340 SER A N 1
ATOM 2793 C CA . SER A 1 340 ? -5.232 -47.153 -15.640 1.00 83.69 340 SER A CA 1
ATOM 2794 C C . SER A 1 340 ? -5.323 -47.600 -14.180 1.00 83.69 340 SER A C 1
ATOM 2796 O O . SER A 1 340 ? -4.288 -47.865 -13.573 1.00 83.69 340 SER A O 1
ATOM 2798 N N . ARG A 1 341 ? -6.538 -47.738 -13.627 1.00 82.44 341 ARG A N 1
ATOM 2799 C CA . ARG A 1 341 ? -6.754 -48.281 -12.275 1.00 82.44 341 ARG A CA 1
ATOM 2800 C C . ARG A 1 341 ? -6.521 -49.792 -12.226 1.00 82.44 341 ARG A C 1
ATOM 2802 O O . ARG A 1 341 ? -5.963 -50.286 -11.254 1.00 82.44 341 ARG A O 1
ATOM 2809 N N . THR A 1 342 ? -6.912 -50.523 -13.273 1.00 83.56 342 THR A N 1
ATOM 2810 C CA . THR A 1 342 ? -6.739 -51.987 -13.340 1.00 83.56 342 THR A CA 1
ATOM 2811 C C . THR A 1 342 ? -5.323 -52.437 -13.710 1.00 83.56 342 THR A C 1
ATOM 2813 O O . THR A 1 342 ? -4.915 -53.532 -13.333 1.00 83.56 342 THR A O 1
ATOM 2816 N N . SER A 1 343 ? -4.559 -51.610 -14.430 1.00 80.44 343 SER A N 1
ATOM 2817 C CA . SER A 1 343 ? -3.183 -51.910 -14.842 1.00 80.44 343 SER A CA 1
ATOM 2818 C C . SER A 1 343 ? -2.287 -50.677 -14.645 1.00 80.44 343 SER A C 1
ATOM 2820 O O . SER A 1 343 ? -2.282 -49.791 -15.510 1.00 80.44 343 SER A O 1
ATOM 2822 N N . PRO A 1 344 ? -1.535 -50.579 -13.530 1.00 75.44 344 PRO A N 1
ATOM 2823 C CA . PRO A 1 344 ? -0.748 -49.390 -13.227 1.00 75.44 344 PRO A CA 1
ATOM 2824 C C . PRO A 1 344 ? 0.411 -49.229 -14.220 1.00 75.44 344 PRO A C 1
ATOM 2826 O O . PRO A 1 344 ? 1.289 -50.084 -14.333 1.00 75.44 344 PRO A O 1
ATOM 2829 N N . HIS A 1 345 ? 0.422 -48.108 -14.943 1.00 79.00 345 HIS A N 1
ATOM 2830 C CA . HIS A 1 345 ? 1.511 -47.749 -15.853 1.00 79.00 345 HIS A CA 1
ATOM 2831 C C . HIS A 1 345 ? 2.747 -47.307 -15.058 1.00 79.00 345 HIS A C 1
ATOM 2833 O O . HIS A 1 345 ? 2.619 -46.610 -14.050 1.00 79.00 345 HIS A O 1
ATOM 2839 N N . LEU A 1 346 ? 3.955 -47.572 -15.570 1.00 79.44 346 LEU A N 1
ATOM 2840 C CA . LEU A 1 346 ? 5.218 -47.078 -14.984 1.00 79.44 346 LEU A CA 1
ATOM 2841 C C . LEU A 1 346 ? 5.243 -45.547 -14.792 1.00 79.44 346 LEU A C 1
ATOM 2843 O O . LEU A 1 346 ? 5.913 -45.028 -13.904 1.00 79.44 346 LEU A O 1
ATOM 2847 N N . ALA A 1 347 ? 4.456 -44.830 -15.595 1.00 85.81 347 ALA A N 1
ATOM 2848 C CA . ALA A 1 347 ? 4.351 -43.373 -15.558 1.00 85.81 347 ALA A CA 1
ATOM 2849 C C . ALA A 1 347 ? 3.551 -42.879 -14.345 1.00 85.81 347 ALA A C 1
ATOM 2851 O O . ALA A 1 347 ? 3.800 -41.778 -13.875 1.00 85.81 347 ALA A O 1
ATOM 2852 N N . SER A 1 348 ? 2.640 -43.693 -13.799 1.00 83.94 348 SER A N 1
ATOM 2853 C CA . SER A 1 348 ? 1.812 -43.314 -12.647 1.00 83.94 348 SER A CA 1
ATOM 2854 C C . SER A 1 348 ? 2.666 -42.977 -11.426 1.00 83.94 348 SER A C 1
ATOM 2856 O O . SER A 1 348 ? 2.410 -41.988 -10.745 1.00 83.94 348 SER A O 1
ATOM 2858 N N . ARG A 1 349 ? 3.722 -43.764 -11.180 1.00 82.50 349 ARG A N 1
ATOM 2859 C CA . ARG A 1 349 ? 4.656 -43.519 -10.075 1.00 82.50 349 ARG A CA 1
ATOM 2860 C C . ARG A 1 349 ? 5.450 -42.230 -10.288 1.00 82.50 349 ARG A C 1
ATOM 2862 O O . ARG A 1 349 ? 5.647 -41.477 -9.343 1.00 82.50 349 ARG A O 1
ATOM 2869 N N . GLN A 1 350 ? 5.878 -41.968 -11.523 1.00 87.19 350 GLN A N 1
ATOM 2870 C CA . GLN A 1 350 ? 6.614 -40.751 -11.861 1.00 87.19 350 GLN A CA 1
ATOM 2871 C C . GLN A 1 350 ? 5.732 -39.502 -11.723 1.00 87.19 350 GLN A C 1
ATOM 2873 O O . GLN A 1 350 ? 6.153 -38.535 -11.099 1.00 87.19 350 GLN A O 1
ATOM 2878 N N . ILE A 1 351 ? 4.486 -39.555 -12.208 1.00 87.31 351 ILE A N 1
ATOM 2879 C CA . ILE A 1 351 ? 3.506 -38.468 -12.069 1.00 87.31 351 ILE A CA 1
ATOM 2880 C C . ILE A 1 351 ? 3.272 -38.140 -10.592 1.00 87.31 351 ILE A C 1
ATOM 2882 O O . ILE A 1 351 ? 3.265 -36.970 -10.236 1.00 87.31 351 ILE A O 1
ATOM 2886 N N . GLN A 1 352 ? 3.139 -39.145 -9.721 1.00 83.31 352 GLN A N 1
ATOM 2887 C CA . GLN A 1 352 ? 2.944 -38.920 -8.286 1.00 83.31 352 GLN A CA 1
ATOM 2888 C C . GLN A 1 352 ? 4.147 -38.223 -7.631 1.00 83.31 352 GLN A C 1
ATOM 2890 O O . GLN A 1 352 ? 3.971 -37.313 -6.823 1.00 83.31 352 GLN A O 1
ATOM 2895 N N . LEU A 1 353 ? 5.370 -38.621 -7.996 1.00 84.25 353 LEU A N 1
ATOM 2896 C CA . LEU A 1 353 ? 6.588 -37.964 -7.514 1.00 84.25 353 LEU A CA 1
ATOM 2897 C C . LEU A 1 353 ? 6.695 -36.520 -8.021 1.00 84.25 353 LEU A C 1
ATOM 2899 O O . LEU A 1 353 ? 7.102 -35.638 -7.268 1.00 84.25 353 LEU A O 1
ATOM 2903 N N . ASP A 1 354 ? 6.320 -36.279 -9.279 1.00 87.94 354 ASP A N 1
ATOM 2904 C CA . ASP A 1 354 ? 6.358 -34.954 -9.900 1.00 87.94 354 ASP A CA 1
ATOM 2905 C C . ASP A 1 354 ? 5.307 -34.012 -9.318 1.00 87.94 354 ASP A C 1
ATOM 2907 O O . ASP A 1 354 ? 5.603 -32.854 -9.026 1.00 87.94 354 ASP A O 1
ATOM 2911 N N . LEU A 1 355 ? 4.108 -34.524 -9.056 1.00 83.50 355 LEU A N 1
ATOM 2912 C CA . LEU A 1 355 ? 2.974 -33.739 -8.589 1.00 83.50 355 LEU A CA 1
ATOM 2913 C C . LEU A 1 355 ? 3.284 -32.971 -7.294 1.00 83.50 355 LEU A C 1
ATOM 2915 O O . LEU A 1 355 ? 2.984 -31.782 -7.200 1.00 83.50 355 LEU A O 1
ATOM 2919 N N . HIS A 1 356 ? 3.968 -33.611 -6.341 1.00 76.50 356 HIS A N 1
ATOM 2920 C CA . HIS A 1 356 ? 4.353 -32.986 -5.070 1.00 76.50 356 HIS A CA 1
ATOM 2921 C C . HIS A 1 356 ? 5.458 -31.926 -5.196 1.00 76.50 356 HIS A C 1
ATOM 2923 O O . HIS A 1 356 ? 5.637 -31.134 -4.274 1.00 76.50 356 HIS A O 1
ATOM 2929 N N . ARG A 1 357 ? 6.198 -31.888 -6.313 1.00 82.94 357 ARG A N 1
ATOM 2930 C CA . ARG A 1 357 ? 7.299 -30.933 -6.537 1.00 82.94 357 ARG A CA 1
ATOM 2931 C C . ARG A 1 357 ? 6.998 -29.847 -7.573 1.00 82.94 357 ARG A C 1
ATOM 2933 O O . ARG A 1 357 ? 7.766 -28.897 -7.659 1.00 82.94 357 ARG A O 1
ATOM 2940 N N . THR A 1 358 ? 5.920 -29.955 -8.357 1.00 82.25 358 THR A N 1
ATOM 2941 C CA . THR A 1 358 ? 5.629 -29.003 -9.449 1.00 82.25 358 THR A CA 1
ATOM 2942 C C . THR A 1 358 ? 4.839 -27.765 -9.011 1.00 82.25 358 THR A C 1
ATOM 2944 O O . THR A 1 358 ? 5.125 -26.675 -9.496 1.00 82.25 358 THR A O 1
ATOM 2947 N N . LEU A 1 359 ? 3.854 -27.894 -8.115 1.00 82.25 359 LEU A N 1
ATOM 2948 C CA . LEU A 1 359 ? 2.922 -26.803 -7.763 1.00 82.25 359 LEU A CA 1
ATOM 2949 C C . LEU A 1 359 ? 2.938 -26.477 -6.262 1.00 82.25 359 LEU A C 1
ATOM 2951 O O . LEU A 1 359 ? 1.902 -26.223 -5.650 1.00 82.25 359 LEU A O 1
ATOM 2955 N N . THR A 1 360 ? 4.132 -26.470 -5.669 1.00 78.44 360 THR A N 1
ATOM 2956 C CA . THR A 1 360 ? 4.348 -26.296 -4.221 1.00 78.44 360 THR A CA 1
ATOM 2957 C C . THR A 1 360 ? 3.852 -24.955 -3.675 1.00 78.44 360 THR A C 1
ATOM 2959 O O . THR A 1 360 ? 3.519 -24.856 -2.498 1.00 78.44 360 THR A O 1
ATOM 2962 N N . THR A 1 361 ? 3.762 -23.928 -4.519 1.00 78.94 361 THR A N 1
ATOM 2963 C CA . THR A 1 361 ? 3.340 -22.569 -4.149 1.00 78.94 361 THR A CA 1
ATOM 2964 C C . THR A 1 361 ? 1.878 -22.264 -4.473 1.00 78.94 361 THR A C 1
ATOM 2966 O O . THR A 1 361 ? 1.417 -21.160 -4.186 1.00 78.94 361 THR A O 1
ATOM 2969 N N . ASN A 1 362 ? 1.139 -23.200 -5.081 1.00 83.75 362 ASN A N 1
ATOM 2970 C CA . ASN A 1 362 ? -0.265 -22.987 -5.418 1.00 83.75 362 ASN A CA 1
ATOM 2971 C C . ASN A 1 362 ? -1.177 -23.433 -4.271 1.00 83.75 362 ASN A C 1
ATOM 2973 O O . ASN A 1 362 ? -1.108 -24.581 -3.845 1.00 83.75 362 ASN A O 1
ATOM 2977 N N . GLN A 1 363 ? -2.087 -22.573 -3.822 1.00 82.31 363 GLN A N 1
ATOM 2978 C CA . GLN A 1 363 ? -3.009 -22.844 -2.716 1.00 82.31 363 GLN A CA 1
ATOM 2979 C C . GLN A 1 363 ? -3.829 -24.132 -2.901 1.00 82.31 363 GLN A C 1
ATOM 2981 O O . GLN A 1 363 ? -4.111 -24.828 -1.929 1.00 82.31 363 GLN A O 1
ATOM 2986 N N . ASN A 1 364 ? -4.185 -24.473 -4.142 1.00 79.81 364 ASN A N 1
ATOM 2987 C CA . ASN A 1 364 ? -5.007 -25.643 -4.446 1.00 79.81 364 ASN A CA 1
ATOM 2988 C C . ASN A 1 364 ? -4.191 -26.935 -4.581 1.00 79.81 364 ASN A C 1
ATOM 2990 O O . ASN A 1 364 ? -4.769 -28.014 -4.506 1.00 79.81 364 ASN A O 1
ATOM 2994 N N . PHE A 1 365 ? -2.874 -26.858 -4.787 1.00 80.38 365 PHE A N 1
ATOM 2995 C CA . PHE A 1 365 ? -2.025 -28.020 -5.095 1.00 80.38 365 PHE A CA 1
ATOM 2996 C C . PHE A 1 365 ? -0.844 -28.206 -4.131 1.00 80.38 365 PHE A C 1
ATOM 2998 O O . PHE A 1 365 ? -0.132 -29.201 -4.229 1.00 80.38 365 PHE A O 1
ATOM 3005 N N . SER A 1 366 ? -0.634 -27.283 -3.191 1.00 74.38 366 SER A N 1
ATOM 3006 C CA . SER A 1 366 ? 0.489 -27.310 -2.248 1.00 74.38 366 SER A CA 1
ATOM 3007 C C . SER A 1 366 ? 0.327 -28.346 -1.135 1.00 74.38 366 SER A C 1
ATOM 3009 O O . SER A 1 366 ? 1.320 -28.895 -0.660 1.00 74.38 366 SER A O 1
ATOM 3011 N N . SER A 1 367 ? -0.911 -28.641 -0.719 1.00 73.56 367 SER A N 1
ATOM 3012 C CA . SER A 1 367 ? -1.171 -29.629 0.330 1.00 73.56 367 SER A CA 1
ATOM 3013 C C . SER A 1 367 ? -1.314 -31.038 -0.251 1.00 73.56 367 SER A C 1
ATOM 3015 O O . SER A 1 367 ? -2.177 -31.231 -1.110 1.00 73.56 367 SER A O 1
ATOM 3017 N N . PRO A 1 368 ? -0.591 -32.054 0.265 1.00 67.62 368 PRO A N 1
ATOM 3018 C CA . PRO A 1 368 ? -0.754 -33.450 -0.150 1.00 67.62 368 PRO A CA 1
ATOM 3019 C C . PRO A 1 368 ? -2.148 -34.025 0.158 1.00 67.62 368 PRO A C 1
ATOM 3021 O O . PRO A 1 368 ? -2.505 -35.052 -0.405 1.00 67.62 368 PRO A O 1
ATOM 3024 N N . SER A 1 369 ? -2.936 -33.368 1.016 1.00 66.81 369 SER A N 1
ATOM 3025 C CA . SER A 1 369 ? -4.336 -33.710 1.313 1.00 66.81 369 SER A CA 1
ATOM 3026 C C . SER A 1 369 ? -5.359 -32.931 0.474 1.00 66.81 369 SER A C 1
ATOM 3028 O O . SER A 1 369 ? -6.557 -32.991 0.753 1.00 66.81 369 SER A O 1
ATOM 3030 N N . SER A 1 370 ? -4.912 -32.148 -0.514 1.00 71.69 370 SER A N 1
ATOM 3031 C CA . SER A 1 370 ? -5.823 -31.368 -1.347 1.00 71.69 370 SER A CA 1
ATOM 3032 C C . SER A 1 370 ? -6.708 -32.284 -2.202 1.00 71.69 370 SER A C 1
ATOM 3034 O O . SER A 1 370 ? -6.178 -33.152 -2.903 1.00 71.69 370 SER A O 1
ATOM 3036 N N . PRO A 1 371 ? -8.033 -32.040 -2.260 1.00 71.75 371 PRO A N 1
ATOM 3037 C CA . PRO A 1 371 ? -8.934 -32.754 -3.164 1.00 71.75 371 PRO A CA 1
ATOM 3038 C C . PRO A 1 371 ? -8.490 -32.697 -4.630 1.00 71.75 371 PRO A C 1
ATOM 3040 O O . PRO A 1 371 ? -8.778 -33.614 -5.390 1.00 71.75 371 PRO A O 1
ATOM 3043 N N . ALA A 1 372 ? -7.761 -31.649 -5.031 1.00 69.25 372 ALA A N 1
ATOM 3044 C CA . ALA A 1 372 ? -7.253 -31.493 -6.393 1.00 69.25 372 ALA A CA 1
ATOM 3045 C C . ALA A 1 372 ? -6.124 -32.482 -6.751 1.00 69.25 372 ALA A C 1
ATOM 3047 O O . ALA A 1 372 ? -5.821 -32.658 -7.930 1.00 69.25 372 ALA A O 1
ATOM 3048 N N . LEU A 1 373 ? -5.503 -33.118 -5.750 1.00 66.94 373 LEU A N 1
ATOM 3049 C CA . LEU A 1 373 ? -4.461 -34.137 -5.921 1.00 66.94 373 LEU A CA 1
ATOM 3050 C C . LEU A 1 373 ? -5.003 -35.570 -5.816 1.00 66.94 373 LEU A C 1
ATOM 3052 O O . LEU A 1 373 ? -4.276 -36.520 -6.104 1.00 66.94 373 LEU A O 1
ATOM 3056 N N . HIS A 1 374 ? -6.262 -35.739 -5.405 1.00 61.97 374 HIS A N 1
ATOM 3057 C CA . HIS A 1 374 ? -6.901 -37.045 -5.280 1.00 61.97 374 HIS A CA 1
ATOM 3058 C C . HIS A 1 374 ? -7.473 -37.461 -6.652 1.00 61.97 374 HIS A C 1
ATOM 3060 O O . HIS A 1 374 ? -8.364 -36.796 -7.181 1.00 61.97 374 HIS A O 1
ATOM 3066 N N . GLN A 1 375 ? -6.933 -38.537 -7.240 1.00 55.53 375 GLN A N 1
ATOM 3067 C CA . GLN A 1 375 ? -7.367 -39.137 -8.521 1.00 55.53 375 GLN A CA 1
ATOM 3068 C C . GLN A 1 375 ? -8.412 -40.250 -8.360 1.00 55.53 375 GLN A C 1
ATOM 3070 O O . GLN A 1 375 ? -8.373 -40.953 -7.328 1.00 55.53 375 GLN A O 1
#

Solvent-accessible surface area (backbone atoms only — not comparable to full-atom values): 21231 Å² total; per-residue (Å²): 109,73,69,57,51,54,51,54,52,49,53,52,48,53,51,54,52,50,52,52,51,54,51,50,55,52,68,67,42,88,47,73,67,57,39,52,51,53,50,53,50,51,50,51,52,51,52,54,52,51,52,53,49,52,52,50,49,52,50,51,52,50,51,51,50,53,49,51,55,48,53,52,52,50,52,52,50,51,53,51,52,50,54,50,50,54,52,49,52,53,51,50,54,50,50,50,54,50,51,52,50,51,52,51,52,63,63,60,70,76,65,91,83,85,83,89,85,83,67,69,67,66,50,52,52,53,52,51,52,51,49,52,50,52,52,49,52,51,51,52,50,52,52,51,50,50,53,48,49,53,51,49,50,52,51,51,51,54,53,48,53,53,51,52,52,50,50,51,53,49,51,56,50,49,53,50,50,48,53,53,47,51,54,50,51,52,52,51,53,52,50,51,52,53,55,67,69,43,91,86,63,54,74,70,56,46,52,52,53,51,49,53,54,51,52,54,58,55,50,52,59,58,51,55,59,62,65,64,67,70,61,58,39,47,100,86,31,36,51,67,49,69,92,50,91,48,64,70,57,33,49,51,40,46,52,52,48,49,49,53,48,52,54,46,52,65,54,37,67,73,52,45,56,63,49,51,50,53,51,47,55,64,47,73,80,33,68,96,81,66,81,67,97,43,75,64,55,55,50,45,57,73,75,54,72,56,78,92,47,37,64,65,54,51,53,48,57,51,45,68,75,44,40,72,56,45,76,75,39,80,59,48,66,60,53,50,55,52,46,46,71,77,50,77,52,82,58,56,63,53,49,58,61,44,52,72,68,71,38,60,58,23,73,63,50,44,49,93,84,26,74,80,72,63,129

Secondary structure (DSSP, 8-state):
-HHHHHHHHHHHHHHHHHHHHHHHHHHH-SSHHHHHHHHHHHHHHHHHHHHHHHHHHHHHHHHHHHHHHHHHHHHHHHHHHHHHHHHHHHHHHHHHHHHHHHHHHHHHTT---------HHHHHHHHHHHHHHHHHHHHHHHHHHHHHHHHHHHHHHHHHHHHHHHHHHHHHHHHHHHHHHHHHHHHHHHHHHHHHH-TTS-HHHHHHHHHHHHHHHHHHHHHHHHHTTS-SB-TTSBBSS---SSHHHHHHHHHHHHHHHHHHHHHHHHHHHHHHHHHHHHHHTS-TT-----HHHHHHHHH---HHHHHHHHHHHHHHHHHHHHHH-TTHHHHHHHHHHHS--HHHHHHHHHHHHHSTTBTTTSSTT-GGG--

Organism: NCBI:txid60296

pLDDT: mean 82.49, std 13.46, range [36.25, 97.56]